Protein AF-0000000081108217 (afdb_homodimer)

Solvent-accessible surface area (backbone atoms only — not comparable to full-atom values): 26924 Å² total; per-residue (Å²): 130,87,55,42,34,34,41,31,33,44,18,48,47,54,47,32,28,28,26,52,49,40,45,38,67,39,94,59,58,35,35,36,36,33,15,12,73,39,65,68,52,18,51,53,33,50,55,52,41,44,69,76,48,76,77,56,90,31,50,77,45,69,40,50,36,34,60,79,35,70,66,38,42,51,52,39,47,51,50,40,44,74,74,68,55,41,28,28,28,43,35,45,50,46,65,64,54,52,48,85,70,45,46,95,80,44,83,46,38,49,59,38,30,47,54,30,28,39,36,40,33,33,12,45,49,49,49,48,62,70,39,42,69,30,27,65,64,28,97,68,18,36,40,38,34,58,46,39,62,66,28,24,62,74,38,50,86,72,28,79,77,65,72,82,74,64,62,75,70,82,83,51,87,78,68,77,70,38,58,41,40,30,22,31,26,25,17,36,53,44,47,40,44,53,50,26,64,62,33,41,87,68,55,37,45,25,33,28,36,20,65,56,66,45,40,29,73,65,87,39,59,37,68,60,34,42,75,70,66,28,38,66,32,56,60,31,3,46,46,52,39,41,47,76,73,46,78,46,66,90,49,56,66,34,42,33,35,68,92,81,37,69,52,54,68,129,86,53,44,33,33,41,30,32,43,19,47,46,54,48,32,28,27,25,52,47,41,45,38,67,40,93,60,58,37,35,35,35,34,15,13,73,38,64,67,51,17,51,54,34,48,55,53,43,44,69,77,46,76,77,56,92,32,49,76,45,67,40,52,36,34,58,80,35,70,68,38,42,51,52,41,47,51,50,38,43,74,74,67,56,40,28,26,30,44,35,46,49,46,66,64,55,51,47,84,68,44,47,98,80,46,81,46,38,49,60,38,30,46,54,30,28,39,38,40,34,35,13,44,50,50,50,48,61,70,40,42,70,30,26,65,64,28,96,68,18,35,40,38,36,58,46,40,61,67,29,25,60,73,37,41,84,74,53,44,69,74,68,78,72,64,60,73,68,81,81,52,85,77,68,76,70,38,59,40,41,28,22,30,27,25,18,36,52,44,48,41,46,52,49,27,64,61,33,39,88,68,55,37,44,25,32,28,38,19,66,56,64,44,39,29,73,66,88,40,59,36,69,61,34,42,75,70,68,28,39,66,32,56,58,31,2,47,46,52,40,40,46,75,73,47,78,45,65,90,48,56,68,35,43,33,34,66,93,81,38,68,52,55,69

Foldseek 3Di:
DDAAEEEAAPLLFFLNLLLVLLVQADPGEHEYEREDQDQVSVVVSVVVSCVVVVDGNYHYDYQHADLLDLVRLLVRLVVCCVPPNAHQEYAADDFAQPLVVQDLVSPCVVVRLVVRLSRQPVSSLSNCVNRVVRQLVHPAHEYEREAALLQAPVCNCVGQVNPPDQDPDPPTPPPSSSVSRNVNRVNSLVSQLVVCVVCVVSNYFTEYEHAYQAQTPRVHHSVVSVVSVHHHSSSSSNVV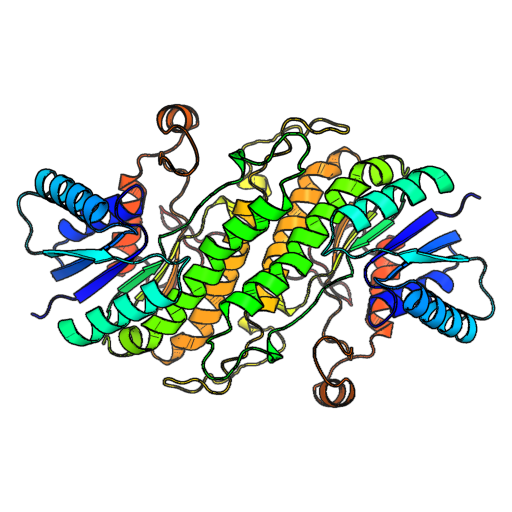VCVVVPVCVVQGSFYAYPPGDTGHD/DDAAEEEAAPLLFFLNLLLVLLVQADPGEHEYEREDQDQVSVVVSVVVSCVVVVDGNYHYDYQHADLLDLVRLLVRLVVCCVPPNAHQEYAADDFAQPLVVQDLVSPCVVVRLVVRLSRQPVSSLSNCVNRVVRQLPHPAHEYEREAALLQAPVCNCVSDPCPVDQDPDPPGPPPSSSVSRNVNRVNSLVSQLVVCVVCVVSNYFTEYEHAYQAQTPRVHHSVVSVVVVHHHSSSSSNVVVCVVVPVCSVQGSFYAYPPTDTGHD

Sequence (530 aa):
MSKEIILITGANTGIGWETAKALLQSTKSYHILLGSRSMSKAADAIAKLVEHVPTTQNTVEGIQIDIADDKSIQRAAHMIENKWGRVDVLVNNAGVAFDILVGTDATNARSVFNETYNINVSGTNMMTFVLASLLLKSPSPRLLFLTSGLSTMGGFTQSHIPVQNVELGRPKKDFATAQAYRCSKAAINMLMLIWNFTLKQDGVKTWAIAPGLLATTMVGDPEILKQRGAQPPSLGGQFIRSVIEGERDADVGKVIARDGVIQLWMSKEIILITGANTGIGWETAKALLQSTKSYHILLGSRSMSKAADAIAKLVEHVPTTQNTVEGIQIDIADDKSIQRAAHMIENKWGRVDVLVNNAGVAFDILVGTDATNARSVFNETYNINVSGTNMMTFVLASLLLKSPSPRLLFLTSGLSTMGGFTQSHIPVQNVELGRPKKDFATAQAYRCSKAAINMLMLIWNFTLKQDGVKTWAIAPGLLATTMVGDPEILKQRGAQPPSLGGQFIRSVIEGERDADVGKVIARDGVIQLW

Structure (mmCIF, N/CA/C/O backbone):
data_AF-0000000081108217-model_v1
#
loop_
_entity.id
_entity.type
_entity.pdbx_description
1 polymer 'Short chain dehydrogenase'
#
loop_
_atom_site.group_PDB
_atom_site.id
_atom_site.type_symbol
_atom_site.label_atom_id
_atom_site.label_alt_id
_atom_site.label_comp_id
_atom_site.label_asym_id
_atom_site.label_entity_id
_atom_site.label_seq_id
_atom_site.pdbx_PDB_ins_code
_atom_site.Cartn_x
_atom_site.Cartn_y
_atom_site.Cartn_z
_atom_site.occupancy
_atom_site.B_iso_or_equiv
_atom_site.auth_seq_id
_atom_site.auth_comp_id
_atom_site.auth_asym_id
_atom_site.auth_atom_id
_atom_site.pdbx_PDB_model_num
ATOM 1 N N . MET A 1 1 ? -7.523 38.719 13.789 1 55.38 1 MET A N 1
ATOM 2 C CA . MET A 1 1 ? -8.164 37.594 13.125 1 55.38 1 MET A CA 1
ATOM 3 C C . MET A 1 1 ? -7.672 36.281 13.695 1 55.38 1 MET A C 1
ATOM 5 O O . MET A 1 1 ? -6.535 36.156 14.148 1 55.38 1 MET A O 1
ATOM 9 N N . SER A 1 2 ? -8.594 35.25 14 1 85.69 2 SER A N 1
ATOM 10 C CA . SER A 1 2 ? -8.219 34.031 14.711 1 85.69 2 SER A CA 1
ATOM 11 C C . SER A 1 2 ? -7.23 33.188 13.898 1 85.69 2 SER A C 1
ATOM 13 O O . SER A 1 2 ? -7.305 33.156 12.672 1 85.69 2 SER A O 1
ATOM 15 N N . LYS A 1 3 ? -6.129 32.812 14.438 1 96.19 3 LYS A N 1
ATOM 16 C CA . LYS A 1 3 ? -5.082 32.031 13.781 1 96.19 3 LYS A CA 1
ATOM 17 C C . LYS A 1 3 ? -5.613 30.672 13.312 1 96.19 3 LYS A C 1
ATOM 19 O O . LYS A 1 3 ? -6.426 30.047 14 1 96.19 3 LYS A O 1
ATOM 24 N N . GLU A 1 4 ? -5.254 30.312 12.125 1 98.19 4 GLU A N 1
ATOM 25 C CA . GLU A 1 4 ? -5.527 28.953 11.672 1 98.19 4 GLU A CA 1
ATOM 26 C C . GLU A 1 4 ? -4.664 27.938 12.414 1 98.19 4 GLU A C 1
ATOM 28 O O . GLU A 1 4 ? -3.469 28.156 12.617 1 98.19 4 GLU A O 1
ATOM 33 N N . ILE A 1 5 ? -5.293 26.844 12.867 1 98.81 5 ILE A N 1
ATOM 34 C CA . ILE A 1 5 ? -4.609 25.812 13.617 1 98.81 5 ILE A CA 1
ATOM 35 C C . ILE A 1 5 ? -4.062 24.75 12.664 1 98.81 5 ILE A C 1
ATOM 37 O O . ILE A 1 5 ? -4.828 24.078 11.969 1 98.81 5 ILE A O 1
ATOM 41 N N . ILE A 1 6 ? -2.711 24.578 12.641 1 98.94 6 ILE A N 1
ATOM 42 C CA . ILE A 1 6 ? -2.049 23.609 11.773 1 98.94 6 ILE A CA 1
ATOM 43 C C . ILE A 1 6 ? -1.373 22.547 12.625 1 98.94 6 ILE A C 1
ATOM 45 O O . ILE A 1 6 ? -0.525 22.844 13.469 1 98.94 6 ILE A O 1
ATOM 49 N N . LEU A 1 7 ? -1.793 21.328 12.484 1 98.94 7 LEU A N 1
ATOM 50 C CA . LEU A 1 7 ? -1.149 20.203 13.156 1 98.94 7 LEU A CA 1
ATOM 51 C C . LEU A 1 7 ? -0.22 19.453 12.195 1 98.94 7 LEU A C 1
ATOM 53 O O . LEU A 1 7 ? -0.64 19.031 11.117 1 98.94 7 LEU A O 1
ATOM 57 N N . ILE A 1 8 ? 1.032 19.344 12.539 1 98.94 8 ILE A N 1
ATOM 58 C CA . ILE A 1 8 ? 2.018 18.594 11.773 1 98.94 8 ILE A CA 1
ATOM 59 C C . ILE A 1 8 ? 2.541 17.422 12.602 1 98.94 8 ILE A C 1
ATOM 61 O O . ILE A 1 8 ? 3.135 17.625 13.664 1 98.94 8 ILE A O 1
ATOM 65 N N . THR A 1 9 ? 2.324 16.203 12.18 1 98.88 9 THR A N 1
ATOM 66 C CA . THR A 1 9 ? 2.875 15.055 12.898 1 98.88 9 THR A CA 1
ATOM 67 C C . THR A 1 9 ? 4.344 14.844 12.539 1 98.88 9 THR A C 1
ATOM 69 O O . THR A 1 9 ? 4.758 15.125 11.406 1 98.88 9 THR A O 1
ATOM 72 N N . GLY A 1 10 ? 5.105 14.328 13.484 1 97.88 10 GLY A N 1
ATOM 73 C CA . GLY A 1 10 ? 6.52 14.094 13.242 1 97.88 10 GLY A CA 1
ATOM 74 C C . GLY A 1 10 ? 7.277 15.352 12.859 1 97.88 10 GLY A C 1
ATOM 75 O O . GLY A 1 10 ? 8.039 15.352 11.883 1 97.88 10 GLY A O 1
ATOM 76 N N . ALA A 1 11 ? 7.102 16.453 13.609 1 98.19 11 ALA A N 1
ATOM 77 C CA . ALA A 1 11 ? 7.559 17.766 13.148 1 98.19 11 ALA A CA 1
ATOM 78 C C . ALA A 1 11 ? 8.828 18.188 13.875 1 98.19 11 ALA A C 1
ATOM 80 O O . ALA A 1 11 ? 9.297 19.328 13.711 1 98.19 11 ALA A O 1
ATOM 81 N N . ASN A 1 12 ? 9.414 17.281 14.68 1 97.06 12 ASN A N 1
ATOM 82 C CA . ASN A 1 12 ? 10.578 17.688 15.461 1 97.06 12 ASN A CA 1
ATOM 83 C C . ASN A 1 12 ? 11.852 17.656 14.617 1 97.06 12 ASN A C 1
ATOM 85 O O . ASN A 1 12 ? 12.875 18.219 15.016 1 97.06 12 ASN A O 1
ATOM 89 N N . THR A 1 13 ? 11.852 16.969 13.438 1 94.69 13 THR A N 1
ATOM 90 C CA . THR A 1 13 ? 13 16.938 12.539 1 94.69 13 THR A CA 1
ATOM 91 C C . THR A 1 13 ? 12.547 16.875 11.086 1 94.69 13 THR A C 1
ATOM 93 O O . THR A 1 13 ? 11.344 16.859 10.805 1 94.69 13 THR A O 1
ATOM 96 N N . GLY A 1 14 ? 13.477 17 10.219 1 94.62 14 GLY A N 1
ATOM 97 C CA . GLY A 1 14 ? 13.258 16.688 8.82 1 94.62 14 GLY A CA 1
ATOM 98 C C . GLY A 1 14 ? 12.281 17.641 8.141 1 94.62 14 GLY A C 1
ATOM 99 O O . GLY A 1 14 ? 12.32 18.844 8.367 1 94.62 14 GLY A O 1
ATOM 100 N N . ILE A 1 15 ? 11.484 17.078 7.297 1 96.62 15 ILE A N 1
ATOM 101 C CA . ILE A 1 15 ? 10.555 17.828 6.461 1 96.62 15 ILE A CA 1
ATOM 102 C C . ILE A 1 15 ? 9.508 18.5 7.34 1 96.62 15 ILE A C 1
ATOM 104 O O . ILE A 1 15 ? 9.117 19.641 7.086 1 96.62 15 ILE A O 1
ATOM 108 N N . GLY A 1 16 ? 9.039 17.781 8.422 1 98.19 16 GLY A N 1
ATOM 109 C CA . GLY A 1 16 ? 8.078 18.375 9.336 1 98.19 16 GLY A CA 1
ATOM 110 C C . GLY A 1 16 ? 8.586 19.641 10.016 1 98.19 16 GLY A C 1
ATOM 111 O O . GLY A 1 16 ? 7.871 20.641 10.102 1 98.19 16 GLY A O 1
ATOM 112 N N . TRP A 1 17 ? 9.82 19.547 10.453 1 98.31 17 TRP A N 1
ATOM 113 C CA . TRP A 1 17 ? 10.43 20.703 11.102 1 98.31 17 TRP A CA 1
ATOM 114 C C . TRP A 1 17 ? 10.586 21.859 10.117 1 98.31 17 TRP A C 1
ATOM 116 O O . TRP A 1 17 ? 10.266 23 10.445 1 98.31 17 TRP A O 1
ATOM 126 N N . GLU A 1 18 ? 11 21.562 8.898 1 98.38 18 GLU A N 1
ATOM 127 C CA . GLU A 1 18 ? 11.18 22.578 7.871 1 98.38 18 GLU A CA 1
ATOM 128 C C . GLU A 1 18 ? 9.836 23.172 7.461 1 98.38 18 GLU A C 1
ATOM 130 O O . GLU A 1 18 ? 9.758 24.359 7.105 1 98.38 18 GLU A O 1
ATOM 135 N N . THR A 1 19 ? 8.789 22.359 7.539 1 98.81 19 THR A N 1
ATOM 136 C CA . THR A 1 19 ? 7.445 22.875 7.27 1 98.81 19 THR A CA 1
ATOM 137 C C . THR A 1 19 ? 7.02 23.875 8.344 1 98.81 19 THR A C 1
ATOM 139 O O . THR A 1 19 ? 6.535 24.953 8.031 1 98.81 19 THR A O 1
ATOM 142 N N . ALA A 1 20 ? 7.246 23.5 9.594 1 98.88 20 ALA A N 1
ATOM 143 C CA . ALA A 1 20 ? 6.941 24.422 10.695 1 98.88 20 ALA A CA 1
ATOM 144 C C . ALA A 1 20 ? 7.707 25.734 10.539 1 98.88 20 ALA A C 1
ATOM 146 O O . ALA A 1 20 ? 7.137 26.812 10.703 1 98.88 20 ALA A O 1
ATOM 147 N N . LYS A 1 21 ? 8.961 25.641 10.156 1 98.75 21 LYS A N 1
ATOM 148 C CA . LYS A 1 21 ? 9.805 26.812 9.945 1 98.75 21 LYS A CA 1
ATOM 149 C C . LYS A 1 21 ? 9.234 27.703 8.852 1 98.75 21 LYS A C 1
ATOM 151 O O . LYS A 1 21 ? 9.117 28.922 9.031 1 98.75 21 LYS A O 1
ATOM 156 N N . ALA A 1 22 ? 8.867 27.109 7.746 1 98.69 22 ALA A N 1
ATOM 157 C CA . ALA A 1 22 ? 8.312 27.844 6.617 1 98.69 22 ALA A CA 1
ATOM 158 C C . ALA A 1 22 ? 7 28.531 7.004 1 98.69 22 ALA A C 1
ATOM 160 O O . ALA A 1 22 ? 6.754 29.672 6.621 1 98.69 22 ALA A O 1
ATOM 161 N N . LEU A 1 23 ? 6.176 27.859 7.797 1 98.75 23 LEU A N 1
ATOM 162 C CA . LEU A 1 23 ? 4.887 28.391 8.211 1 98.75 23 LEU A CA 1
ATOM 163 C C . LEU A 1 23 ? 5.066 29.531 9.203 1 98.75 23 LEU A C 1
ATOM 165 O O . LEU A 1 23 ? 4.301 30.5 9.195 1 98.75 23 LEU A O 1
ATOM 169 N N . LEU A 1 24 ? 6.066 29.422 10.078 1 98.38 24 LEU A N 1
ATOM 170 C CA . LEU A 1 24 ? 6.359 30.5 11.023 1 98.38 24 LEU A CA 1
ATOM 171 C C . LEU A 1 24 ? 6.73 31.781 10.297 1 98.38 24 LEU A C 1
ATOM 173 O O . LEU A 1 24 ? 6.473 32.875 10.797 1 98.38 24 LEU A O 1
ATOM 177 N N . GLN A 1 25 ? 7.23 31.594 9.102 1 98.06 25 GLN A N 1
ATOM 178 C CA . GLN A 1 25 ? 7.691 32.75 8.32 1 98.06 25 GLN A CA 1
ATOM 179 C C . GLN A 1 25 ? 6.566 33.312 7.465 1 98.06 25 GLN A C 1
ATOM 181 O O . GLN A 1 25 ? 6.73 34.375 6.84 1 98.06 25 GLN A O 1
ATOM 186 N N . SER A 1 26 ? 5.453 32.688 7.465 1 97.88 26 SER A N 1
ATOM 187 C CA . SER A 1 26 ? 4.34 33.094 6.602 1 97.88 26 SER A CA 1
ATOM 188 C C . SER A 1 26 ? 3.752 34.438 7.043 1 97.88 26 SER A C 1
ATOM 190 O O . SER A 1 26 ? 3.77 34.75 8.227 1 97.88 26 SER A O 1
ATOM 192 N N . THR A 1 27 ? 3.154 35.188 6.078 1 96.75 27 THR A N 1
ATOM 193 C CA . THR A 1 27 ? 2.42 36.406 6.391 1 96.75 27 THR A CA 1
ATOM 194 C C . THR A 1 27 ? 0.984 36.094 6.793 1 96.75 27 THR A C 1
ATOM 196 O O . THR A 1 27 ? 0.27 36.938 7.305 1 96.75 27 THR A O 1
ATOM 199 N N . LYS A 1 28 ? 0.59 34.812 6.582 1 97.25 28 LYS A N 1
ATOM 200 C CA . LYS A 1 28 ? -0.701 34.375 7.094 1 97.25 28 LYS A CA 1
ATOM 201 C C . LYS A 1 28 ? -0.615 34.031 8.578 1 97.25 28 LYS A C 1
ATOM 203 O O . LYS A 1 28 ? 0.47 33.75 9.094 1 97.25 28 LYS A O 1
ATOM 208 N N . SER A 1 29 ? -1.73 34.125 9.242 1 97.88 29 SER A N 1
ATOM 209 C CA . SER A 1 29 ? -1.764 33.938 10.688 1 97.88 29 SER A CA 1
ATOM 210 C C . SER A 1 29 ? -2.012 32.469 11.062 1 97.88 29 SER A C 1
ATOM 212 O O . SER A 1 29 ? -3.104 31.953 10.836 1 97.88 29 SER A O 1
ATOM 214 N N . TYR A 1 30 ? -0.959 31.875 11.656 1 98.5 30 TYR A N 1
ATOM 215 C CA . TYR A 1 30 ? -1.031 30.453 11.977 1 98.5 30 TYR A CA 1
ATOM 216 C C . TYR A 1 30 ? -0.682 30.203 13.438 1 98.5 30 TYR A C 1
ATOM 218 O O . TYR A 1 30 ? 0.094 30.953 14.031 1 98.5 30 TYR A O 1
ATOM 226 N N . HIS A 1 31 ? -1.333 29.266 14.055 1 98.69 31 HIS A N 1
ATOM 227 C CA . HIS A 1 31 ? -0.87 28.562 15.25 1 98.69 31 HIS A CA 1
ATOM 228 C C . HIS A 1 31 ? -0.467 27.125 14.922 1 98.69 31 HIS A C 1
ATOM 230 O O . HIS A 1 31 ? -1.31 26.312 14.539 1 98.69 31 HIS A O 1
ATOM 236 N N . ILE A 1 32 ? 0.842 26.875 15.094 1 98.81 32 ILE A N 1
ATOM 237 C CA . ILE A 1 32 ? 1.395 25.594 14.641 1 98.81 32 ILE A CA 1
ATOM 238 C C . ILE A 1 32 ? 1.506 24.641 15.828 1 98.81 32 ILE A C 1
ATOM 240 O O . ILE A 1 32 ? 2.129 24.969 16.844 1 98.81 32 ILE A O 1
ATOM 244 N N . LEU A 1 33 ? 0.812 23.531 15.727 1 98.88 33 LEU A N 1
ATOM 245 C CA . LEU A 1 33 ? 0.997 22.422 16.656 1 98.88 33 LEU A CA 1
ATOM 246 C C . LEU A 1 33 ? 2.055 21.453 16.141 1 98.88 33 LEU A C 1
ATOM 248 O O . LEU A 1 33 ? 1.816 20.719 15.172 1 98.88 33 LEU A O 1
ATOM 252 N N . LEU A 1 34 ? 3.23 21.531 16.797 1 98.88 34 LEU A N 1
ATOM 253 C CA . LEU A 1 34 ? 4.371 20.703 16.422 1 98.88 34 LEU A CA 1
ATOM 254 C C . LEU A 1 34 ? 4.301 19.344 17.109 1 98.88 34 LEU A C 1
ATOM 256 O O . LEU A 1 34 ? 4.594 19.219 18.297 1 98.88 34 LEU A O 1
ATOM 260 N N . GLY A 1 35 ? 3.875 18.297 16.344 1 98.75 35 GLY A N 1
ATOM 261 C CA . GLY A 1 35 ? 3.713 16.953 16.875 1 98.75 35 GLY A CA 1
ATOM 262 C C . GLY A 1 35 ? 5.023 16.203 17 1 98.75 35 GLY A C 1
ATOM 263 O O . GLY A 1 35 ? 5.82 16.172 16.062 1 98.75 35 GLY A O 1
ATOM 264 N N . SER A 1 36 ? 5.219 15.641 18.109 1 98.5 36 SER A N 1
ATOM 265 C CA . SER A 1 36 ? 6.391 14.812 18.391 1 98.5 36 SER A CA 1
ATOM 266 C C . SER A 1 36 ? 6.055 13.695 19.375 1 98.5 36 SER A C 1
ATOM 268 O O . SER A 1 36 ? 5.121 13.828 20.172 1 98.5 36 SER A O 1
ATOM 270 N N . ARG A 1 37 ? 6.77 12.602 19.328 1 96.38 37 ARG A N 1
ATOM 271 C CA . ARG A 1 37 ? 6.555 11.484 20.234 1 96.38 37 ARG A CA 1
ATOM 272 C C . ARG A 1 37 ? 6.93 11.867 21.672 1 96.38 37 ARG A C 1
ATOM 274 O O . ARG A 1 37 ? 6.367 11.336 22.625 1 96.38 37 ARG A O 1
ATOM 281 N N . SER A 1 38 ? 7.852 12.773 21.719 1 96.25 38 SER A N 1
ATOM 282 C CA . SER A 1 38 ? 8.336 13.227 23.016 1 96.25 38 SER A CA 1
ATOM 283 C C . SER A 1 38 ? 8.211 14.742 23.141 1 96.25 38 SER A C 1
ATOM 285 O O . SER A 1 38 ? 8.547 15.484 22.219 1 96.25 38 SER A O 1
ATOM 287 N N . MET A 1 39 ? 7.777 15.18 24.391 1 97.5 39 MET A N 1
ATOM 288 C CA . MET A 1 39 ? 7.656 16.609 24.641 1 97.5 39 MET A CA 1
ATOM 289 C C . MET A 1 39 ? 9.031 17.266 24.703 1 97.5 39 MET A C 1
ATOM 291 O O . MET A 1 39 ? 9.195 18.422 24.3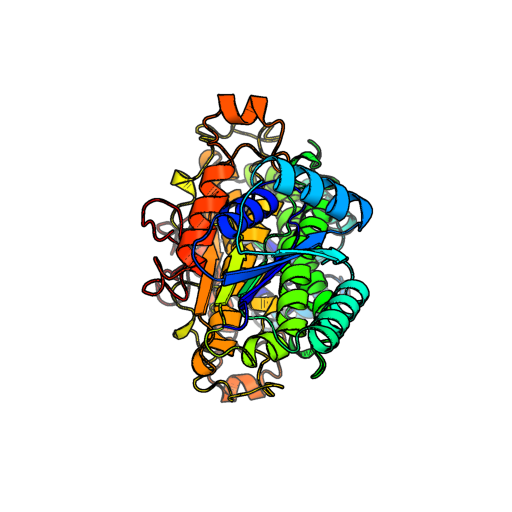12 1 97.5 39 MET A O 1
ATOM 295 N N . SER A 1 40 ? 10.023 16.531 25.141 1 98.19 40 SER A N 1
ATOM 296 C CA . SER A 1 40 ? 11.375 17.078 25.203 1 98.19 40 SER A CA 1
ATOM 297 C C . SER A 1 40 ? 11.922 17.344 23.812 1 98.19 40 SER A C 1
ATOM 299 O O . SER A 1 40 ? 12.539 18.391 23.578 1 98.19 40 SER A O 1
ATOM 301 N N . LYS A 1 41 ? 11.664 16.438 22.859 1 97.75 41 LYS A N 1
ATOM 302 C CA . LYS A 1 41 ? 12.109 16.625 21.469 1 97.75 41 LYS A CA 1
ATOM 303 C C . LYS A 1 41 ? 11.359 17.781 20.828 1 97.75 41 LYS A C 1
ATOM 305 O O . LYS A 1 41 ? 11.938 18.531 20.031 1 97.75 41 LYS A O 1
ATOM 310 N N . ALA A 1 42 ? 10.086 17.891 21.188 1 98.44 42 ALA A N 1
ATOM 311 C CA . ALA A 1 42 ? 9.312 19.016 20.672 1 98.44 42 ALA A CA 1
ATOM 312 C C . ALA A 1 42 ? 9.891 20.344 21.172 1 98.44 42 ALA A C 1
ATOM 314 O O . ALA A 1 42 ? 10.047 21.297 20.406 1 98.44 42 ALA A O 1
ATOM 315 N N . ALA A 1 43 ? 10.211 20.406 22.438 1 98.38 43 ALA A N 1
ATOM 316 C CA . ALA A 1 43 ? 10.758 21.625 23.031 1 98.38 43 ALA A CA 1
ATOM 317 C C . ALA A 1 43 ? 12.086 22 22.375 1 98.38 43 ALA A C 1
ATOM 319 O O . ALA A 1 43 ? 12.32 23.172 22.078 1 98.38 43 ALA A O 1
ATOM 320 N N . ASP A 1 44 ? 12.914 21 22.172 1 98.38 44 ASP A N 1
ATOM 321 C CA . ASP A 1 44 ? 14.195 21.234 21.5 1 98.38 44 ASP A CA 1
ATOM 322 C C . ASP A 1 44 ? 13.992 21.766 20.094 1 98.38 44 ASP A C 1
ATOM 324 O O . ASP A 1 44 ? 14.68 22.703 19.672 1 98.38 44 ASP A O 1
ATOM 328 N N . ALA A 1 45 ? 13.078 21.188 19.375 1 98.5 45 ALA A N 1
ATOM 329 C CA . ALA A 1 45 ? 12.789 21.594 18 1 98.5 45 ALA A CA 1
ATOM 330 C C . ALA A 1 45 ? 12.266 23.016 17.953 1 98.5 45 ALA A C 1
ATOM 332 O O . ALA A 1 45 ? 12.664 23.812 17.078 1 98.5 45 ALA A O 1
ATOM 333 N N . ILE A 1 46 ? 11.422 23.359 18.875 1 98.56 46 ILE A N 1
ATOM 334 C CA . ILE A 1 46 ? 10.82 24.703 18.922 1 98.56 46 ILE A CA 1
ATOM 335 C C . ILE A 1 46 ? 11.891 25.734 19.25 1 98.56 46 ILE A C 1
ATOM 337 O O . ILE A 1 46 ? 11.914 26.828 18.688 1 98.56 46 ILE A O 1
ATOM 341 N N . ALA A 1 47 ? 12.789 25.422 20.156 1 98.12 47 ALA A N 1
ATOM 342 C CA . ALA A 1 47 ? 13.883 26.328 20.5 1 98.12 47 ALA A CA 1
ATOM 343 C C . ALA A 1 47 ? 14.719 26.656 19.266 1 98.12 47 ALA A C 1
ATOM 345 O O . ALA A 1 47 ? 15.062 27.828 19.047 1 98.12 47 ALA A O 1
ATOM 346 N N . LYS A 1 48 ? 14.969 25.656 18.484 1 98 48 LYS A N 1
ATOM 347 C CA . LYS A 1 48 ? 15.727 25.859 17.25 1 98 48 LYS A CA 1
ATOM 348 C C . LYS A 1 48 ? 14.938 26.688 16.25 1 98 48 LYS A C 1
ATOM 350 O O . LYS A 1 48 ? 15.516 27.516 15.531 1 98 48 LYS A O 1
ATOM 355 N N . LEU A 1 49 ? 13.641 26.453 16.203 1 98.06 49 LEU A N 1
ATOM 356 C CA . LEU A 1 49 ? 12.789 27.219 15.297 1 98.06 49 LEU A CA 1
ATOM 357 C C . LEU A 1 49 ? 12.836 28.703 15.633 1 98.06 49 LEU A C 1
ATOM 359 O O . LEU A 1 49 ? 12.969 29.547 14.734 1 98.06 49 LEU A O 1
ATOM 363 N N . VAL A 1 50 ? 12.742 29.016 16.891 1 95.25 50 VAL A N 1
ATOM 364 C CA . VAL A 1 50 ? 12.719 30.406 17.359 1 95.25 50 VAL A CA 1
ATOM 365 C C . VAL A 1 50 ? 14.047 31.078 17.047 1 95.25 50 VAL A C 1
ATOM 367 O O . VAL A 1 50 ? 14.086 32.281 16.734 1 95.25 50 VAL A O 1
ATOM 370 N N . GLU A 1 51 ? 15.07 30.312 17.109 1 97.06 51 GLU A N 1
ATOM 371 C CA . GLU A 1 51 ? 16.391 30.844 16.75 1 97.06 51 GLU A CA 1
ATOM 372 C C . GLU A 1 51 ? 16.453 31.203 15.273 1 97.06 51 GLU A C 1
ATOM 374 O O . GLU A 1 51 ? 17.062 32.219 14.898 1 97.06 51 GLU A O 1
ATOM 379 N N . HIS A 1 52 ? 15.805 30.453 14.453 1 96.62 52 HIS A N 1
ATOM 380 C CA . HIS A 1 52 ? 15.875 30.609 13.008 1 96.62 52 HIS A CA 1
ATOM 381 C C . HIS A 1 52 ? 14.875 31.656 12.523 1 96.62 52 HIS A C 1
ATOM 383 O O . HIS A 1 52 ? 15.039 32.25 11.453 1 96.62 52 HIS A O 1
ATOM 389 N N . VAL A 1 53 ? 13.789 31.75 13.312 1 96.88 53 VAL A N 1
ATOM 390 C CA . VAL A 1 53 ? 12.742 32.688 12.969 1 96.88 53 VAL A CA 1
ATOM 391 C C . VAL A 1 53 ? 12.453 33.594 14.164 1 96.88 53 VAL A C 1
ATOM 393 O O . VAL A 1 53 ? 11.375 33.531 14.758 1 96.88 53 VAL A O 1
ATOM 396 N N . PRO A 1 54 ? 13.328 34.594 14.398 1 92.75 54 PRO A N 1
ATOM 397 C CA . PRO A 1 54 ? 13.227 35.375 15.617 1 92.75 54 PRO A CA 1
ATOM 398 C C . PRO A 1 54 ? 12.039 36.344 15.602 1 92.75 54 PRO A C 1
ATOM 400 O O . PRO A 1 54 ? 11.539 36.75 16.656 1 92.75 54 PRO A O 1
ATOM 403 N N . THR A 1 55 ? 11.609 36.844 14.422 1 95.12 55 THR A N 1
ATOM 404 C CA . THR A 1 55 ? 10.445 37.719 14.297 1 95.12 55 THR A CA 1
ATOM 405 C C . THR A 1 55 ? 9.359 37.031 13.477 1 95.12 55 THR A C 1
ATOM 407 O O . THR A 1 55 ? 9.594 36.625 12.336 1 95.12 55 THR A O 1
ATOM 410 N N . THR A 1 56 ? 8.203 36.812 14.109 1 95.94 56 THR A N 1
ATOM 411 C CA . THR A 1 56 ? 7.07 36.188 13.445 1 95.94 56 THR A CA 1
ATOM 412 C C . THR A 1 56 ? 5.762 36.594 14.125 1 95.94 56 THR A C 1
ATOM 414 O O . THR A 1 56 ? 5.734 36.844 15.328 1 95.94 56 THR A O 1
ATOM 417 N N . GLN A 1 57 ? 4.73 36.75 13.328 1 96.94 57 GLN A N 1
ATOM 418 C CA . GLN A 1 57 ? 3.398 36.969 13.883 1 96.94 57 GLN A CA 1
ATOM 419 C C . GLN A 1 57 ? 2.73 35.625 14.25 1 96.94 57 GLN A C 1
ATOM 421 O O . GLN A 1 57 ? 1.704 35.625 14.938 1 96.94 57 GLN A O 1
ATOM 426 N N . ASN A 1 58 ? 3.309 34.531 13.844 1 98.06 58 ASN A N 1
ATOM 427 C CA . ASN A 1 58 ? 2.752 33.188 14.07 1 98.06 58 ASN A CA 1
ATOM 428 C C . ASN A 1 58 ? 3.266 32.594 15.367 1 98.06 58 ASN A C 1
ATOM 430 O O . ASN A 1 58 ? 4.191 33.125 15.984 1 98.06 58 ASN A O 1
ATOM 434 N N . THR A 1 59 ? 2.57 31.562 15.883 1 97.94 59 THR A N 1
ATOM 435 C CA . THR A 1 59 ? 2.928 30.906 17.141 1 97.94 59 THR A CA 1
ATOM 436 C C . THR A 1 59 ? 3.076 29.406 16.922 1 97.94 59 THR A C 1
ATOM 438 O O . THR A 1 59 ? 2.506 28.844 15.992 1 97.94 59 THR A O 1
ATOM 441 N N . VAL A 1 60 ? 3.922 28.766 17.766 1 98.44 60 VAL A N 1
ATOM 442 C CA . VAL A 1 60 ? 4.168 27.344 17.688 1 98.44 60 VAL A CA 1
ATOM 443 C C . VAL A 1 60 ? 4.164 26.75 19.094 1 98.44 60 VAL A C 1
ATOM 445 O O . VAL A 1 60 ? 4.668 27.359 20.047 1 98.44 60 VAL A O 1
ATOM 448 N N . GLU A 1 61 ? 3.492 25.625 19.25 1 97.94 61 GLU A N 1
ATOM 449 C CA . GLU A 1 61 ? 3.451 24.859 20.484 1 97.94 61 GLU A CA 1
ATOM 450 C C . GLU A 1 61 ? 3.635 23.375 20.219 1 97.94 61 GLU A C 1
ATOM 452 O O . GLU A 1 61 ? 3.17 22.859 19.203 1 97.94 61 GLU A O 1
ATOM 457 N N . GLY A 1 62 ? 4.324 22.703 21.203 1 98.56 62 GLY A N 1
ATOM 458 C CA . GLY A 1 62 ? 4.496 21.266 21.078 1 98.56 62 GLY A CA 1
ATOM 459 C C . GLY A 1 62 ? 3.271 20.484 21.5 1 98.56 62 GLY A C 1
ATOM 460 O O . GLY A 1 62 ? 2.578 20.859 22.453 1 98.56 62 GLY A O 1
ATOM 461 N N . ILE A 1 63 ? 3.025 19.406 20.828 1 98.62 63 ILE A N 1
ATOM 462 C CA . ILE A 1 63 ? 1.995 18.453 21.234 1 98.62 63 ILE A CA 1
ATOM 463 C C . ILE A 1 63 ? 2.527 17.031 21.109 1 98.62 63 ILE A C 1
ATOM 465 O O . ILE A 1 63 ? 3.207 16.688 20.141 1 98.62 63 ILE A O 1
ATOM 469 N N . GLN A 1 64 ? 2.305 16.234 22.156 1 98.5 64 GLN A N 1
ATOM 470 C CA . GLN A 1 64 ? 2.768 14.859 22.141 1 98.5 64 GLN A CA 1
ATOM 471 C C . GLN A 1 64 ? 1.828 13.969 21.328 1 98.5 64 GLN A C 1
ATOM 473 O O . GLN A 1 64 ? 0.639 13.867 21.641 1 98.5 64 GLN A O 1
ATOM 478 N N . ILE A 1 65 ? 2.383 13.375 20.281 1 98.31 65 ILE A N 1
ATOM 479 C CA . ILE A 1 65 ? 1.619 12.461 19.438 1 98.31 65 ILE A CA 1
ATOM 480 C C . ILE A 1 65 ? 2.529 11.344 18.922 1 98.31 65 ILE A C 1
ATOM 482 O O . ILE A 1 65 ? 3.555 11.609 18.297 1 98.31 65 ILE A O 1
ATOM 486 N N . ASP A 1 66 ? 2.195 10.133 19.281 1 98.31 66 ASP A N 1
ATOM 487 C CA . ASP A 1 66 ? 2.766 8.93 18.688 1 98.31 66 ASP A CA 1
ATOM 488 C C . ASP A 1 66 ? 1.742 8.211 17.812 1 98.31 66 ASP A C 1
ATOM 490 O O . ASP A 1 66 ? 0.814 7.582 18.312 1 98.31 66 ASP A O 1
ATOM 494 N N . ILE A 1 67 ? 2.008 8.273 16.469 1 98.06 67 ILE A N 1
ATOM 495 C CA . ILE A 1 67 ? 0.972 7.777 15.57 1 98.06 67 ILE A CA 1
ATOM 496 C C . ILE A 1 67 ? 0.955 6.25 15.594 1 98.06 67 ILE A C 1
ATOM 498 O O . ILE A 1 67 ? 0.071 5.625 15 1 98.06 67 ILE A O 1
ATOM 502 N N . ALA A 1 68 ? 1.889 5.602 16.266 1 97.5 68 ALA A N 1
ATOM 503 C CA . ALA A 1 68 ? 1.886 4.152 16.453 1 97.5 68 ALA A CA 1
ATOM 504 C C . ALA A 1 68 ? 1.035 3.752 17.656 1 97.5 68 ALA A C 1
ATOM 506 O O . ALA A 1 68 ? 0.809 2.562 17.891 1 97.5 68 ALA A O 1
ATOM 507 N N . ASP A 1 69 ? 0.521 4.742 18.438 1 97.56 69 ASP A N 1
ATOM 508 C CA . ASP A 1 69 ? -0.24 4.508 19.656 1 97.56 69 ASP A CA 1
ATOM 509 C C . ASP A 1 69 ? -1.587 5.227 19.609 1 97.56 69 ASP A C 1
ATOM 511 O O . ASP A 1 69 ? -1.663 6.434 19.844 1 97.56 69 ASP A O 1
ATOM 515 N N . ASP A 1 70 ? -2.65 4.488 19.531 1 96.56 70 ASP A N 1
ATOM 516 C CA . ASP A 1 70 ? -3.982 5.055 19.344 1 96.56 70 ASP A CA 1
ATOM 517 C C . ASP A 1 70 ? -4.406 5.871 20.562 1 96.56 70 ASP A C 1
ATOM 519 O O . ASP A 1 70 ? -5.129 6.863 20.422 1 96.56 70 ASP A O 1
ATOM 523 N N . LYS A 1 71 ? -3.979 5.477 21.688 1 97 71 LYS A N 1
ATOM 524 C CA . LYS A 1 71 ? -4.293 6.258 22.891 1 97 71 LYS A CA 1
ATOM 525 C C . LYS A 1 71 ? -3.619 7.625 22.844 1 97 71 LYS A C 1
ATOM 527 O O . LYS A 1 71 ? -4.199 8.625 23.281 1 97 71 LYS A O 1
ATOM 532 N N . SER A 1 72 ? -2.377 7.637 22.359 1 98.12 72 SER A N 1
ATOM 533 C CA . SER A 1 72 ? -1.67 8.898 22.188 1 98.12 72 SER A CA 1
ATOM 534 C C . SER A 1 72 ? -2.414 9.82 21.219 1 98.12 72 SER A C 1
ATOM 536 O O . SER A 1 72 ? -2.572 11.008 21.484 1 98.12 72 SER A O 1
ATOM 538 N N . ILE A 1 73 ? -2.949 9.297 20.141 1 98 73 ILE A N 1
ATOM 539 C CA . ILE A 1 73 ? -3.686 10.047 19.141 1 98 73 ILE A CA 1
ATOM 540 C C . ILE A 1 73 ? -4.957 10.633 19.75 1 98 73 ILE A C 1
ATOM 542 O O . ILE A 1 73 ? -5.25 11.812 19.594 1 98 73 ILE A O 1
ATOM 546 N N . GLN A 1 74 ? -5.633 9.805 20.5 1 97.25 74 GLN A N 1
ATOM 547 C CA . GLN A 1 74 ? -6.879 10.234 21.125 1 97.25 74 GLN A CA 1
ATOM 548 C C . GLN A 1 74 ? -6.629 11.344 22.141 1 97.25 74 GLN A C 1
ATOM 550 O O . GLN A 1 74 ? -7.379 12.32 22.203 1 97.25 74 GLN A O 1
ATOM 555 N N . ARG A 1 75 ? -5.625 11.195 22.922 1 98.12 75 ARG A N 1
ATOM 556 C CA . ARG A 1 75 ? -5.285 12.219 23.906 1 98.12 75 ARG A CA 1
ATOM 557 C C . ARG A 1 75 ? -4.969 13.547 23.234 1 98.12 75 ARG A C 1
ATOM 559 O O . ARG A 1 75 ? -5.418 14.602 23.688 1 98.12 75 ARG A O 1
ATOM 566 N N . ALA A 1 76 ? -4.203 13.477 22.188 1 98.38 76 ALA A N 1
ATOM 567 C CA . ALA A 1 76 ? -3.871 14.695 21.438 1 98.38 76 ALA A CA 1
ATOM 568 C C . ALA A 1 76 ? -5.125 15.344 20.875 1 98.38 76 ALA A C 1
ATOM 570 O O . ALA A 1 76 ? -5.293 16.562 20.953 1 98.38 76 ALA A O 1
ATOM 571 N N . ALA A 1 77 ? -6.012 14.547 20.312 1 98.06 77 ALA A N 1
ATOM 572 C CA . ALA A 1 77 ? -7.25 15.062 19.734 1 98.06 77 ALA A CA 1
ATOM 573 C C . ALA A 1 77 ? -8.109 15.742 20.797 1 98.06 77 ALA A C 1
ATOM 575 O O . ALA A 1 77 ? -8.672 16.812 20.562 1 98.06 77 ALA A O 1
ATOM 576 N N . HIS A 1 78 ? -8.148 15.125 21.906 1 98.19 78 HIS A N 1
ATOM 577 C CA . HIS A 1 78 ? -8.914 15.688 23.016 1 98.19 78 HIS A CA 1
ATOM 578 C C . HIS A 1 78 ? -8.328 17.031 23.453 1 98.19 78 HIS A C 1
ATOM 580 O O . HIS A 1 78 ? -9.07 17.984 23.703 1 98.19 78 HIS A O 1
ATOM 586 N N . MET A 1 79 ? -7.102 17.078 23.562 1 98.19 79 MET A N 1
ATOM 587 C CA . MET A 1 79 ? -6.434 18.312 23.938 1 98.19 79 MET A CA 1
ATOM 588 C C . MET A 1 79 ? -6.715 19.422 22.938 1 98.19 79 MET A C 1
ATOM 590 O O . MET A 1 79 ? -7.02 20.562 23.312 1 98.19 79 MET A O 1
ATOM 594 N N . ILE A 1 80 ? -6.645 19.125 21.656 1 98.5 80 ILE A N 1
ATOM 595 C CA . ILE A 1 80 ? -6.871 20.094 20.594 1 98.5 80 ILE A CA 1
ATOM 596 C C . ILE A 1 80 ? -8.32 20.578 20.641 1 98.5 80 ILE A C 1
ATOM 598 O O . ILE A 1 80 ? -8.578 21.781 20.531 1 98.5 80 ILE A O 1
ATOM 602 N N . GLU A 1 81 ? -9.188 19.625 20.797 1 98.12 81 GLU A N 1
ATOM 603 C CA . GLU A 1 81 ? -10.602 19.984 20.891 1 98.12 81 GLU A CA 1
ATOM 604 C C . GLU A 1 81 ? -10.859 20.953 22.031 1 98.12 81 GLU A C 1
ATOM 606 O O . GLU A 1 81 ? -11.57 21.938 21.875 1 98.12 81 GLU A O 1
ATOM 611 N N . ASN A 1 82 ? -10.289 20.719 23.156 1 98.06 82 ASN A N 1
ATOM 612 C CA . ASN A 1 82 ? -10.523 21.516 24.359 1 98.06 82 ASN A CA 1
ATOM 613 C C . ASN A 1 82 ? -9.875 22.891 24.25 1 98.06 82 ASN A C 1
ATOM 615 O O . ASN A 1 82 ? -10.461 23.891 24.672 1 98.06 82 ASN A O 1
ATOM 619 N N . LYS A 1 83 ? -8.727 22.938 23.688 1 97.75 83 LYS A N 1
ATOM 620 C CA . LYS A 1 83 ? -7.969 24.172 23.703 1 97.75 83 LYS A CA 1
ATOM 621 C C . LYS A 1 83 ? -8.312 25.062 22.5 1 97.75 83 LYS A C 1
ATOM 623 O O . LYS A 1 83 ? -8.398 26.281 22.625 1 97.75 83 LYS A O 1
ATOM 628 N N . TRP A 1 84 ? -8.508 24.438 21.359 1 96.94 84 TRP A N 1
ATOM 629 C CA . TRP A 1 84 ? -8.641 25.25 20.156 1 96.94 84 TRP A CA 1
ATOM 630 C C . TRP A 1 84 ? -9.961 24.953 19.453 1 96.94 84 TRP A C 1
ATOM 632 O O . TRP A 1 84 ? -10.438 25.766 18.656 1 96.94 84 TRP A O 1
ATOM 642 N N . GLY A 1 85 ? -10.539 23.734 19.641 1 97.31 85 GLY A N 1
ATOM 643 C CA . GLY A 1 85 ? -11.883 23.422 19.172 1 97.31 85 GLY A CA 1
ATOM 644 C C . GLY A 1 85 ? -11.914 22.922 17.734 1 97.31 85 GLY A C 1
ATOM 645 O O . GLY A 1 85 ? -12.906 22.344 17.297 1 97.31 85 GLY A O 1
ATOM 646 N N . ARG A 1 86 ? -10.805 23.109 17 1 97.44 86 ARG A N 1
ATOM 647 C CA . ARG A 1 86 ? -10.766 22.688 15.602 1 97.44 86 ARG A CA 1
ATOM 648 C C . ARG A 1 86 ? -9.336 22.5 15.125 1 97.44 86 ARG A C 1
ATOM 650 O O . ARG A 1 86 ? -8.383 22.812 15.844 1 97.44 86 ARG A O 1
ATOM 657 N N . VAL A 1 87 ? -9.172 21.938 13.969 1 98.5 87 VAL A N 1
ATOM 658 C CA . VAL A 1 87 ? -7.957 21.891 13.172 1 98.5 87 VAL A CA 1
ATOM 659 C C . VAL A 1 87 ? -8.25 22.375 11.75 1 98.5 87 VAL A C 1
ATOM 661 O O . VAL A 1 87 ? -9.203 21.922 11.117 1 98.5 87 VAL A O 1
ATOM 664 N N . ASP A 1 88 ? -7.457 23.328 11.328 1 98.81 88 ASP A N 1
ATOM 665 C CA . ASP A 1 88 ? -7.68 23.844 9.984 1 98.81 88 ASP A CA 1
ATOM 666 C C . ASP A 1 88 ? -6.887 23.062 8.945 1 98.81 88 ASP A C 1
ATOM 668 O O . ASP A 1 88 ? -7.34 22.875 7.812 1 98.81 88 ASP A O 1
ATOM 672 N N . VAL A 1 89 ? -5.695 22.656 9.32 1 98.94 89 VAL A N 1
ATOM 673 C CA . VAL A 1 89 ? -4.816 21.906 8.43 1 98.94 89 VAL A CA 1
ATOM 674 C C . VAL A 1 89 ? -4.195 20.734 9.188 1 98.94 89 VAL A C 1
ATOM 676 O O . VAL A 1 89 ? -3.623 20.922 10.266 1 98.94 89 VAL A O 1
ATOM 679 N N . LEU A 1 90 ? -4.398 19.531 8.711 1 98.94 90 LEU A N 1
ATOM 680 C CA . LEU A 1 90 ? -3.699 18.359 9.203 1 98.94 90 LEU A CA 1
ATOM 681 C C . LEU A 1 90 ? -2.639 17.891 8.203 1 98.94 90 LEU A C 1
ATOM 683 O O . LEU A 1 90 ? -2.961 17.516 7.078 1 98.94 90 LEU A O 1
ATOM 687 N N . VAL A 1 91 ? -1.365 18 8.578 1 98.94 91 VAL A N 1
ATOM 688 C CA . VAL A 1 91 ? -0.242 17.5 7.797 1 98.94 91 VAL A CA 1
ATOM 689 C C . VAL A 1 91 ? 0.228 16.156 8.367 1 98.94 91 VAL A C 1
ATOM 691 O O . VAL A 1 91 ? 0.977 16.125 9.344 1 98.94 91 VAL A O 1
ATOM 694 N N . ASN A 1 92 ? -0.222 15.086 7.73 1 98.88 92 ASN A N 1
ATOM 695 C CA . ASN A 1 92 ? 0.277 13.758 8.055 1 98.88 92 ASN A CA 1
ATOM 696 C C . ASN A 1 92 ? 1.693 13.539 7.531 1 98.88 92 ASN A C 1
ATOM 698 O O . ASN A 1 92 ? 1.883 12.938 6.477 1 98.88 92 ASN A O 1
ATOM 702 N N . ASN A 1 93 ? 2.609 13.984 8.344 1 98.56 93 ASN A N 1
ATOM 703 C CA . ASN A 1 93 ? 4.008 14.008 7.934 1 98.56 93 ASN A CA 1
ATOM 704 C C . ASN A 1 93 ? 4.789 12.844 8.539 1 98.56 93 ASN A C 1
ATOM 706 O O . ASN A 1 93 ? 5.742 12.352 7.934 1 98.56 93 ASN A O 1
ATOM 710 N N . ALA A 1 94 ? 4.383 12.383 9.727 1 98 94 ALA A N 1
ATOM 711 C CA . ALA A 1 94 ? 5.125 11.336 10.414 1 98 94 ALA A CA 1
ATOM 712 C C . ALA A 1 94 ? 5.219 10.07 9.562 1 98 94 ALA A C 1
ATOM 714 O O . ALA A 1 94 ? 4.25 9.688 8.906 1 98 94 ALA A O 1
ATOM 715 N N . GLY A 1 95 ? 6.316 9.477 9.523 1 96 95 GLY A N 1
ATOM 716 C CA . GLY A 1 95 ? 6.574 8.242 8.797 1 96 95 GLY A CA 1
ATOM 717 C C . GLY A 1 95 ? 7.965 7.691 9.023 1 96 95 GLY A C 1
ATOM 718 O O . GLY A 1 95 ? 8.797 8.344 9.664 1 96 95 GLY A O 1
ATOM 719 N N . VAL A 1 96 ? 8.172 6.465 8.555 1 94.94 96 VAL A N 1
ATOM 720 C CA . VAL A 1 96 ? 9.461 5.805 8.742 1 94.94 96 VAL A CA 1
ATOM 721 C C . VAL A 1 96 ? 9.82 5.02 7.48 1 94.94 96 VAL A C 1
ATOM 723 O O . VAL A 1 96 ? 8.961 4.742 6.645 1 94.94 96 VAL A O 1
ATOM 726 N N . ALA A 1 97 ? 11.047 4.805 7.293 1 92.19 97 ALA A N 1
ATOM 727 C CA . ALA A 1 97 ? 11.625 3.85 6.348 1 92.19 97 ALA A CA 1
ATOM 728 C C . ALA A 1 97 ? 12.602 2.908 7.051 1 92.19 97 ALA A C 1
ATOM 730 O O . ALA A 1 97 ? 13.711 3.309 7.41 1 92.19 97 ALA A O 1
ATOM 731 N N . PHE A 1 98 ? 12.258 1.624 7.219 1 88.75 98 PHE A N 1
ATOM 732 C CA . PHE A 1 98 ? 13.07 0.684 7.984 1 88.75 98 PHE A CA 1
ATOM 733 C C . PHE A 1 98 ? 13.789 -0.285 7.055 1 88.75 98 PHE A C 1
ATOM 735 O O . PHE A 1 98 ? 14.352 -1.283 7.508 1 88.75 98 PHE A O 1
ATOM 742 N N . ASP A 1 99 ? 13.82 -0.039 5.777 1 87.31 99 ASP A N 1
ATOM 743 C CA . ASP A 1 99 ? 14.312 -0.987 4.785 1 87.31 99 ASP A CA 1
ATOM 744 C C . ASP A 1 99 ? 15.781 -1.316 5.02 1 87.31 99 ASP A C 1
ATOM 746 O O . ASP A 1 99 ? 16.234 -2.41 4.684 1 87.31 99 ASP A O 1
ATOM 750 N N . ILE A 1 100 ? 16.516 -0.378 5.609 1 78.25 100 ILE A N 1
ATOM 751 C CA . ILE A 1 100 ? 17.953 -0.582 5.844 1 78.25 100 ILE A CA 1
ATOM 752 C C . ILE A 1 100 ? 18.141 -1.732 6.828 1 78.25 100 ILE A C 1
ATOM 754 O O . ILE A 1 100 ? 19.234 -2.305 6.91 1 78.25 100 ILE A O 1
ATOM 758 N N . LEU A 1 101 ? 17.141 -2.062 7.516 1 75.88 101 LEU A N 1
ATOM 759 C CA . LEU A 1 101 ? 17.234 -3.105 8.531 1 75.88 101 LEU A CA 1
ATOM 760 C C . LEU A 1 101 ? 17.094 -4.488 7.906 1 75.88 101 LEU A C 1
ATOM 762 O O . LEU A 1 101 ? 17.406 -5.496 8.547 1 75.88 101 LEU A O 1
ATOM 766 N N . VAL A 1 102 ? 16.641 -4.477 6.625 1 76.31 102 VAL A N 1
ATOM 767 C CA . VAL A 1 102 ? 16.469 -5.785 6.004 1 76.31 102 VAL A CA 1
ATOM 768 C C . VAL A 1 102 ? 17.828 -6.414 5.742 1 76.31 102 VAL A C 1
ATOM 770 O O . VAL A 1 102 ? 18.672 -5.828 5.055 1 76.31 102 VAL A O 1
ATOM 773 N N . GLY A 1 103 ? 18.062 -7.48 6.465 1 67.31 103 GLY A N 1
ATOM 774 C CA . GLY A 1 103 ? 19.312 -8.188 6.277 1 67.31 103 GLY A CA 1
ATOM 775 C C . GLY A 1 103 ? 19.422 -8.867 4.922 1 67.31 103 GLY A C 1
ATOM 776 O O . GLY A 1 103 ? 18.438 -8.93 4.18 1 67.31 103 GLY A O 1
ATOM 777 N N . THR A 1 104 ? 20.625 -9.297 4.672 1 63.69 104 THR A N 1
ATOM 778 C CA . THR A 1 104 ? 20.906 -9.953 3.404 1 63.69 104 THR A CA 1
ATOM 779 C C . THR A 1 104 ? 20.078 -11.227 3.252 1 63.69 104 THR A C 1
ATOM 781 O O . THR A 1 104 ? 19.719 -11.602 2.139 1 63.69 104 THR A O 1
ATOM 784 N N . ASP A 1 105 ? 19.672 -11.789 4.418 1 64.62 105 ASP A N 1
ATOM 785 C CA . ASP A 1 105 ? 18.953 -13.055 4.348 1 64.62 105 ASP A CA 1
ATOM 786 C C . ASP A 1 105 ? 17.438 -12.828 4.379 1 64.62 105 ASP A C 1
ATOM 788 O O . ASP A 1 105 ? 16.656 -13.773 4.277 1 64.62 105 ASP A O 1
ATOM 792 N N . ALA A 1 106 ? 17.047 -11.586 4.449 1 69.88 106 ALA A N 1
ATOM 793 C CA . ALA A 1 106 ? 15.664 -11.125 4.359 1 69.88 106 ALA A CA 1
ATOM 794 C C . ALA A 1 106 ? 14.781 -11.836 5.383 1 69.88 106 ALA A C 1
ATOM 796 O O . ALA A 1 106 ? 13.562 -11.906 5.219 1 69.88 106 ALA A O 1
ATOM 797 N N . THR A 1 107 ? 15.453 -12.43 6.488 1 78.75 107 THR A N 1
ATOM 798 C CA . THR A 1 107 ? 14.688 -13.141 7.504 1 78.75 107 THR A CA 1
ATOM 799 C C . THR A 1 107 ? 13.781 -12.18 8.273 1 78.75 107 THR A C 1
ATOM 801 O O . THR A 1 107 ? 12.773 -12.594 8.852 1 78.75 107 THR A O 1
ATOM 804 N N . ASN A 1 108 ? 14.109 -10.938 8.18 1 87.44 108 ASN A N 1
ATOM 805 C CA . ASN A 1 108 ? 13.312 -9.977 8.938 1 87.44 108 ASN A CA 1
ATOM 806 C C . ASN A 1 108 ? 12.461 -9.109 8.016 1 87.44 108 ASN A C 1
ATOM 808 O O . ASN A 1 108 ? 11.922 -8.086 8.445 1 87.44 108 ASN A O 1
ATOM 812 N N . ALA A 1 109 ? 12.344 -9.5 6.801 1 91.38 109 ALA A N 1
ATOM 813 C CA . ALA A 1 109 ? 11.609 -8.695 5.828 1 91.38 109 ALA A CA 1
ATOM 814 C C . ALA A 1 109 ? 10.156 -8.508 6.246 1 91.38 109 ALA A C 1
ATOM 816 O O . ALA A 1 109 ? 9.617 -7.398 6.168 1 91.38 109 ALA A O 1
ATOM 817 N N . ARG A 1 110 ? 9.555 -9.547 6.789 1 96 110 ARG A N 1
ATOM 818 C CA . ARG A 1 110 ? 8.156 -9.453 7.207 1 96 110 ARG A CA 1
ATOM 819 C C . ARG A 1 110 ? 7.984 -8.406 8.297 1 96 110 ARG A C 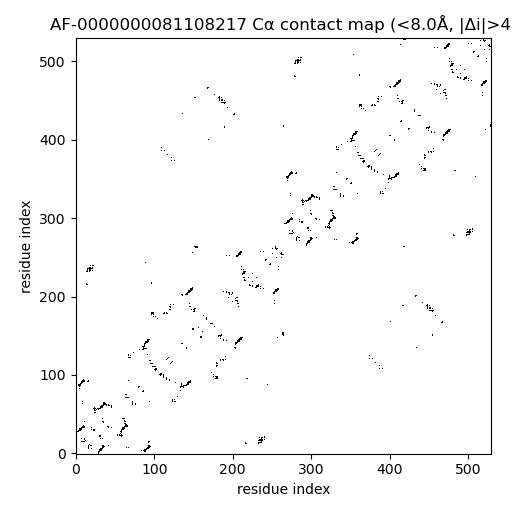1
ATOM 821 O O . ARG A 1 110 ? 7.082 -7.566 8.227 1 96 110 ARG A O 1
ATOM 828 N N . SER A 1 111 ? 8.812 -8.469 9.273 1 95.75 111 SER A N 1
ATOM 829 C CA . SER A 1 111 ? 8.727 -7.523 10.383 1 95.75 111 SER A CA 1
ATOM 830 C C . SER A 1 111 ? 8.938 -6.09 9.898 1 95.75 111 SER A C 1
ATOM 832 O O . SER A 1 111 ? 8.242 -5.172 10.344 1 95.75 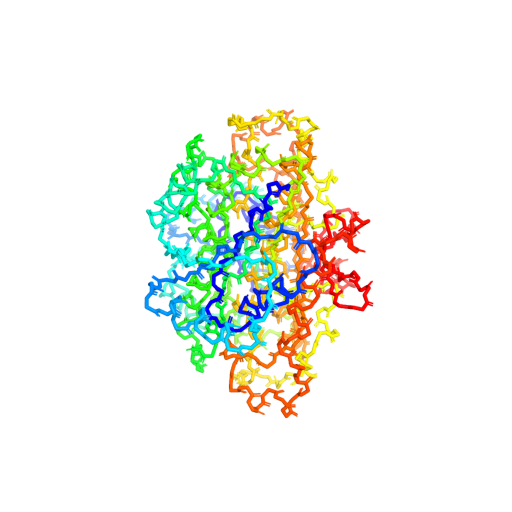111 SER A O 1
ATOM 834 N N . VAL A 1 112 ? 9.859 -5.875 8.977 1 94.94 112 VAL A N 1
ATOM 835 C CA . VAL A 1 112 ? 10.156 -4.547 8.453 1 94.94 112 VAL A CA 1
ATOM 836 C C . VAL A 1 112 ? 8.961 -4.023 7.66 1 94.94 112 VAL A C 1
ATOM 838 O O . VAL A 1 112 ? 8.547 -2.875 7.832 1 94.94 112 VAL A O 1
ATOM 841 N N . PHE A 1 113 ? 8.367 -4.922 6.797 1 97.5 113 PHE A N 1
ATOM 842 C CA . PHE A 1 113 ? 7.18 -4.543 6.047 1 97.5 113 PHE A CA 1
ATOM 843 C C . PHE A 1 113 ? 6.047 -4.145 6.988 1 97.5 113 PHE A C 1
ATOM 845 O O . PHE A 1 113 ? 5.449 -3.08 6.832 1 97.5 113 PHE A O 1
ATOM 852 N N . ASN A 1 114 ? 5.828 -4.969 8.008 1 98.38 114 ASN A N 1
ATOM 853 C CA . ASN A 1 114 ? 4.691 -4.762 8.898 1 98.38 114 ASN A CA 1
ATOM 854 C C . ASN A 1 114 ? 4.883 -3.525 9.766 1 98.38 114 ASN A C 1
ATOM 856 O O . ASN A 1 114 ? 3.943 -2.754 9.977 1 98.38 114 ASN A O 1
ATOM 860 N N . GLU A 1 115 ? 6.043 -3.336 10.305 1 97.56 115 GLU A N 1
ATOM 861 C CA . GLU A 1 115 ? 6.293 -2.182 11.164 1 97.56 115 GLU A CA 1
ATOM 862 C C . GLU A 1 115 ? 6.215 -0.879 10.375 1 97.56 115 GLU A C 1
ATOM 864 O O . GLU A 1 115 ? 5.645 0.107 10.844 1 97.56 115 GLU A O 1
ATOM 869 N N . THR A 1 116 ? 6.805 -0.871 9.18 1 97.75 116 THR A N 1
ATOM 870 C CA . THR A 1 116 ? 6.73 0.302 8.312 1 97.75 116 THR A CA 1
ATOM 871 C C . THR A 1 116 ? 5.277 0.654 8 1 97.75 116 THR A C 1
ATOM 873 O O . THR A 1 116 ? 4.883 1.817 8.102 1 97.75 116 THR A O 1
ATOM 876 N N . TYR A 1 117 ? 4.484 -0.356 7.715 1 98.75 117 TYR A N 1
ATOM 877 C CA . TYR A 1 117 ? 3.084 -0.154 7.363 1 98.75 117 TYR A CA 1
ATOM 878 C C . TYR A 1 117 ? 2.285 0.326 8.57 1 98.75 117 TYR A C 1
ATOM 880 O O . TYR A 1 117 ? 1.418 1.194 8.445 1 98.75 117 TYR A O 1
ATOM 888 N N . ASN A 1 118 ? 2.51 -0.247 9.711 1 98.75 118 ASN A N 1
ATOM 889 C CA . ASN A 1 118 ? 1.816 0.13 10.938 1 98.75 118 ASN A CA 1
ATOM 890 C C . ASN A 1 118 ? 1.955 1.623 11.227 1 98.75 118 ASN A C 1
ATOM 892 O O . ASN A 1 118 ? 0.979 2.283 11.586 1 98.75 118 ASN A O 1
ATOM 896 N N . ILE A 1 119 ? 3.092 2.123 11.016 1 98.38 119 ILE A N 1
ATOM 897 C CA . ILE A 1 119 ? 3.354 3.529 11.305 1 98.38 119 ILE A CA 1
ATOM 898 C C . ILE A 1 119 ? 2.863 4.395 10.148 1 98.38 119 ILE A C 1
ATOM 900 O O . ILE A 1 119 ? 2.016 5.27 10.328 1 98.38 119 ILE A O 1
ATOM 904 N N . ASN A 1 120 ? 3.312 4.102 8.93 1 98.62 120 ASN A N 1
ATOM 905 C CA . ASN A 1 120 ? 3.09 4.984 7.789 1 98.62 120 ASN A CA 1
ATOM 906 C C . ASN A 1 120 ? 1.619 5.012 7.379 1 98.62 120 ASN A C 1
ATOM 908 O O . ASN A 1 120 ? 1.089 6.062 7.02 1 98.62 120 ASN A O 1
ATOM 912 N N . VAL A 1 121 ? 1.006 3.824 7.449 1 98.81 121 VAL A N 1
ATOM 913 C CA . VAL A 1 121 ? -0.326 3.746 6.859 1 98.81 121 VAL A CA 1
ATOM 914 C C . VAL A 1 121 ? -1.377 3.648 7.961 1 98.81 121 VAL A C 1
ATOM 916 O O . VAL A 1 121 ? -2.23 4.527 8.094 1 98.81 121 VAL A O 1
ATOM 919 N N . SER A 1 122 ? -1.277 2.637 8.82 1 98.44 122 SER A N 1
ATOM 920 C CA . SER A 1 122 ? -2.281 2.447 9.867 1 98.44 122 SER A CA 1
ATOM 921 C C . SER A 1 122 ? -2.309 3.629 10.828 1 98.44 122 SER A C 1
ATOM 923 O O . SER A 1 122 ? -3.381 4.094 11.219 1 98.44 122 SER A O 1
ATOM 925 N N . GLY A 1 123 ? -1.124 4.078 11.227 1 98.5 123 GLY A N 1
ATOM 926 C CA . GLY A 1 123 ? -1.047 5.238 12.102 1 98.5 123 GLY A CA 1
ATOM 927 C C . GLY A 1 123 ? -1.641 6.492 11.484 1 98.5 123 GLY A C 1
ATOM 928 O O . GLY A 1 123 ? -2.391 7.219 12.141 1 98.5 123 GLY A O 1
ATOM 929 N N . THR A 1 124 ? -1.32 6.723 10.211 1 98.62 124 THR A N 1
ATOM 930 C CA . THR A 1 124 ? -1.839 7.875 9.484 1 98.62 124 THR A CA 1
ATOM 931 C C . THR A 1 124 ? -3.355 7.785 9.344 1 98.62 124 THR A C 1
ATOM 933 O O . THR A 1 124 ? -4.059 8.789 9.484 1 98.62 124 THR A O 1
ATOM 936 N N . ASN A 1 125 ? -3.859 6.59 9.047 1 96.62 125 ASN A N 1
ATOM 937 C CA . ASN A 1 125 ? -5.305 6.398 8.969 1 96.62 125 ASN A CA 1
ATOM 938 C C . ASN A 1 125 ? -5.988 6.738 10.289 1 96.62 125 ASN A C 1
ATOM 940 O O . ASN A 1 125 ? -7.008 7.43 10.305 1 96.62 125 ASN A O 1
ATOM 944 N N . MET A 1 126 ? -5.43 6.25 11.367 1 96.38 126 MET A N 1
ATOM 945 C CA . MET A 1 126 ? -6.016 6.504 12.68 1 96.38 126 MET A CA 1
ATOM 946 C C . MET A 1 126 ? -5.969 7.988 13.016 1 96.38 126 MET A C 1
ATOM 948 O O . MET A 1 126 ? -6.934 8.539 13.555 1 96.38 126 MET A O 1
ATOM 952 N N . MET A 1 127 ? -4.859 8.609 12.703 1 97.25 127 MET A N 1
ATOM 953 C CA . MET A 1 127 ? -4.742 10.055 12.898 1 97.25 127 MET A CA 1
ATOM 954 C C . MET A 1 127 ? -5.871 10.789 12.188 1 97.25 127 MET A C 1
ATOM 956 O O . MET A 1 127 ? -6.543 11.633 12.781 1 97.25 127 MET A O 1
ATOM 960 N N . THR A 1 128 ? -6.078 10.469 10.938 1 96.06 128 THR A N 1
ATOM 961 C CA . THR A 1 128 ? -7.078 11.141 10.117 1 96.06 128 THR A CA 1
ATOM 962 C C . THR A 1 128 ? -8.484 10.844 10.641 1 96.06 128 THR A C 1
ATOM 964 O O . THR A 1 128 ? -9.312 11.758 10.758 1 96.06 128 THR A O 1
ATOM 967 N N . PHE A 1 129 ? -8.688 9.594 10.961 1 92.62 129 PHE A N 1
ATOM 968 C CA . PHE A 1 129 ? -9.992 9.18 11.469 1 92.62 129 PHE A CA 1
ATOM 969 C C . PHE A 1 129 ? -10.367 9.969 12.719 1 92.62 129 PHE A C 1
ATOM 971 O O . PHE A 1 129 ? -11.461 10.531 12.805 1 92.62 129 PHE A O 1
ATOM 978 N N . VAL A 1 130 ? -9.484 10.039 13.633 1 93.88 130 VAL A N 1
ATOM 979 C CA . VAL A 1 130 ? -9.742 10.641 14.938 1 93.88 130 VAL A CA 1
ATOM 980 C C . VAL A 1 130 ? -9.875 12.148 14.797 1 93.88 130 VAL A C 1
ATOM 982 O O . VAL A 1 130 ? -10.711 12.773 15.453 1 93.88 130 VAL A O 1
ATOM 985 N N . LEU A 1 131 ? -9.148 12.781 13.891 1 95.88 131 LEU A N 1
ATOM 986 C CA . LEU A 1 131 ? -9.102 14.234 13.797 1 95.88 131 LEU A CA 1
ATOM 987 C C . LEU A 1 131 ? -10.109 14.75 12.781 1 95.88 131 LEU A C 1
ATOM 989 O O . LEU A 1 131 ? -10.312 15.961 12.656 1 95.88 131 LEU A O 1
ATOM 993 N N . ALA A 1 132 ? -10.766 13.867 12.07 1 93.62 132 ALA A N 1
ATOM 994 C CA . ALA A 1 132 ? -11.68 14.266 11.008 1 93.62 132 ALA A CA 1
ATOM 995 C C . ALA A 1 132 ? -12.766 15.203 11.531 1 93.62 132 ALA A C 1
ATOM 997 O O . ALA A 1 132 ? -13.109 16.188 10.883 1 93.62 132 ALA A O 1
ATOM 998 N N . SER A 1 133 ? -13.305 14.898 12.695 1 93.06 133 SER A N 1
ATOM 999 C CA . SER A 1 133 ? -14.367 15.727 13.242 1 93.06 133 SER A CA 1
ATOM 1000 C C . SER A 1 133 ? -13.875 17.141 13.547 1 93.06 133 SER A C 1
ATOM 1002 O O . SER A 1 133 ? -14.617 18.109 13.391 1 93.06 133 SER A O 1
ATOM 1004 N N . LEU A 1 134 ? -12.656 17.266 13.992 1 96.81 134 LEU A N 1
ATOM 1005 C CA . LEU A 1 134 ? -12.062 18.562 14.266 1 96.81 134 LEU A CA 1
ATOM 1006 C C . LEU A 1 134 ? -11.75 19.297 12.961 1 96.81 134 LEU A C 1
ATOM 1008 O O . LEU A 1 134 ? -11.883 20.531 12.898 1 96.81 134 LEU A O 1
ATOM 1012 N N . LEU A 1 135 ? -11.352 18.562 11.961 1 96.75 135 LEU A N 1
ATOM 1013 C CA . LEU A 1 135 ? -11.078 19.125 10.648 1 96.75 135 LEU A CA 1
ATOM 1014 C C . LEU A 1 135 ? -12.344 19.719 10.031 1 96.75 135 LEU A C 1
ATOM 1016 O O . LEU A 1 135 ? -12.305 20.797 9.43 1 96.75 135 LEU A O 1
ATOM 1020 N N . LEU A 1 136 ? -13.453 19.062 10.227 1 95.25 136 LEU A N 1
ATOM 1021 C CA . LEU A 1 136 ? -14.719 19.469 9.617 1 95.25 136 LEU A CA 1
ATOM 1022 C C . LEU A 1 136 ? -15.25 20.734 10.258 1 95.25 136 LEU A C 1
ATOM 1024 O O . LEU A 1 136 ? -16.156 21.391 9.719 1 95.25 136 LEU A O 1
ATOM 1028 N N . LYS A 1 137 ? -14.719 21.125 11.391 1 96.38 137 LYS A N 1
ATOM 1029 C CA . LYS A 1 137 ? -15.117 22.359 12.062 1 96.38 137 LYS A CA 1
ATOM 1030 C C . LYS A 1 137 ? -14.422 23.562 11.453 1 96.38 137 LYS A C 1
ATOM 1032 O O . LYS A 1 137 ? -14.797 24.703 11.719 1 96.38 137 LYS A O 1
ATOM 1037 N N . SER A 1 138 ? -13.422 23.344 10.641 1 97.12 138 SER A N 1
ATOM 1038 C CA . SER A 1 138 ? -12.695 24.422 9.969 1 97.12 138 SER A CA 1
ATOM 1039 C C . SER A 1 138 ? -13.5 24.984 8.805 1 97.12 138 SER A C 1
ATOM 1041 O O . SER A 1 138 ? -14.148 24.234 8.07 1 97.12 138 SER A O 1
ATOM 1043 N N . PRO A 1 139 ? -13.492 26.281 8.57 1 96.06 139 PRO A N 1
ATOM 1044 C CA . PRO A 1 139 ? -14.156 26.844 7.398 1 96.06 139 PRO A CA 1
ATOM 1045 C C . PRO A 1 139 ? -13.453 26.516 6.09 1 96.06 139 PRO A C 1
ATOM 1047 O O . PRO A 1 139 ? -14.055 26.609 5.016 1 96.06 139 PRO A O 1
ATOM 1050 N N . SER A 1 140 ? -12.156 26.203 6.156 1 96.81 140 SER A N 1
ATOM 1051 C CA . SER A 1 140 ? -11.375 25.844 4.977 1 96.81 140 SER A CA 1
ATOM 1052 C C . SER A 1 140 ? -10.391 24.719 5.285 1 96.81 140 SER A C 1
ATOM 1054 O O . SER A 1 140 ? -9.18 24.922 5.246 1 96.81 140 SER A O 1
ATOM 1056 N N . PRO A 1 141 ? -10.906 23.484 5.562 1 98.31 141 PRO A N 1
ATOM 1057 C CA . PRO A 1 141 ? -10.062 22.375 6.023 1 98.31 141 PRO A CA 1
ATOM 1058 C C . PRO A 1 141 ? -9.164 21.812 4.922 1 98.31 141 PRO A C 1
ATOM 1060 O O . PRO A 1 141 ? -9.586 21.703 3.77 1 98.31 141 PRO A O 1
ATOM 1063 N N . ARG A 1 142 ? -7.879 21.578 5.281 1 98.88 142 ARG A N 1
ATOM 1064 C CA . ARG A 1 142 ? -6.891 20.984 4.383 1 98.88 142 ARG A CA 1
ATOM 1065 C C . ARG A 1 142 ? -6.242 19.766 5.008 1 98.88 142 ARG A C 1
ATOM 1067 O O . ARG A 1 142 ? -5.926 19.75 6.199 1 98.88 142 ARG A O 1
ATOM 1074 N N . LEU A 1 143 ? -6.16 18.703 4.262 1 98.88 143 LEU A N 1
ATOM 1075 C CA . LEU A 1 143 ? -5.629 17.406 4.684 1 98.88 143 LEU A CA 1
ATOM 1076 C C . LEU A 1 143 ? -4.504 16.953 3.762 1 98.88 143 LEU A C 1
ATOM 1078 O O . LEU A 1 143 ? -4.727 16.719 2.572 1 98.88 143 LEU A O 1
ATOM 1082 N N . LEU A 1 144 ? -3.256 16.938 4.281 1 98.94 144 LEU A N 1
ATOM 1083 C CA . LEU A 1 144 ? -2.086 16.578 3.486 1 98.94 144 LEU A CA 1
ATOM 1084 C C . LEU A 1 144 ? -1.489 15.25 3.963 1 98.94 144 LEU A C 1
ATOM 1086 O O . LEU A 1 144 ? -1.288 15.055 5.164 1 98.94 144 LEU A O 1
ATOM 1090 N N . PHE A 1 145 ? -1.299 14.344 3.053 1 98.94 145 PHE A N 1
ATOM 1091 C CA . PHE A 1 145 ? -0.59 13.094 3.305 1 98.94 145 PHE A CA 1
ATOM 1092 C C . PHE A 1 145 ? 0.812 13.141 2.709 1 98.94 145 PHE A C 1
ATOM 1094 O O . PHE A 1 145 ? 0.974 13.312 1.5 1 98.94 145 PHE A O 1
ATOM 1101 N N . LEU A 1 146 ? 1.845 12.992 3.516 1 98.56 146 LEU A N 1
ATOM 1102 C CA . LEU A 1 146 ? 3.195 12.93 2.969 1 98.56 146 LEU A CA 1
ATOM 1103 C C . LEU A 1 146 ? 3.486 11.539 2.406 1 98.56 146 LEU A C 1
ATOM 1105 O O . LEU A 1 146 ? 3.477 10.555 3.146 1 98.56 146 LEU A O 1
ATOM 1109 N N . THR A 1 147 ? 3.678 11.516 1.147 1 97.94 147 THR A N 1
ATOM 1110 C CA . THR A 1 147 ? 4.074 10.297 0.454 1 97.94 147 THR A CA 1
ATOM 1111 C C . THR A 1 147 ? 5.512 10.398 -0.04 1 97.94 147 THR A C 1
ATOM 1113 O O . THR A 1 147 ? 6.406 10.789 0.712 1 97.94 147 THR A O 1
ATOM 1116 N N . SER A 1 148 ? 5.816 9.961 -1.258 1 94 148 SER A N 1
ATOM 1117 C CA . SER A 1 148 ? 7.18 9.945 -1.779 1 94 148 SER A CA 1
ATOM 1118 C C . SER A 1 148 ? 7.188 9.789 -3.297 1 94 148 SER A C 1
ATOM 1120 O O . SER A 1 148 ? 6.258 9.227 -3.875 1 94 148 SER A O 1
ATOM 1122 N N . GLY A 1 149 ? 8.266 10.359 -3.84 1 91.62 149 GLY A N 1
ATOM 1123 C CA . GLY A 1 149 ? 8.5 10.055 -5.242 1 91.62 149 GLY A CA 1
ATOM 1124 C C . GLY A 1 149 ? 8.68 8.57 -5.512 1 91.62 149 GLY A C 1
ATOM 1125 O O . GLY A 1 149 ? 8.516 8.117 -6.645 1 91.62 149 GLY A O 1
ATOM 1126 N N . LEU A 1 150 ? 8.953 7.793 -4.512 1 90.56 150 LEU A N 1
ATOM 1127 C CA . LEU A 1 150 ? 9.156 6.355 -4.637 1 90.56 150 LEU A CA 1
ATOM 1128 C C . LEU A 1 150 ? 7.828 5.609 -4.645 1 90.56 150 LEU A C 1
ATOM 1130 O O . LEU A 1 150 ? 7.789 4.398 -4.863 1 90.56 150 LEU A O 1
ATOM 1134 N N . SER A 1 151 ? 6.734 6.348 -4.473 1 94.69 151 SER A N 1
ATOM 1135 C CA . SER A 1 151 ? 5.422 5.711 -4.391 1 94.69 151 SER A CA 1
ATOM 1136 C C . SER A 1 151 ? 4.785 5.582 -5.77 1 94.69 151 SER A C 1
ATOM 1138 O O . SER A 1 151 ? 3.719 4.98 -5.914 1 94.69 151 SER A O 1
ATOM 1140 N N . THR A 1 152 ? 5.395 6.16 -6.844 1 93.94 152 THR A N 1
ATOM 1141 C CA . THR A 1 152 ? 4.801 6.188 -8.172 1 93.94 152 THR A CA 1
ATOM 1142 C C . THR A 1 152 ? 4.91 4.82 -8.844 1 93.94 152 THR A C 1
ATOM 1144 O O . THR A 1 152 ? 5.977 4.203 -8.836 1 93.94 152 THR A O 1
ATOM 1147 N N . MET A 1 153 ? 3.82 4.363 -9.359 1 93.94 153 MET A N 1
ATOM 1148 C CA . MET A 1 153 ? 3.811 3.119 -10.125 1 93.94 153 MET A CA 1
ATOM 1149 C C . MET A 1 153 ? 3.994 3.396 -11.617 1 93.94 153 MET A C 1
ATOM 1151 O O . MET A 1 153 ? 4.762 2.709 -12.289 1 93.94 153 MET A O 1
ATOM 1155 N N . GLY A 1 154 ? 3.312 4.473 -12.039 1 92.06 154 GLY A N 1
ATOM 1156 C CA . GLY A 1 154 ? 3.467 4.875 -13.422 1 92.06 154 GLY A CA 1
ATOM 1157 C C . GLY A 1 154 ? 4.859 5.391 -13.742 1 92.06 154 GLY A C 1
ATOM 1158 O O . GLY A 1 154 ? 5.277 5.379 -14.898 1 92.06 154 GLY A O 1
ATOM 1159 N N . GLY A 1 155 ? 5.574 5.824 -12.75 1 88.56 155 GLY A N 1
ATOM 1160 C CA . GLY A 1 155 ? 6.93 6.336 -12.891 1 88.56 155 GLY A CA 1
ATOM 1161 C C . GLY A 1 155 ? 7.977 5.438 -12.266 1 88.56 155 GLY A C 1
ATOM 1162 O O . GLY A 1 155 ? 9.07 5.891 -11.93 1 88.56 155 GLY A O 1
ATOM 1163 N N . PHE A 1 156 ? 7.656 4.191 -12.07 1 87.5 156 PHE A N 1
ATOM 1164 C CA . PHE A 1 156 ? 8.484 3.273 -11.297 1 87.5 156 PHE A CA 1
ATOM 1165 C C . PHE A 1 156 ? 9.898 3.211 -11.867 1 87.5 156 PHE A C 1
ATOM 1167 O O . PHE A 1 156 ? 10.875 3.266 -11.125 1 87.5 156 PHE A O 1
ATOM 1174 N N . THR A 1 157 ? 10.023 3.125 -13.195 1 75.25 157 THR A N 1
ATOM 1175 C CA . THR A 1 157 ? 11.352 2.936 -13.789 1 75.25 157 THR A CA 1
ATOM 1176 C C . THR A 1 157 ? 12.086 4.266 -13.891 1 75.25 157 THR A C 1
ATOM 1178 O O . THR A 1 157 ? 13.297 4.293 -14.148 1 75.25 157 THR A O 1
ATOM 1181 N N . GLN A 1 158 ? 11.297 5.344 -13.914 1 64.56 158 GLN A N 1
ATOM 1182 C CA . GLN A 1 158 ? 11.93 6.656 -13.961 1 64.56 158 GLN A CA 1
ATOM 1183 C C . GLN A 1 158 ? 12.367 7.109 -12.57 1 64.56 158 GLN A C 1
ATOM 1185 O O . GLN A 1 158 ? 13.117 8.078 -12.438 1 64.56 158 GLN A O 1
ATOM 1190 N N . SER A 1 159 ? 11.828 6.492 -11.703 1 56.47 159 SER A N 1
ATOM 1191 C CA . SER A 1 159 ? 12.016 6.988 -10.344 1 56.47 159 SER A CA 1
ATOM 1192 C C . SER A 1 159 ? 13.461 6.852 -9.891 1 56.47 159 SER A C 1
ATOM 1194 O O . SER A 1 159 ? 14.234 6.086 -10.484 1 56.47 159 SER A O 1
ATOM 1196 N N . HIS A 1 160 ? 14.047 7.816 -9.188 1 46.78 160 HIS A N 1
ATOM 1197 C CA . HIS A 1 160 ? 15.383 8.227 -8.781 1 46.78 160 HIS A CA 1
ATOM 1198 C C . HIS A 1 160 ? 16.234 7.023 -8.391 1 46.78 160 HIS A C 1
ATOM 1200 O O . HIS A 1 160 ? 17.453 7.145 -8.25 1 46.78 160 HIS A O 1
ATOM 1206 N N . ILE A 1 161 ? 15.68 6.07 -7.586 1 47.88 161 ILE A N 1
ATOM 1207 C CA . ILE A 1 161 ? 16.766 5.148 -7.285 1 47.88 161 ILE A CA 1
ATOM 1208 C C . ILE A 1 161 ? 17.047 4.27 -8.5 1 47.88 161 ILE A C 1
ATOM 1210 O O . ILE A 1 161 ? 16.25 3.408 -8.859 1 47.88 161 ILE A O 1
ATOM 1214 N N . PRO A 1 162 ? 17.734 4.883 -9.508 1 43.91 162 PRO A N 1
ATOM 1215 C CA . PRO A 1 162 ? 18.031 4.156 -10.742 1 43.91 162 PRO A CA 1
ATOM 1216 C C . PRO A 1 162 ? 18.5 2.723 -10.484 1 43.91 162 PRO A C 1
ATOM 1218 O O . PRO A 1 162 ? 19.562 2.504 -9.906 1 43.91 162 PRO A O 1
ATOM 1221 N N . VAL A 1 163 ? 17.812 1.933 -9.875 1 45.97 163 VAL A N 1
ATOM 1222 C CA . VAL A 1 163 ? 18.453 0.624 -9.961 1 45.97 163 VAL A CA 1
ATOM 1223 C C . VAL A 1 163 ? 18.578 0.198 -11.422 1 45.97 163 VAL A C 1
ATOM 1225 O O . VAL A 1 163 ? 17.562 -0.057 -12.086 1 45.97 163 VAL A O 1
ATOM 1228 N N . GLN A 1 164 ? 19.422 0.733 -12.258 1 45.66 164 GLN A N 1
ATOM 1229 C CA . GLN A 1 164 ? 19.594 0.394 -13.664 1 45.66 164 GLN A CA 1
ATOM 1230 C C . GLN A 1 164 ? 19.719 -1.115 -13.859 1 45.66 164 GLN A C 1
ATOM 1232 O O . GLN A 1 164 ? 19.156 -1.671 -14.805 1 45.66 164 GLN A O 1
ATOM 1237 N N . ASN A 1 165 ? 20.812 -1.735 -13.234 1 48.25 165 ASN A N 1
ATOM 1238 C CA . ASN A 1 165 ? 21.094 -3.127 -13.555 1 48.25 165 ASN A CA 1
ATOM 1239 C C . ASN A 1 165 ? 20.984 -4.023 -12.32 1 48.25 165 ASN A C 1
ATOM 1241 O O . ASN A 1 165 ? 21.531 -3.717 -11.266 1 48.25 165 ASN A O 1
ATOM 1245 N N . VAL A 1 166 ? 19.766 -4.719 -12.188 1 54.44 166 VAL A N 1
ATOM 1246 C CA . VAL A 1 166 ? 19.703 -5.723 -11.133 1 54.44 166 VAL A CA 1
ATOM 1247 C C . VAL A 1 166 ? 20.578 -6.918 -11.5 1 54.44 166 VAL A C 1
ATOM 1249 O O . VAL A 1 166 ? 20.578 -7.367 -12.656 1 54.44 166 VAL A O 1
ATOM 1252 N N . GLU A 1 167 ? 21.531 -7.098 -10.625 1 56.38 167 GLU A N 1
ATOM 1253 C CA . GLU A 1 167 ? 22.391 -8.258 -10.852 1 56.38 167 GLU A CA 1
ATOM 1254 C C . GLU A 1 167 ? 21.562 -9.5 -11.156 1 56.38 167 GLU A C 1
ATOM 1256 O O . GLU A 1 167 ? 20.469 -9.672 -10.625 1 56.38 167 GLU A O 1
ATOM 1261 N N . LEU A 1 168 ? 22.078 -10.156 -12.125 1 54.03 168 LEU A N 1
ATOM 1262 C CA . LEU A 1 168 ? 21.453 -11.422 -12.5 1 54.03 168 LEU A CA 1
ATOM 1263 C C . LEU A 1 168 ? 21.594 -12.445 -11.383 1 54.03 168 LEU A C 1
ATOM 1265 O O . LEU A 1 168 ? 22.484 -12.344 -10.539 1 54.03 168 LEU A O 1
ATOM 1269 N N . GLY A 1 169 ? 20.797 -13.305 -11.219 1 56.09 169 GLY A N 1
ATOM 1270 C CA . GLY A 1 169 ? 20.859 -14.445 -10.328 1 56.09 169 GLY A CA 1
ATOM 1271 C C . GLY A 1 169 ? 20.453 -14.117 -8.906 1 56.09 169 GLY A C 1
ATOM 1272 O O . GLY A 1 169 ? 19.797 -13.102 -8.664 1 56.09 169 GLY A O 1
ATOM 1273 N N . ARG A 1 170 ? 20.391 -15.07 -8.023 1 62.97 170 ARG A N 1
ATOM 1274 C CA . ARG A 1 170 ? 20.172 -14.93 -6.59 1 62.97 170 ARG A CA 1
ATOM 1275 C C . ARG A 1 170 ? 21.359 -15.461 -5.801 1 62.97 170 ARG A C 1
ATOM 1277 O O . ARG A 1 170 ? 22.031 -16.391 -6.238 1 62.97 170 ARG A O 1
ATOM 1284 N N . PRO A 1 171 ? 21.734 -14.852 -4.711 1 57.97 171 PRO A N 1
ATOM 1285 C CA . PRO A 1 171 ? 21.062 -13.719 -4.066 1 57.97 171 PRO A CA 1
ATOM 1286 C C . PRO A 1 171 ? 21.391 -12.383 -4.715 1 57.97 171 PRO A C 1
ATOM 1288 O O . PRO A 1 171 ? 22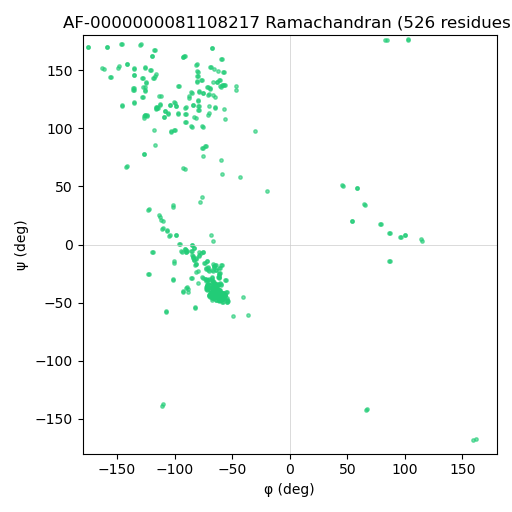.5 -12.211 -5.246 1 57.97 171 PRO A O 1
ATOM 1291 N N . LYS A 1 172 ? 20.406 -11.539 -4.816 1 59.62 172 LYS A N 1
ATOM 1292 C CA . LYS A 1 172 ? 20.656 -10.203 -5.348 1 59.62 172 LYS A CA 1
ATOM 1293 C C . LYS A 1 172 ? 21.172 -9.266 -4.262 1 59.62 172 LYS A C 1
ATOM 1295 O O . LYS A 1 172 ? 20.641 -9.242 -3.152 1 59.62 172 LYS A O 1
ATOM 1300 N N . LYS A 1 173 ? 22.438 -8.867 -4.309 1 53.66 173 LYS A N 1
ATOM 1301 C CA . LYS A 1 173 ? 23.062 -8.023 -3.305 1 53.66 173 LYS A CA 1
ATOM 1302 C C . LYS A 1 173 ? 22.266 -6.734 -3.098 1 53.66 173 LYS A C 1
ATOM 1304 O O . LYS A 1 173 ? 22.188 -6.223 -1.979 1 53.66 173 LYS A O 1
ATOM 1309 N N . ASP A 1 174 ? 21.953 -6.156 -4.152 1 49.91 174 ASP A N 1
ATOM 1310 C CA . ASP A 1 174 ? 21.406 -4.805 -4.047 1 49.91 174 ASP A CA 1
ATOM 1311 C C . ASP A 1 174 ? 19.891 -4.812 -4.184 1 49.91 174 ASP A C 1
ATOM 1313 O O . ASP A 1 174 ? 19.312 -3.902 -4.781 1 49.91 174 ASP A O 1
ATOM 1317 N N . PHE A 1 175 ? 19.312 -5.895 -3.668 1 51.28 175 PHE A N 1
ATOM 1318 C CA . PHE A 1 175 ? 17.875 -5.996 -3.791 1 51.28 175 PHE A CA 1
ATOM 1319 C C . PHE A 1 175 ? 17.172 -4.941 -2.939 1 51.28 175 PHE A C 1
ATOM 1321 O O . PHE A 1 175 ? 15.945 -4.93 -2.83 1 51.28 175 PHE A O 1
ATOM 1328 N N . ALA A 1 176 ? 17.984 -3.959 -2.34 1 53.31 176 ALA A N 1
ATOM 1329 C CA . ALA A 1 176 ? 17.297 -3.174 -1.311 1 53.31 176 ALA A CA 1
ATOM 1330 C C . ALA A 1 176 ? 16.656 -1.921 -1.905 1 53.31 176 ALA A C 1
ATOM 1332 O O . ALA A 1 176 ? 17.203 -0.819 -1.769 1 53.31 176 ALA A O 1
ATOM 1333 N N . THR A 1 177 ? 15.625 -2.188 -2.814 1 63.34 177 THR A N 1
ATOM 1334 C CA . THR A 1 177 ? 14.859 -1.143 -3.479 1 63.34 177 THR A CA 1
ATOM 1335 C C . THR A 1 177 ? 13.812 -0.559 -2.533 1 63.34 177 THR A C 1
ATOM 1337 O O . THR A 1 177 ? 12.695 -0.253 -2.949 1 63.34 177 THR A O 1
ATOM 1340 N N . ALA A 1 178 ? 14.133 -0.429 -1.267 1 85.06 178 ALA A N 1
ATOM 1341 C CA . ALA A 1 178 ? 13.211 0.156 -0.298 1 85.06 178 ALA A CA 1
ATOM 1342 C C . ALA A 1 178 ? 11.805 -0.407 -0.471 1 85.06 178 ALA A C 1
ATOM 1344 O O . ALA A 1 178 ? 10.836 0.347 -0.571 1 85.06 178 ALA A O 1
ATOM 1345 N N . GLN A 1 179 ? 11.688 -1.731 -0.51 1 90.75 179 GLN A N 1
ATOM 1346 C CA . GLN A 1 179 ? 10.445 -2.414 -0.859 1 90.75 179 GLN A CA 1
ATOM 1347 C C . GLN A 1 179 ? 9.336 -2.07 0.126 1 90.75 179 GLN A C 1
ATOM 1349 O O . GLN A 1 179 ? 8.227 -1.715 -0.281 1 90.75 179 GLN A O 1
ATOM 1354 N N . ALA A 1 180 ? 9.711 -2.174 1.42 1 94.62 180 ALA A N 1
ATOM 1355 C CA . ALA A 1 180 ? 8.711 -1.911 2.451 1 94.62 180 ALA A CA 1
ATOM 1356 C C . ALA A 1 180 ? 8.227 -0.466 2.387 1 94.62 180 ALA A C 1
ATOM 1358 O O . ALA A 1 180 ? 7.023 -0.205 2.48 1 94.62 180 ALA A O 1
ATOM 1359 N N . TYR A 1 181 ? 9.148 0.43 2.164 1 94.75 181 TYR A N 1
ATOM 1360 C CA . TYR A 1 181 ? 8.82 1.851 2.102 1 94.75 181 TYR A CA 1
ATOM 1361 C C . TYR A 1 181 ? 7.965 2.162 0.879 1 94.75 181 TYR A C 1
ATOM 1363 O O . TYR A 1 181 ? 6.926 2.816 0.992 1 94.75 181 TYR A O 1
ATOM 1371 N N . ARG A 1 182 ? 8.344 1.682 -0.296 1 94.75 182 ARG A N 1
ATOM 1372 C CA . ARG A 1 182 ? 7.598 1.906 -1.53 1 94.75 182 ARG A CA 1
ATOM 1373 C C . ARG A 1 182 ? 6.168 1.384 -1.411 1 94.75 182 ARG A C 1
ATOM 1375 O O . ARG A 1 182 ? 5.219 2.07 -1.79 1 94.75 182 ARG A O 1
ATOM 1382 N N . CYS A 1 183 ? 6.043 0.16 -0.899 1 97.62 183 CYS A N 1
ATOM 1383 C CA . CYS A 1 183 ? 4.715 -0.424 -0.741 1 97.62 183 CYS A CA 1
ATOM 1384 C C . CYS A 1 183 ? 3.869 0.4 0.221 1 97.62 183 CYS A C 1
ATOM 1386 O O . CYS A 1 183 ? 2.693 0.655 -0.044 1 97.62 183 CYS A O 1
ATOM 1388 N N . SER A 1 184 ? 4.453 0.842 1.324 1 98.31 184 SER A N 1
ATOM 1389 C CA . SER A 1 184 ? 3.713 1.641 2.295 1 98.31 184 SER A CA 1
ATOM 1390 C C . SER A 1 184 ? 3.271 2.973 1.696 1 98.31 184 SER A C 1
ATOM 1392 O O . SER A 1 184 ? 2.15 3.428 1.937 1 98.31 184 SER A O 1
ATOM 1394 N N . LYS A 1 185 ? 4.16 3.588 0.92 1 97.75 185 LYS A N 1
ATOM 1395 C CA . LYS A 1 185 ? 3.834 4.902 0.372 1 97.75 185 LYS A CA 1
ATOM 1396 C C . LYS A 1 185 ? 2.85 4.781 -0.787 1 97.75 185 LYS A C 1
ATOM 1398 O O . LYS A 1 185 ? 2.029 5.676 -1.005 1 97.75 185 LYS A O 1
ATOM 1403 N N . ALA A 1 186 ? 2.871 3.672 -1.483 1 98 186 ALA A N 1
ATOM 1404 C CA . ALA A 1 186 ? 1.791 3.404 -2.43 1 98 186 ALA A CA 1
ATOM 1405 C C . ALA A 1 186 ? 0.45 3.287 -1.712 1 98 186 ALA A C 1
ATOM 1407 O O . ALA A 1 186 ? -0.562 3.812 -2.184 1 98 186 ALA A O 1
ATOM 1408 N N . ALA A 1 187 ? 0.469 2.588 -0.616 1 98.75 187 ALA A N 1
ATOM 1409 C CA . ALA A 1 187 ? -0.741 2.459 0.191 1 98.75 187 ALA A CA 1
ATOM 1410 C C . ALA A 1 187 ? -1.204 3.818 0.708 1 98.75 187 ALA A C 1
ATOM 1412 O O . ALA A 1 187 ? -2.406 4.07 0.822 1 98.75 187 ALA A O 1
ATOM 1413 N N . ILE A 1 188 ? -0.277 4.73 1.021 1 98.81 188 ILE A N 1
ATOM 1414 C CA . ILE A 1 188 ? -0.605 6.082 1.464 1 98.81 188 ILE A CA 1
ATOM 1415 C C . ILE A 1 188 ? -1.349 6.82 0.353 1 98.81 188 ILE A C 1
ATOM 1417 O O . ILE A 1 188 ? -2.316 7.539 0.617 1 98.81 188 ILE A O 1
ATOM 1421 N N . ASN A 1 189 ? -0.878 6.676 -0.909 1 98.38 189 ASN A N 1
ATOM 1422 C CA . ASN A 1 189 ? -1.592 7.297 -2.021 1 98.38 189 ASN A CA 1
ATOM 1423 C C . ASN A 1 189 ? -3.047 6.84 -2.076 1 98.38 189 ASN A C 1
ATOM 1425 O O . ASN A 1 189 ? -3.951 7.656 -2.258 1 98.38 189 ASN A O 1
ATOM 1429 N N . MET A 1 190 ? -3.256 5.531 -1.886 1 97.25 190 MET A N 1
ATOM 1430 C CA . MET A 1 190 ? -4.617 5.008 -1.877 1 97.25 190 MET A CA 1
ATOM 1431 C C . MET A 1 190 ? -5.402 5.539 -0.681 1 97.25 190 MET A C 1
ATOM 1433 O O . MET A 1 190 ? -6.566 5.914 -0.812 1 97.25 190 MET A O 1
ATOM 1437 N N . LEU A 1 191 ? -4.777 5.551 0.448 1 97.19 191 LEU A N 1
ATOM 1438 C CA . LEU A 1 191 ? -5.414 6.07 1.652 1 97.19 191 LEU A CA 1
ATOM 1439 C C . LEU A 1 191 ? -5.852 7.52 1.457 1 97.19 191 LEU A C 1
ATOM 1441 O O . LEU A 1 191 ? -6.957 7.898 1.849 1 97.19 191 LEU A O 1
ATOM 1445 N N . MET A 1 192 ? -4.973 8.289 0.862 1 97.62 192 MET A N 1
ATOM 1446 C CA . MET A 1 192 ? -5.293 9.688 0.564 1 97.62 192 MET A CA 1
ATOM 1447 C C . MET A 1 192 ? -6.531 9.781 -0.321 1 97.62 192 MET A C 1
ATOM 1449 O O . MET A 1 192 ? -7.422 10.594 -0.065 1 97.62 192 MET A O 1
ATOM 1453 N N . LEU A 1 193 ? -6.613 8.938 -1.334 1 95.38 193 LEU A N 1
ATOM 1454 C CA . LEU A 1 193 ? -7.766 8.953 -2.227 1 95.38 193 LEU A CA 1
ATOM 1455 C C . LEU A 1 193 ? -9.039 8.586 -1.474 1 95.38 193 LEU A C 1
ATOM 1457 O O . LEU A 1 193 ? -10.094 9.188 -1.699 1 95.38 193 LEU A O 1
ATOM 1461 N N . ILE A 1 194 ? -8.93 7.598 -0.605 1 92.81 194 ILE A N 1
ATOM 1462 C CA . ILE A 1 194 ? -10.07 7.16 0.193 1 92.81 194 ILE A CA 1
ATOM 1463 C C . ILE A 1 194 ? -10.578 8.32 1.048 1 92.81 194 ILE A C 1
ATOM 1465 O O . ILE A 1 194 ? -11.773 8.602 1.072 1 92.81 194 ILE A O 1
ATOM 1469 N N . TRP A 1 195 ? -9.703 8.992 1.688 1 93.69 195 TRP A N 1
ATOM 1470 C CA . TRP A 1 195 ? -10.102 10.094 2.559 1 93.69 195 TRP A CA 1
ATOM 1471 C C . TRP A 1 195 ? -10.578 11.289 1.74 1 93.69 195 TRP A C 1
ATOM 1473 O O . TRP A 1 195 ? -11.477 12.023 2.158 1 93.69 195 TRP A O 1
ATOM 1483 N N . ASN A 1 196 ? -9.914 11.555 0.598 1 94.69 196 ASN A N 1
ATOM 1484 C CA . ASN A 1 196 ? -10.438 12.57 -0.306 1 94.69 196 ASN A CA 1
ATOM 1485 C C . ASN A 1 196 ? -11.891 12.297 -0.675 1 94.69 196 ASN A C 1
ATOM 1487 O O . ASN A 1 196 ? -12.734 13.195 -0.592 1 94.69 196 ASN A O 1
ATOM 1491 N N . PHE A 1 197 ? -12.125 11.094 -1.05 1 89.06 197 PHE A N 1
ATOM 1492 C CA . PHE A 1 197 ? -13.484 10.703 -1.408 1 89.06 197 PHE A CA 1
ATOM 1493 C C . PHE A 1 197 ? -14.422 10.852 -0.218 1 89.06 197 PHE A C 1
ATOM 1495 O O . PHE A 1 197 ? -15.562 11.305 -0.368 1 89.06 197 PHE A O 1
ATOM 1502 N N . THR A 1 198 ? -13.992 10.531 0.928 1 87.94 198 THR A N 1
ATOM 1503 C CA . THR A 1 198 ? -14.797 10.492 2.143 1 87.94 198 THR A CA 1
ATOM 1504 C C . THR A 1 198 ? -15.141 11.898 2.609 1 87.94 198 THR A C 1
ATOM 1506 O O . THR A 1 198 ? -16.234 12.141 3.121 1 87.94 198 THR A O 1
ATOM 1509 N N . LEU A 1 199 ? -14.258 12.891 2.34 1 91.31 199 LEU A N 1
ATOM 1510 C CA . LEU A 1 199 ? -14.422 14.172 3.02 1 91.31 199 LEU A CA 1
ATOM 1511 C C . LEU A 1 199 ? -14.633 15.297 2.016 1 91.31 199 LEU A C 1
ATOM 1513 O O . LEU A 1 199 ? -14.93 16.422 2.4 1 91.31 199 LEU A O 1
ATOM 1517 N N . LYS A 1 200 ? -14.523 15.031 0.725 1 90.69 200 LYS A N 1
ATOM 1518 C CA . LYS A 1 200 ? -14.523 16.109 -0.268 1 90.69 200 LYS A CA 1
ATOM 1519 C C . LYS A 1 200 ? -15.852 16.859 -0.255 1 90.69 200 LYS A C 1
ATOM 1521 O O . LYS A 1 200 ? -15.875 18.078 -0.459 1 90.69 200 LYS A O 1
ATOM 1526 N N . GLN A 1 201 ? -16.922 16.125 0.009 1 88.88 201 GLN A N 1
ATOM 1527 C CA . GLN A 1 201 ? -18.234 16.781 0.004 1 88.88 201 GLN A CA 1
ATOM 1528 C C . GLN A 1 201 ? -18.406 17.672 1.233 1 88.88 201 GLN A C 1
ATOM 1530 O O . GLN A 1 201 ? -19.266 18.562 1.251 1 88.88 201 GLN A O 1
ATOM 1535 N N . ASP A 1 202 ? -17.625 17.391 2.213 1 90.75 202 ASP A N 1
ATOM 1536 C CA . ASP A 1 202 ? -17.641 18.219 3.416 1 90.75 202 ASP A CA 1
ATOM 1537 C C . ASP A 1 202 ? -16.734 19.438 3.254 1 90.75 202 ASP A C 1
ATOM 1539 O O . ASP A 1 202 ? -16.547 20.203 4.195 1 90.75 202 ASP A O 1
ATOM 1543 N N . GLY A 1 203 ? -16.094 19.562 2.104 1 93.56 203 GLY A N 1
ATOM 1544 C CA . GLY A 1 203 ? -15.305 20.75 1.812 1 93.56 203 GLY A CA 1
ATOM 1545 C C . GLY A 1 203 ? -13.836 20.578 2.123 1 93.56 203 GLY A C 1
ATOM 1546 O O . GLY A 1 203 ? -13.055 21.531 2.021 1 93.56 203 GLY A O 1
ATOM 1547 N N . VAL A 1 204 ? -13.422 19.375 2.488 1 96.75 204 VAL A N 1
ATOM 1548 C CA . VAL A 1 204 ? -12.023 19.156 2.822 1 96.75 204 VAL A CA 1
ATOM 1549 C C . VAL A 1 204 ? -11.203 19 1.541 1 96.75 204 VAL A C 1
ATOM 1551 O O . VAL A 1 204 ? -11.547 18.188 0.671 1 96.75 204 VAL A O 1
ATOM 1554 N N . LYS A 1 205 ? -10.133 19.828 1.34 1 98.56 205 LYS A N 1
ATOM 1555 C CA . LYS A 1 205 ? -9.164 19.641 0.262 1 98.56 205 LYS A CA 1
ATOM 1556 C C . LYS A 1 205 ? -8.039 18.703 0.69 1 98.56 205 LYS A C 1
ATOM 1558 O O . LYS A 1 205 ? -7.445 18.875 1.753 1 98.56 205 LYS A O 1
ATOM 1563 N N . THR A 1 206 ? -7.805 17.656 -0.092 1 98.44 206 THR A N 1
ATOM 1564 C CA . THR A 1 206 ? -6.875 16.594 0.281 1 98.44 206 THR A CA 1
ATOM 1565 C C . THR A 1 206 ? -5.832 16.391 -0.812 1 98.44 206 THR A C 1
ATOM 1567 O O . THR A 1 206 ? -6.16 16.375 -1.999 1 98.44 206 THR A O 1
ATOM 1570 N N . TRP A 1 207 ? -4.508 16.25 -0.4 1 98.81 207 TRP A N 1
ATOM 1571 C CA . TRP A 1 207 ? -3.416 15.93 -1.316 1 98.81 207 TRP A CA 1
ATOM 1572 C C . TRP A 1 207 ? -2.512 14.852 -0.734 1 98.81 207 TRP A C 1
ATOM 1574 O O . TRP A 1 207 ? -2.408 14.703 0.487 1 98.81 207 TRP A O 1
ATOM 1584 N N . ALA A 1 208 ? -1.922 14.109 -1.609 1 98.81 208 ALA A N 1
ATOM 1585 C CA . ALA A 1 208 ? -0.661 13.469 -1.255 1 98.81 208 ALA A CA 1
ATOM 1586 C C . ALA A 1 208 ? 0.531 14.289 -1.736 1 98.81 208 ALA A C 1
ATOM 1588 O O . ALA A 1 208 ? 0.524 14.805 -2.855 1 98.81 208 ALA A O 1
ATOM 1589 N N . ILE A 1 209 ? 1.556 14.438 -0.887 1 98.69 209 ILE A N 1
ATOM 1590 C CA . ILE A 1 209 ? 2.709 15.289 -1.156 1 98.69 209 ILE A CA 1
ATOM 1591 C C . ILE A 1 209 ? 3.957 14.43 -1.333 1 98.69 209 ILE A C 1
ATOM 1593 O O . ILE A 1 209 ? 4.32 13.656 -0.44 1 98.69 209 ILE A O 1
ATOM 1597 N N . ALA A 1 210 ? 4.582 14.5 -2.445 1 97.25 210 ALA A N 1
ATOM 1598 C CA . ALA A 1 210 ? 5.914 13.945 -2.674 1 97.25 210 ALA A CA 1
ATOM 1599 C C . ALA A 1 210 ? 6.973 15.047 -2.672 1 97.25 210 ALA A C 1
ATOM 1601 O O . ALA A 1 210 ? 7.234 15.664 -3.705 1 97.25 210 ALA A O 1
ATOM 1602 N N . PRO A 1 211 ? 7.602 15.211 -1.574 1 94.06 211 PRO A N 1
ATOM 1603 C CA . PRO A 1 211 ? 8.469 16.391 -1.444 1 94.06 211 PRO A CA 1
ATOM 1604 C C . PRO A 1 211 ? 9.766 16.25 -2.248 1 94.06 211 PRO A C 1
ATOM 1606 O O . PRO A 1 211 ? 10.469 17.25 -2.457 1 94.06 211 PRO A O 1
ATOM 1609 N N . GLY A 1 212 ? 10.102 15.031 -2.672 1 88.19 212 GLY A N 1
ATOM 1610 C CA . GLY A 1 212 ? 11.344 14.797 -3.391 1 88.19 212 GLY A CA 1
ATOM 1611 C C . GLY A 1 212 ? 12.422 14.172 -2.529 1 88.19 212 GLY A C 1
ATOM 1612 O O . GLY A 1 212 ? 12.188 13.859 -1.359 1 88.19 212 GLY A O 1
ATOM 1613 N N . LEU A 1 213 ? 13.523 13.867 -3.172 1 83.62 213 LEU A N 1
ATOM 1614 C CA . LEU A 1 213 ? 14.68 13.344 -2.453 1 83.62 213 LEU A CA 1
ATOM 1615 C C . LEU A 1 213 ? 15.391 14.453 -1.681 1 83.62 213 LEU A C 1
ATOM 1617 O O . LEU A 1 213 ? 16.156 15.234 -2.26 1 83.62 213 LEU A O 1
ATOM 1621 N N . LEU A 1 214 ? 15.125 14.461 -0.431 1 87.5 214 LEU A N 1
ATOM 1622 C CA . LEU A 1 214 ? 15.664 15.5 0.438 1 87.5 214 LEU A CA 1
ATOM 1623 C C . LEU A 1 214 ? 16.609 14.914 1.478 1 87.5 214 LEU A C 1
ATOM 1625 O O . LEU A 1 214 ? 16.422 13.773 1.911 1 87.5 214 LEU A O 1
ATOM 1629 N N . ALA A 1 215 ? 17.594 15.648 1.822 1 83.75 215 ALA A N 1
ATOM 1630 C CA . ALA A 1 215 ? 18.625 15.188 2.754 1 83.75 215 ALA A CA 1
ATOM 1631 C C . ALA A 1 215 ? 18.109 15.203 4.191 1 83.75 215 ALA A C 1
ATOM 1633 O O . ALA A 1 215 ? 18.328 16.172 4.922 1 83.75 215 ALA A O 1
ATOM 1634 N N . THR A 1 216 ? 17.422 14.148 4.523 1 82.88 216 THR A N 1
ATOM 1635 C CA . THR A 1 216 ? 16.922 13.977 5.883 1 82.88 216 THR A CA 1
ATOM 1636 C C . THR A 1 216 ? 17.531 12.734 6.531 1 82.88 216 THR A C 1
ATOM 1638 O O . THR A 1 216 ? 18.203 11.945 5.863 1 82.88 216 THR A O 1
ATOM 1641 N N . THR A 1 217 ? 17.375 12.609 7.766 1 73.19 217 THR A N 1
ATOM 1642 C CA . THR A 1 217 ? 17.938 11.477 8.492 1 73.19 217 THR A CA 1
ATOM 1643 C C . THR A 1 217 ? 17.078 10.234 8.297 1 73.19 217 THR A C 1
ATOM 1645 O O . THR A 1 217 ? 17.469 9.125 8.672 1 73.19 217 THR A O 1
ATOM 1648 N N . MET A 1 218 ? 15.977 10.32 7.676 1 70.38 218 MET A N 1
ATOM 1649 C CA . MET A 1 218 ? 15.039 9.211 7.527 1 70.38 218 MET A CA 1
ATOM 1650 C C . MET A 1 218 ? 15.617 8.125 6.625 1 70.38 218 MET A C 1
ATOM 1652 O O . MET A 1 218 ? 15.461 6.934 6.895 1 70.38 218 MET A O 1
ATOM 1656 N N . VAL A 1 219 ? 16.266 8.516 5.539 1 64.44 219 VAL A N 1
ATOM 1657 C CA . VAL A 1 219 ? 16.625 7.551 4.512 1 64.44 219 VAL A CA 1
ATOM 1658 C C . VAL A 1 219 ? 18.109 7.172 4.66 1 64.44 219 VAL A C 1
ATOM 1660 O O . VAL A 1 219 ? 18.547 6.145 4.141 1 64.44 219 VAL A O 1
ATOM 1663 N N . GLY A 1 220 ? 18.781 7.973 5.391 1 67.62 220 GLY A N 1
ATOM 1664 C CA . GLY A 1 220 ? 20.203 7.699 5.539 1 67.62 220 GLY A CA 1
ATOM 1665 C C . GLY A 1 220 ? 21 8.891 6.035 1 67.62 220 GLY A C 1
ATOM 1666 O O . GLY A 1 220 ? 20.422 9.844 6.566 1 67.62 220 GLY A O 1
ATOM 1667 N N . ASP A 1 221 ? 22.234 8.688 5.91 1 74.88 221 ASP A N 1
ATOM 1668 C CA . ASP A 1 221 ? 23.125 9.781 6.27 1 74.88 221 ASP A CA 1
ATOM 1669 C C . ASP A 1 221 ? 22.938 10.969 5.328 1 74.88 221 ASP A C 1
ATOM 1671 O O . ASP A 1 221 ? 23.172 10.859 4.125 1 74.88 221 ASP A O 1
ATOM 1675 N N . PRO A 1 222 ? 22.531 12.125 5.867 1 77.94 222 PRO A N 1
ATOM 1676 C CA . PRO A 1 222 ? 22.234 13.281 5.016 1 77.94 222 PRO A CA 1
ATOM 1677 C C . PRO A 1 222 ? 23.406 13.68 4.133 1 77.94 222 PRO A C 1
ATOM 1679 O O . PRO A 1 222 ? 23.219 14.109 2.99 1 77.94 222 PRO A O 1
ATOM 1682 N N . GLU A 1 223 ? 24.562 13.445 4.605 1 78.19 223 GLU A N 1
ATOM 1683 C CA . GLU A 1 223 ? 25.75 13.82 3.826 1 78.19 223 GLU A CA 1
ATOM 1684 C C . GLU A 1 223 ? 25.922 12.891 2.627 1 78.19 223 GLU A C 1
ATOM 1686 O O . GLU A 1 223 ? 26.297 13.344 1.538 1 78.19 223 GLU A O 1
ATOM 1691 N N . ILE A 1 224 ? 25.609 11.703 2.848 1 75.31 224 ILE A N 1
ATOM 1692 C CA . ILE A 1 224 ? 25.703 10.727 1.771 1 75.31 224 ILE A CA 1
ATOM 1693 C C . ILE A 1 224 ? 24.594 10.984 0.748 1 75.31 224 ILE A C 1
ATOM 1695 O O . ILE A 1 224 ? 24.828 10.906 -0.46 1 75.31 224 ILE A O 1
ATOM 1699 N N . LEU A 1 225 ? 23.484 11.398 1.244 1 77.38 225 LEU A N 1
ATOM 1700 C CA . LEU A 1 225 ? 22.344 11.664 0.367 1 77.38 225 LEU A CA 1
ATOM 1701 C C . LEU A 1 225 ? 22.609 12.891 -0.508 1 77.38 225 LEU A C 1
ATOM 1703 O O . LEU A 1 225 ? 22.25 12.898 -1.688 1 77.38 225 LEU A O 1
ATOM 1707 N N . LYS A 1 226 ? 23.328 13.852 0.099 1 80.06 226 LYS A N 1
ATOM 1708 C CA . LYS A 1 226 ? 23.656 15.047 -0.67 1 80.06 226 LYS A CA 1
ATOM 1709 C C . LYS A 1 226 ? 24.578 14.703 -1.842 1 80.06 226 LYS A C 1
ATOM 1711 O O . LYS A 1 226 ? 24.422 15.25 -2.936 1 80.06 226 LYS A O 1
ATOM 1716 N N . GLN A 1 227 ? 25.375 13.742 -1.541 1 76.56 227 GLN A N 1
ATOM 1717 C CA . GLN A 1 227 ? 26.297 13.297 -2.582 1 76.56 227 GLN A CA 1
ATOM 1718 C C . GLN A 1 227 ? 25.547 12.562 -3.697 1 76.56 227 GLN A C 1
ATOM 1720 O O . GLN A 1 227 ? 26 12.555 -4.848 1 76.56 227 GLN A O 1
ATOM 1725 N N . ARG A 1 228 ? 24.391 12.148 -3.281 1 74.12 228 ARG A N 1
ATOM 1726 C CA . ARG A 1 228 ? 23.594 11.406 -4.258 1 74.12 228 ARG A CA 1
ATOM 1727 C C . ARG A 1 228 ? 22.547 12.305 -4.906 1 74.12 228 ARG A C 1
ATOM 1729 O O . ARG A 1 228 ? 21.594 11.812 -5.523 1 74.12 228 ARG A O 1
ATOM 1736 N N . GLY A 1 229 ? 22.594 13.656 -4.648 1 79.94 229 GLY A N 1
ATOM 1737 C CA . GLY A 1 229 ? 21.75 14.602 -5.352 1 79.94 229 GLY A CA 1
ATOM 1738 C C . GLY A 1 229 ? 20.531 15.016 -4.547 1 79.94 229 GLY A C 1
ATOM 1739 O O . GLY A 1 229 ? 19.625 15.672 -5.074 1 79.94 229 GLY A O 1
ATOM 1740 N N . ALA A 1 230 ? 20.562 14.578 -3.305 1 85.94 230 ALA A N 1
ATOM 1741 C CA . ALA A 1 230 ? 19.469 15 -2.453 1 85.94 230 ALA A CA 1
ATOM 1742 C C . ALA A 1 230 ? 19.453 16.516 -2.27 1 85.94 230 ALA A C 1
ATOM 1744 O O . ALA A 1 230 ? 20.516 17.141 -2.154 1 85.94 230 ALA A O 1
ATOM 1745 N N . GLN A 1 231 ? 18.281 17.125 -2.273 1 90.38 231 GLN A N 1
ATOM 1746 C CA . GLN A 1 231 ? 18.125 18.562 -2.08 1 90.38 231 GLN A CA 1
ATOM 1747 C C . GLN A 1 231 ? 17.891 18.906 -0.61 1 90.38 231 GLN A C 1
ATOM 1749 O O . GLN A 1 231 ? 17.625 18 0.201 1 90.38 231 GLN A O 1
ATOM 1754 N N . PRO A 1 232 ? 18.125 20.219 -0.255 1 92.38 232 PRO A N 1
ATOM 1755 C CA . PRO A 1 232 ? 17.891 20.594 1.141 1 92.38 232 PRO A CA 1
ATOM 1756 C C . PRO A 1 232 ? 16.438 20.391 1.572 1 92.38 232 PRO A C 1
ATOM 1758 O O . PRO A 1 232 ? 15.508 20.672 0.803 1 92.38 232 PRO A O 1
ATOM 1761 N N . PRO A 1 233 ? 16.188 19.922 2.807 1 93.5 233 PRO A N 1
ATOM 1762 C CA . PRO A 1 233 ? 14.836 19.688 3.312 1 93.5 233 PRO A CA 1
ATOM 1763 C C . PRO A 1 233 ? 13.984 20.953 3.344 1 93.5 233 PRO A C 1
ATOM 1765 O O . PRO A 1 233 ? 12.75 20.859 3.328 1 93.5 233 PRO A O 1
ATOM 1768 N N . SER A 1 234 ? 14.641 22.141 3.326 1 96.31 234 SER A N 1
ATOM 1769 C CA . SER A 1 234 ? 13.906 23.406 3.346 1 96.31 234 SER A CA 1
ATOM 1770 C C . SER A 1 234 ? 13.016 23.547 2.115 1 96.31 234 SER A C 1
ATOM 1772 O O . SER A 1 234 ? 11.953 24.156 2.184 1 96.31 234 SER A O 1
ATOM 1774 N N . LEU A 1 235 ? 13.422 22.906 1.019 1 96.12 235 LEU A N 1
ATOM 1775 C CA . LEU A 1 235 ? 12.609 22.969 -0.192 1 96.12 235 LEU A CA 1
ATOM 1776 C C . LEU A 1 235 ? 11.289 22.234 0.011 1 96.12 235 LEU A C 1
ATOM 1778 O O . LEU A 1 235 ? 10.25 22.656 -0.513 1 96.12 235 LEU A O 1
ATOM 1782 N N . GLY A 1 236 ? 11.344 21.203 0.792 1 96.94 236 GLY A N 1
ATOM 1783 C CA . GLY A 1 236 ? 10.125 20.484 1.13 1 96.94 236 GLY A CA 1
ATOM 1784 C C . GLY A 1 236 ? 9.18 21.297 1.994 1 96.94 236 GLY A C 1
ATOM 1785 O O . GLY A 1 236 ? 7.973 21.344 1.736 1 96.94 236 GLY A O 1
ATOM 1786 N N . GLY A 1 237 ? 9.758 21.938 3.014 1 98.25 237 GLY A N 1
ATOM 1787 C CA . GLY A 1 237 ? 8.953 22.797 3.875 1 98.25 237 GLY A CA 1
ATOM 1788 C C . GLY A 1 237 ? 8.258 23.906 3.123 1 98.25 237 GLY A C 1
ATOM 1789 O O . GLY A 1 237 ? 7.078 24.172 3.35 1 98.25 237 GLY A O 1
ATOM 1790 N N . GLN A 1 238 ? 9.008 24.516 2.186 1 98.12 238 GLN A N 1
ATOM 1791 C CA . GLN A 1 238 ? 8.453 25.594 1.376 1 98.12 238 GLN A CA 1
ATOM 1792 C C . GLN A 1 238 ? 7.34 25.094 0.466 1 98.12 238 GLN A C 1
ATOM 1794 O O . GLN A 1 238 ? 6.328 25.766 0.274 1 98.12 238 GLN A O 1
ATOM 1799 N N . PHE A 1 239 ? 7.547 23.922 -0.035 1 98.56 239 PHE A N 1
ATOM 1800 C CA . PHE A 1 239 ? 6.543 23.312 -0.906 1 98.56 239 PHE A CA 1
ATOM 1801 C C . PHE A 1 239 ? 5.25 23.062 -0.144 1 98.56 239 PHE A C 1
ATOM 1803 O O . PHE A 1 239 ? 4.172 23.453 -0.588 1 98.56 239 PHE A O 1
ATOM 1810 N N . ILE A 1 240 ? 5.344 22.469 1.042 1 98.81 240 ILE A N 1
ATOM 1811 C CA . ILE A 1 240 ? 4.172 22.141 1.843 1 98.81 240 ILE A CA 1
ATOM 1812 C C . ILE A 1 240 ? 3.447 23.422 2.246 1 98.81 240 ILE A C 1
ATOM 1814 O O . ILE A 1 240 ? 2.219 23.5 2.17 1 98.81 240 ILE A O 1
ATOM 1818 N N . ARG A 1 241 ? 4.195 24.5 2.645 1 98.88 241 ARG A N 1
ATOM 1819 C CA . ARG A 1 241 ? 3.57 25.781 2.943 1 98.88 241 ARG A CA 1
ATOM 1820 C C . ARG A 1 241 ? 2.787 26.297 1.742 1 98.88 241 ARG A C 1
ATOM 1822 O O . ARG A 1 241 ? 1.655 26.766 1.888 1 98.88 241 ARG A O 1
ATOM 1829 N N . SER A 1 242 ? 3.414 26.203 0.532 1 98.75 242 SER A N 1
ATOM 1830 C CA . SER A 1 242 ? 2.752 26.734 -0.659 1 98.75 242 SER A CA 1
ATOM 1831 C C . SER A 1 242 ? 1.434 26 -0.917 1 98.75 242 SER A C 1
ATOM 1833 O O . SER A 1 242 ? 0.463 26.625 -1.369 1 98.75 242 SER A O 1
ATOM 1835 N N . VAL A 1 243 ? 1.338 24.703 -0.621 1 98.81 243 VAL A N 1
ATOM 1836 C CA . VAL A 1 243 ? 0.109 23.922 -0.773 1 98.81 243 VAL A CA 1
ATOM 1837 C C . VAL A 1 243 ? -0.919 24.375 0.261 1 98.81 243 VAL A C 1
ATOM 1839 O O . VAL A 1 243 ? -2.084 24.609 -0.073 1 98.81 243 VAL A O 1
ATOM 1842 N N . ILE A 1 244 ? -0.469 24.547 1.517 1 98.81 244 ILE A N 1
ATOM 1843 C CA . ILE A 1 244 ? -1.34 24.984 2.604 1 98.81 244 ILE A CA 1
ATOM 1844 C C . ILE A 1 244 ? -1.92 26.359 2.279 1 98.81 244 ILE A C 1
ATOM 1846 O O . ILE A 1 244 ? -3.088 26.641 2.57 1 98.81 244 ILE A O 1
ATOM 1850 N N . GLU A 1 245 ? -1.158 27.156 1.59 1 98.69 245 GLU A N 1
ATOM 1851 C CA . GLU A 1 245 ? -1.569 28.531 1.315 1 98.69 245 GLU A CA 1
ATOM 1852 C C . GLU A 1 245 ? -2.33 28.625 -0.005 1 98.69 245 GLU A C 1
ATOM 1854 O O . GLU A 1 245 ? -2.697 29.719 -0.438 1 98.69 245 GLU A O 1
ATOM 1859 N N . GLY A 1 246 ? -2.457 27.547 -0.753 1 98.44 246 GLY A N 1
ATOM 1860 C CA . GLY A 1 246 ? -3.477 27.5 -1.79 1 98.44 246 GLY A CA 1
ATOM 1861 C C . GLY A 1 246 ? -2.898 27.438 -3.191 1 98.44 246 GLY A C 1
ATOM 1862 O O . GLY A 1 246 ? -3.643 27.375 -4.172 1 98.44 246 GLY A O 1
ATOM 1863 N N . GLU A 1 247 ? -1.57 27.328 -3.312 1 98.38 247 GLU A N 1
ATOM 1864 C CA . GLU A 1 247 ? -0.946 27.359 -4.633 1 98.38 247 GLU A CA 1
ATOM 1865 C C . GLU A 1 247 ? -1.347 26.156 -5.473 1 98.38 247 GLU A C 1
ATOM 1867 O O . GLU A 1 247 ? -1.249 26.188 -6.699 1 98.38 247 GLU A O 1
ATOM 1872 N N . ARG A 1 248 ? -1.821 25.125 -4.793 1 98.56 248 ARG A N 1
ATOM 1873 C CA . ARG A 1 248 ? -2.127 23.906 -5.523 1 98.56 248 ARG A CA 1
ATOM 1874 C C . ARG A 1 248 ? -3.588 23.5 -5.344 1 98.56 248 ARG A C 1
ATOM 1876 O O . ARG A 1 248 ? -3.93 22.328 -5.414 1 98.56 248 ARG A O 1
ATOM 1883 N N . ASP A 1 249 ? -4.488 24.391 -5.16 1 98.38 249 ASP A N 1
ATOM 1884 C CA . ASP A 1 249 ? -5.906 24.125 -4.934 1 98.38 249 ASP A CA 1
ATOM 1885 C C . ASP A 1 249 ? -6.543 23.469 -6.16 1 98.38 249 ASP A C 1
ATOM 1887 O O . ASP A 1 249 ? -7.539 22.75 -6.039 1 98.38 249 ASP A O 1
ATOM 1891 N N . ALA A 1 250 ? -5.93 23.641 -7.309 1 98.06 250 ALA A N 1
ATOM 1892 C CA . ALA A 1 250 ? -6.457 23.047 -8.539 1 98.06 250 ALA A CA 1
ATOM 1893 C C . ALA A 1 250 ? -6.109 21.562 -8.625 1 98.06 250 ALA A C 1
ATOM 1895 O O . ALA A 1 250 ? -6.664 20.844 -9.453 1 98.06 250 ALA A O 1
ATOM 1896 N N . ASP A 1 251 ? -5.242 21.094 -7.707 1 98.5 251 ASP A N 1
ATOM 1897 C CA . ASP A 1 251 ? -4.727 19.719 -7.801 1 98.5 251 ASP A CA 1
ATOM 1898 C C . ASP A 1 251 ? -5.227 18.859 -6.641 1 98.5 251 ASP A C 1
ATOM 1900 O O . ASP A 1 251 ? -4.566 17.906 -6.242 1 98.5 251 ASP A O 1
ATOM 1904 N N . VAL A 1 252 ? -6.34 19.219 -6.074 1 98 252 VAL A N 1
ATOM 1905 C CA . VAL A 1 252 ? -6.934 18.453 -4.98 1 98 252 VAL A CA 1
ATOM 1906 C C . VAL A 1 252 ? -7.184 17.016 -5.43 1 98 252 VAL A C 1
ATOM 1908 O O . VAL A 1 252 ? -7.645 16.781 -6.551 1 98 252 VAL A O 1
ATOM 1911 N N . GLY A 1 253 ? -6.891 16.062 -4.625 1 96.69 253 GLY A N 1
ATOM 1912 C CA . GLY A 1 253 ? -7.16 14.656 -4.891 1 96.69 253 GLY A CA 1
ATOM 1913 C C . GLY A 1 253 ? -6.051 13.977 -5.672 1 96.69 253 GLY A C 1
ATOM 1914 O O . GLY A 1 253 ? -6.203 12.828 -6.102 1 96.69 253 GLY A O 1
ATOM 1915 N N . LYS A 1 254 ? -4.871 14.703 -5.836 1 97.88 254 LYS A N 1
ATOM 1916 C CA . LYS A 1 254 ? -3.768 14.164 -6.625 1 97.88 254 LYS A CA 1
ATOM 1917 C C . LYS A 1 254 ? -2.51 14.008 -5.773 1 97.88 254 LYS A C 1
ATOM 1919 O O . LYS A 1 254 ? -2.447 14.508 -4.652 1 97.88 254 LYS A O 1
ATOM 1924 N N . VAL A 1 255 ? -1.617 13.211 -6.273 1 98.25 255 VAL A N 1
ATOM 1925 C CA . VAL A 1 255 ? -0.253 13.227 -5.75 1 98.25 255 VAL A CA 1
ATOM 1926 C C . VAL A 1 255 ? 0.548 14.336 -6.426 1 98.25 255 VAL A C 1
ATOM 1928 O O . VAL A 1 255 ? 0.741 14.312 -7.645 1 98.25 255 VAL A O 1
ATOM 1931 N N . ILE A 1 256 ? 1.037 15.273 -5.613 1 98.62 256 ILE A N 1
ATOM 1932 C CA . ILE A 1 256 ? 1.715 16.422 -6.203 1 98.62 256 ILE A CA 1
ATOM 1933 C C . ILE A 1 256 ? 3.15 16.5 -5.691 1 98.62 256 ILE A C 1
ATOM 1935 O O . ILE A 1 256 ? 3.447 16.031 -4.59 1 98.62 256 ILE A O 1
ATOM 1939 N N . ALA A 1 257 ? 4.043 17.031 -6.52 1 97.25 257 ALA A N 1
ATOM 1940 C CA . ALA A 1 257 ? 5.449 17.266 -6.207 1 97.25 257 ALA A CA 1
ATOM 1941 C C . ALA A 1 257 ? 5.855 18.703 -6.535 1 97.25 257 ALA A C 1
ATOM 1943 O O . ALA A 1 257 ? 5.043 19.484 -7.023 1 97.25 257 ALA A O 1
ATOM 1944 N N . ARG A 1 258 ? 7.078 19.062 -6.141 1 95.44 258 ARG A N 1
ATOM 1945 C CA . ARG A 1 258 ? 7.574 20.422 -6.352 1 95.44 258 ARG A CA 1
ATOM 1946 C C . ARG A 1 258 ? 7.578 20.766 -7.832 1 95.44 258 ARG A C 1
ATOM 1948 O O . ARG A 1 258 ? 7.434 19.891 -8.688 1 95.44 258 ARG A O 1
ATOM 1955 N N . ASP A 1 259 ? 7.594 22.047 -8.109 1 91.75 259 ASP A N 1
ATOM 1956 C CA . ASP A 1 259 ? 7.75 22.625 -9.438 1 91.75 259 ASP A CA 1
ATOM 1957 C C . ASP A 1 259 ? 6.559 22.281 -10.328 1 91.75 259 ASP A C 1
ATOM 1959 O O . ASP A 1 259 ? 6.73 21.969 -11.508 1 91.75 259 ASP A O 1
ATOM 1963 N N . GLY A 1 260 ? 5.395 22.188 -9.742 1 93.88 260 GLY A N 1
ATOM 1964 C CA . GLY A 1 260 ? 4.148 22.047 -10.484 1 93.88 260 GLY A CA 1
ATOM 1965 C C . GLY A 1 260 ? 3.9 20.625 -10.969 1 93.88 260 GLY A C 1
ATOM 1966 O O . GLY A 1 260 ? 2.99 20.391 -11.766 1 93.88 260 GLY A O 1
ATOM 1967 N N . VAL A 1 261 ? 4.543 19.719 -10.445 1 95.69 261 VAL A N 1
ATOM 1968 C CA . VAL A 1 261 ? 4.473 18.344 -10.93 1 95.69 261 VAL A CA 1
ATOM 1969 C C . VAL A 1 261 ? 3.275 17.625 -10.305 1 95.69 261 VAL A C 1
ATOM 1971 O O . VAL A 1 261 ? 3.025 17.766 -9.102 1 95.69 261 VAL A O 1
ATOM 1974 N N . ILE A 1 262 ? 2.48 16.984 -11.164 1 97.5 262 ILE A N 1
ATOM 1975 C CA . ILE A 1 262 ? 1.541 15.961 -10.719 1 97.5 262 ILE A CA 1
ATOM 1976 C C . ILE A 1 262 ? 2.154 14.578 -10.914 1 97.5 262 ILE A C 1
ATOM 1978 O O . ILE A 1 262 ? 2.436 14.172 -12.047 1 97.5 262 ILE A O 1
ATOM 1982 N N . GLN A 1 263 ? 2.416 13.938 -9.867 1 95.56 263 GLN A N 1
ATOM 1983 C CA . GLN A 1 263 ? 3.049 12.625 -9.945 1 95.56 263 GLN A CA 1
ATOM 1984 C C . GLN A 1 263 ? 2.08 11.578 -10.492 1 95.56 263 GLN A C 1
ATOM 1986 O O . GLN A 1 263 ? 0.936 11.492 -10.039 1 95.56 263 GLN A O 1
ATOM 1991 N N . LEU A 1 264 ? 2.557 10.852 -11.508 1 94.38 264 LEU A N 1
ATOM 1992 C CA . LEU A 1 264 ? 1.758 9.711 -11.938 1 94.38 264 LEU A CA 1
ATOM 1993 C C . LEU A 1 264 ? 1.51 8.75 -10.773 1 94.38 264 LEU A C 1
ATOM 1995 O O . LEU A 1 264 ? 2.348 8.625 -9.875 1 94.38 264 LEU A O 1
ATOM 1999 N N . TRP A 1 265 ? 0.407 8.156 -10.875 1 93.56 265 TRP A N 1
ATOM 2000 C CA . TRP A 1 265 ? 0.179 7.184 -9.812 1 93.56 265 TRP A CA 1
ATOM 2001 C C . TRP A 1 265 ? 1.317 6.168 -9.742 1 93.56 265 TRP A C 1
ATOM 2003 O O . TRP A 1 265 ? 1.842 5.75 -10.781 1 93.56 265 TRP A O 1
ATOM 2013 N N . MET B 1 1 ? 6.52 -35.375 -22.156 1 55.34 1 MET B N 1
ATOM 2014 C CA . MET B 1 1 ? 7.133 -34.094 -21.844 1 55.34 1 MET B CA 1
ATOM 2015 C C . MET B 1 1 ? 6.887 -33.688 -20.375 1 55.34 1 MET B C 1
ATOM 2017 O O . MET B 1 1 ? 5.871 -34.062 -19.797 1 55.34 1 MET B O 1
ATOM 2021 N N . SER B 1 2 ? 7.941 -33.156 -19.609 1 85.75 2 SER B N 1
ATOM 2022 C CA . SER B 1 2 ? 7.828 -32.969 -18.172 1 85.75 2 SER B CA 1
ATOM 2023 C C . SER B 1 2 ? 6.785 -31.891 -17.844 1 85.75 2 SER B C 1
ATOM 2025 O O . SER B 1 2 ? 6.617 -30.938 -18.609 1 85.75 2 SER B O 1
ATOM 2027 N N . LYS B 1 3 ? 5.855 -32.156 -17 1 96.25 3 LYS B N 1
ATOM 2028 C CA . LYS B 1 3 ? 4.781 -31.234 -16.625 1 96.25 3 LYS B CA 1
ATOM 2029 C C . LYS B 1 3 ? 5.34 -29.953 -16 1 96.25 3 LYS B C 1
ATOM 2031 O O . LYS B 1 3 ? 6.324 -30 -15.266 1 96.25 3 LYS B O 1
ATOM 2036 N N . GLU B 1 4 ? 4.789 -28.859 -16.406 1 98.19 4 GLU B N 1
ATOM 2037 C CA . GLU B 1 4 ? 5.098 -27.609 -15.711 1 98.19 4 GLU B CA 1
ATOM 2038 C C . GLU B 1 4 ? 4.5 -27.578 -14.312 1 98.19 4 GLU B C 1
ATOM 2040 O O . GLU B 1 4 ? 3.357 -27.984 -14.109 1 98.19 4 GLU B O 1
ATOM 2045 N N . ILE B 1 5 ? 5.305 -27.141 -13.344 1 98.81 5 ILE B N 1
ATOM 2046 C CA . ILE B 1 5 ? 4.887 -27.094 -11.945 1 98.81 5 ILE B CA 1
ATOM 2047 C C . ILE B 1 5 ? 4.266 -25.734 -11.641 1 98.81 5 ILE B C 1
ATOM 2049 O O . ILE B 1 5 ? 4.934 -24.703 -11.734 1 98.81 5 ILE B O 1
ATOM 2053 N N . ILE B 1 6 ? 2.955 -25.734 -11.266 1 98.94 6 ILE B N 1
ATOM 2054 C CA . ILE B 1 6 ? 2.229 -24.516 -10.945 1 98.94 6 ILE B CA 1
ATOM 2055 C C . ILE B 1 6 ? 1.844 -24.516 -9.469 1 98.94 6 ILE B C 1
ATOM 2057 O O . ILE B 1 6 ? 1.158 -25.422 -8.992 1 98.94 6 ILE B O 1
ATOM 2061 N N . LEU B 1 7 ? 2.34 -23.578 -8.727 1 98.94 7 LEU B N 1
ATOM 2062 C CA . LEU B 1 7 ? 1.953 -23.391 -7.328 1 98.94 7 LEU B CA 1
ATOM 2063 C C . LEU B 1 7 ? 0.925 -22.281 -7.188 1 98.94 7 LEU B C 1
ATOM 2065 O O . LEU B 1 7 ? 1.158 -21.156 -7.633 1 98.94 7 LEU B O 1
ATOM 2069 N N . ILE B 1 8 ? -0.214 -22.578 -6.641 1 98.94 8 ILE B N 1
ATOM 2070 C CA . ILE B 1 8 ? -1.256 -21.594 -6.355 1 98.94 8 ILE B CA 1
ATOM 2071 C C . ILE B 1 8 ? -1.487 -21.516 -4.848 1 98.94 8 ILE B C 1
ATOM 2073 O O . ILE B 1 8 ? -1.874 -22.5 -4.215 1 98.94 8 ILE B O 1
ATOM 2077 N N . THR B 1 9 ? -1.242 -20.375 -4.238 1 98.88 9 THR B N 1
ATOM 2078 C CA . THR B 1 9 ? -1.522 -20.219 -2.816 1 98.88 9 THR B CA 1
ATOM 2079 C C . THR B 1 9 ? -3.006 -19.953 -2.584 1 98.88 9 THR B C 1
ATOM 2081 O O . THR B 1 9 ? -3.666 -19.328 -3.414 1 98.88 9 THR B O 1
ATOM 2084 N N . GLY B 1 10 ? -3.516 -20.406 -1.452 1 97.81 10 GLY B N 1
ATOM 2085 C CA . GLY B 1 10 ? -4.918 -20.203 -1.134 1 97.81 10 GLY B CA 1
ATOM 2086 C C . GLY B 1 10 ? -5.859 -20.797 -2.164 1 97.81 10 GLY B C 1
ATOM 2087 O O . GLY B 1 10 ? -6.793 -20.141 -2.617 1 97.81 10 GLY B O 1
ATOM 2088 N N . ALA B 1 11 ? -5.641 -22.062 -2.561 1 98.19 11 ALA B N 1
ATOM 2089 C CA . ALA B 1 11 ? -6.309 -22.609 -3.742 1 98.19 11 ALA B CA 1
ATOM 2090 C C . ALA B 1 11 ? -7.438 -23.547 -3.346 1 98.19 11 ALA B C 1
ATOM 2092 O O . ALA B 1 11 ? -8.031 -24.203 -4.203 1 98.19 11 ALA B O 1
ATOM 2093 N N . ASN B 1 12 ? -7.766 -23.609 -2.037 1 97 12 ASN B N 1
ATOM 2094 C CA . ASN B 1 12 ? -8.781 -24.562 -1.62 1 97 12 ASN B CA 1
ATOM 2095 C C . ASN B 1 12 ? -10.188 -24.031 -1.868 1 97 12 ASN B C 1
ATOM 2097 O O . ASN B 1 12 ? -11.156 -24.797 -1.823 1 97 12 ASN B O 1
ATOM 2101 N N . THR B 1 13 ? -10.367 -22.703 -2.09 1 94.69 13 THR B N 1
ATOM 2102 C CA . THR B 1 13 ? -11.664 -22.109 -2.398 1 94.69 13 THR B CA 1
ATOM 2103 C C . THR B 1 13 ? -11.508 -20.938 -3.355 1 94.69 13 THR B C 1
ATOM 2105 O O . THR B 1 13 ? -10.391 -20.609 -3.777 1 94.69 13 THR B O 1
ATOM 2108 N N . GLY B 1 14 ? -12.586 -20.453 -3.799 1 94.56 14 GLY B N 1
ATOM 2109 C CA . GLY B 1 14 ? -12.625 -19.172 -4.488 1 94.56 14 GLY B CA 1
ATOM 2110 C C . GLY B 1 14 ? -11.898 -19.188 -5.82 1 94.56 14 GLY B C 1
ATOM 2111 O O . GLY B 1 14 ? -12.016 -20.156 -6.582 1 94.56 14 GLY B O 1
ATOM 2112 N N . ILE B 1 15 ? -11.242 -18.109 -6.098 1 96.62 15 ILE B N 1
ATOM 2113 C CA . ILE B 1 15 ? -10.578 -17.891 -7.379 1 96.62 15 ILE B CA 1
ATOM 2114 C C . ILE B 1 15 ? -9.445 -18.906 -7.551 1 96.62 15 ILE B C 1
ATOM 2116 O O . ILE B 1 15 ? -9.227 -19.422 -8.648 1 96.62 15 ILE B O 1
ATOM 2120 N N . GLY B 1 16 ? -8.711 -19.203 -6.414 1 98.19 16 GLY B N 1
ATOM 2121 C CA . GLY B 1 16 ? -7.641 -20.188 -6.484 1 98.19 16 GLY B CA 1
ATOM 2122 C C . GLY B 1 16 ? -8.125 -21.562 -6.902 1 98.19 16 GLY B C 1
ATOM 2123 O O . GLY B 1 16 ? -7.504 -22.219 -7.746 1 98.19 16 GLY B O 1
ATOM 2124 N N . TRP B 1 17 ? -9.219 -21.953 -6.32 1 98.31 17 TRP B N 1
ATOM 2125 C CA . TRP B 1 17 ? -9.797 -23.25 -6.656 1 98.31 17 TRP B CA 1
ATOM 2126 C C . TRP B 1 17 ? -10.25 -23.281 -8.109 1 98.31 17 TRP B C 1
ATOM 2128 O O . TRP B 1 17 ? -9.984 -24.25 -8.836 1 98.31 17 TRP B O 1
ATOM 2138 N N . GLU B 1 18 ? -10.875 -22.219 -8.562 1 98.38 18 GLU B N 1
ATOM 2139 C CA . GLU B 1 18 ? -11.352 -22.125 -9.938 1 98.38 18 GLU B CA 1
ATOM 2140 C C . GLU B 1 18 ? -10.18 -22.078 -10.922 1 98.38 18 GLU B C 1
ATOM 2142 O O . GLU B 1 18 ? -10.297 -22.578 -12.047 1 98.38 18 GLU B O 1
ATOM 2147 N N . THR B 1 19 ? -9.062 -21.5 -10.469 1 98.81 19 THR B N 1
ATOM 2148 C CA . THR B 1 19 ? -7.863 -21.516 -11.297 1 98.81 19 THR B CA 1
ATOM 2149 C C . THR B 1 19 ? -7.328 -22.938 -11.453 1 98.81 19 THR B C 1
ATOM 2151 O O . THR B 1 19 ? -7.016 -23.359 -12.562 1 98.81 19 THR B O 1
ATOM 2154 N N . ALA B 1 20 ? -7.262 -23.656 -10.344 1 98.88 20 ALA B N 1
ATOM 2155 C CA . ALA B 1 20 ? -6.832 -25.047 -10.406 1 98.88 20 ALA B CA 1
ATOM 2156 C C . ALA B 1 20 ? -7.73 -25.859 -11.336 1 98.88 20 ALA B C 1
ATOM 2158 O O . ALA B 1 20 ? -7.246 -26.641 -12.156 1 98.88 20 ALA B O 1
ATOM 2159 N N . LYS B 1 21 ? -9.023 -25.641 -11.25 1 98.75 21 LYS B N 1
ATOM 2160 C CA . LYS B 1 21 ? -9.992 -26.328 -12.094 1 98.75 21 LYS B CA 1
ATOM 2161 C C . LYS B 1 21 ? -9.75 -26.031 -13.57 1 98.75 21 LYS B C 1
ATOM 2163 O O . LYS B 1 21 ? -9.703 -26.938 -14.391 1 98.75 21 LYS B O 1
ATOM 2168 N N . ALA B 1 22 ? -9.547 -24.766 -13.883 1 98.75 22 ALA B N 1
ATOM 2169 C CA . ALA B 1 22 ? -9.305 -24.359 -15.266 1 98.75 22 ALA B CA 1
ATOM 2170 C C . ALA B 1 22 ? -8.016 -24.969 -15.805 1 98.75 22 ALA B C 1
ATOM 2172 O O . ALA B 1 22 ? -7.961 -25.406 -16.953 1 98.75 22 ALA B O 1
ATOM 2173 N N . LEU B 1 23 ? -6.988 -25.047 -14.953 1 98.75 23 LEU B N 1
ATOM 2174 C CA . LEU B 1 23 ? -5.699 -25.594 -15.367 1 98.75 23 LEU B CA 1
ATOM 2175 C C . LEU B 1 23 ? -5.785 -27.109 -15.555 1 98.75 23 LEU B C 1
ATOM 2177 O O . LEU B 1 23 ? -5.137 -27.656 -16.438 1 98.75 23 LEU B O 1
ATOM 2181 N N . LEU B 1 24 ? -6.574 -27.781 -14.734 1 98.38 24 LEU B N 1
ATOM 2182 C CA . LEU B 1 24 ? -6.77 -29.219 -14.875 1 98.38 24 LEU B CA 1
ATOM 2183 C C . LEU B 1 24 ? -7.402 -29.547 -16.234 1 98.38 24 LEU B C 1
ATOM 2185 O O . LEU B 1 24 ? -7.156 -30.609 -16.781 1 98.38 24 LEU B O 1
ATOM 2189 N N . GLN B 1 25 ? -8.109 -28.562 -16.734 1 98.06 25 GLN B N 1
ATOM 2190 C CA . GLN B 1 25 ? -8.828 -28.766 -17.984 1 98.06 25 GLN B CA 1
ATOM 2191 C C . GLN B 1 25 ? -7.961 -28.406 -19.188 1 98.06 25 GLN B C 1
ATOM 2193 O O . GLN B 1 25 ? -8.352 -28.641 -20.328 1 98.06 25 GLN B O 1
ATOM 2198 N N . SER B 1 26 ? -6.82 -27.891 -18.953 1 97.88 26 SER B N 1
ATOM 2199 C CA . SER B 1 26 ? -5.949 -27.391 -20.016 1 97.88 26 SER B CA 1
ATOM 2200 C C . SER B 1 26 ? -5.41 -28.547 -20.859 1 97.88 26 SER B C 1
ATOM 2202 O O . SER B 1 26 ? -5.223 -29.656 -20.359 1 97.88 26 SER B O 1
ATOM 2204 N N . THR B 1 27 ? -5.09 -28.266 -22.156 1 96.81 27 THR B N 1
ATOM 2205 C CA . THR B 1 27 ? -4.426 -29.219 -23.031 1 96.81 27 THR B CA 1
ATOM 2206 C C . THR B 1 27 ? -2.914 -29.188 -22.828 1 96.81 27 THR B C 1
ATOM 2208 O O . THR B 1 27 ? -2.195 -30.062 -23.297 1 96.81 27 THR B O 1
ATOM 2211 N N . LYS B 1 28 ? -2.459 -28.172 -22.094 1 97.25 28 LYS B N 1
ATOM 2212 C CA . LYS B 1 28 ? -1.054 -28.141 -21.703 1 97.25 28 LYS B CA 1
ATOM 2213 C C . LYS B 1 28 ? -0.806 -29.031 -20.484 1 97.25 28 LYS B C 1
ATOM 2215 O O . LYS B 1 28 ? -1.733 -29.344 -19.734 1 97.25 28 LYS B O 1
ATOM 2220 N N . SER B 1 29 ? 0.408 -29.484 -20.359 1 97.88 29 SER B N 1
ATOM 2221 C CA . SER B 1 29 ? 0.748 -30.453 -19.328 1 97.88 29 SER B CA 1
ATOM 2222 C C . SER B 1 29 ? 1.2 -29.766 -18.047 1 97.88 29 SER B C 1
ATOM 2224 O O . SER B 1 29 ? 2.27 -29.141 -18.016 1 97.88 29 SER B O 1
ATOM 2226 N N . TYR B 1 30 ? 0.352 -29.922 -17.016 1 98.5 30 TYR B N 1
ATOM 2227 C CA . TYR B 1 30 ? 0.621 -29.219 -15.758 1 98.5 30 TYR B CA 1
ATOM 2228 C C . TYR B 1 30 ? 0.597 -30.188 -14.578 1 98.5 30 TYR B C 1
ATOM 2230 O O . TYR B 1 30 ? -0.117 -31.188 -14.609 1 98.5 30 TYR B O 1
ATOM 2238 N N . HIS B 1 31 ? 1.45 -29.984 -13.617 1 98.69 31 HIS B N 1
ATOM 2239 C CA . HIS B 1 31 ? 1.304 -30.469 -12.242 1 98.69 31 HIS B CA 1
ATOM 2240 C C . HIS B 1 31 ? 0.984 -29.312 -11.289 1 98.69 31 HIS B C 1
ATOM 2242 O O . HIS B 1 31 ? 1.806 -28.422 -11.094 1 98.69 31 HIS B O 1
ATOM 2248 N N . ILE B 1 32 ? -0.233 -29.391 -10.719 1 98.81 32 ILE B N 1
ATOM 2249 C CA . ILE B 1 32 ? -0.738 -28.266 -9.93 1 98.81 32 ILE B CA 1
ATOM 2250 C C . ILE B 1 32 ? -0.519 -28.547 -8.445 1 98.81 32 ILE B C 1
ATOM 2252 O O . ILE B 1 32 ? -0.955 -29.578 -7.926 1 98.81 32 ILE B O 1
ATOM 2256 N N . LEU B 1 33 ? 0.245 -27.688 -7.809 1 98.88 33 LEU B N 1
ATOM 2257 C CA . LEU B 1 33 ? 0.355 -27.672 -6.355 1 98.88 33 LEU B CA 1
ATOM 2258 C C . LEU B 1 33 ? -0.687 -26.75 -5.738 1 98.88 33 LEU B C 1
ATOM 2260 O O . LEU B 1 33 ? -0.58 -25.531 -5.848 1 98.88 33 LEU B O 1
ATOM 2264 N N . LEU B 1 34 ? -1.704 -27.391 -5.145 1 98.81 34 LEU B N 1
ATOM 2265 C CA . LEU B 1 34 ? -2.814 -26.688 -4.523 1 98.81 34 LEU B CA 1
ATOM 2266 C C . LEU B 1 34 ? -2.479 -26.297 -3.088 1 98.81 34 LEU B C 1
ATOM 2268 O O . LEU B 1 34 ? -2.508 -27.141 -2.191 1 98.81 34 LEU B O 1
ATOM 2272 N N . GLY B 1 35 ? -2.117 -25.016 -2.871 1 98.75 35 GLY B N 1
ATOM 2273 C CA . GLY B 1 35 ? -1.729 -24.531 -1.558 1 98.75 35 GLY B CA 1
ATOM 2274 C C . GLY B 1 35 ? -2.912 -24.25 -0.649 1 98.75 35 GLY B C 1
ATOM 2275 O O . GLY B 1 35 ? -3.883 -23.609 -1.062 1 98.75 35 GLY B O 1
ATOM 2276 N N 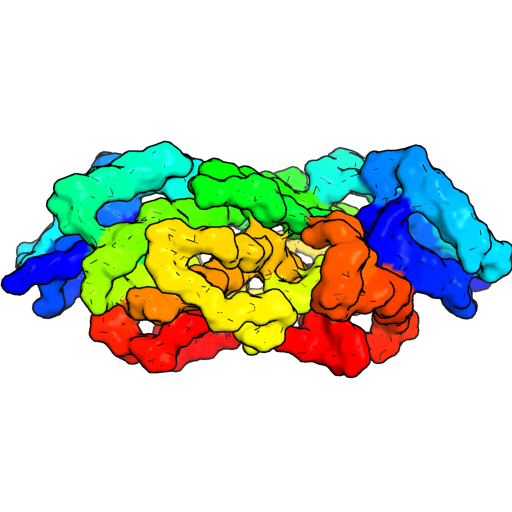. SER B 1 36 ? -2.828 -24.719 0.519 1 98.5 36 SER B N 1
ATOM 2277 C CA . SER B 1 36 ? -3.836 -24.516 1.553 1 98.5 36 SER B CA 1
ATOM 2278 C C . SER B 1 36 ? -3.207 -24.5 2.943 1 98.5 36 SER B C 1
ATOM 2280 O O . SER B 1 36 ? -2.146 -25.078 3.156 1 98.5 36 SER B O 1
ATOM 2282 N N . ARG B 1 37 ? -3.814 -23.812 3.873 1 96.25 37 ARG B N 1
ATOM 2283 C CA . ARG B 1 37 ? -3.312 -23.75 5.242 1 96.25 37 ARG B CA 1
ATOM 2284 C C . ARG B 1 37 ? -3.426 -25.094 5.93 1 96.25 37 ARG B C 1
ATOM 2286 O O . ARG B 1 37 ? -2.625 -25.422 6.809 1 96.25 37 ARG B O 1
ATOM 2293 N N . SER B 1 38 ? -4.398 -25.812 5.469 1 96.25 38 SER B N 1
ATOM 2294 C CA . SER B 1 38 ? -4.641 -27.125 6.039 1 96.25 38 SER B CA 1
ATOM 2295 C C . SER B 1 38 ? -4.645 -28.203 4.957 1 96.25 38 SER B C 1
ATOM 2297 O O . SER B 1 38 ? -5.23 -28.016 3.889 1 96.25 38 SER B O 1
ATOM 2299 N N . MET B 1 39 ? -4.008 -29.391 5.324 1 97.44 39 MET B N 1
ATOM 2300 C CA . MET B 1 39 ? -3.979 -30.5 4.371 1 97.44 39 MET B CA 1
ATOM 2301 C C . MET B 1 39 ? -5.367 -31.109 4.199 1 97.44 39 MET B C 1
ATOM 2303 O O . MET B 1 39 ? -5.715 -31.578 3.117 1 97.44 39 MET B O 1
ATOM 2307 N N . SER B 1 40 ? -6.176 -31.047 5.223 1 98.19 40 SER B N 1
ATOM 2308 C CA . SER B 1 40 ? -7.539 -31.562 5.133 1 98.19 40 SER B CA 1
ATOM 2309 C C . SER B 1 40 ? -8.375 -30.75 4.16 1 98.19 40 SER B C 1
ATOM 2311 O O . SER B 1 40 ? -9.125 -31.297 3.355 1 98.19 40 SER B O 1
ATOM 2313 N N . LYS B 1 41 ? -8.234 -29.406 4.191 1 97.75 41 LYS B N 1
ATOM 2314 C CA . LYS B 1 41 ? -8.953 -28.547 3.268 1 97.75 41 LYS B CA 1
ATOM 2315 C C . LYS B 1 41 ? -8.469 -28.75 1.833 1 97.75 41 LYS B C 1
ATOM 2317 O O . LYS B 1 41 ? -9.266 -28.703 0.892 1 97.75 41 LYS B O 1
ATOM 2322 N N . ALA B 1 42 ? -7.172 -28.953 1.728 1 98.38 42 ALA B N 1
ATOM 2323 C CA . ALA B 1 42 ? -6.629 -29.25 0.402 1 98.38 42 ALA B CA 1
ATOM 2324 C C . ALA B 1 42 ? -7.215 -30.531 -0.161 1 98.38 42 ALA B C 1
ATOM 2326 O O . ALA B 1 42 ? -7.609 -30.594 -1.328 1 98.38 42 ALA B O 1
ATOM 2327 N N . ALA B 1 43 ? -7.277 -31.547 0.645 1 98.38 43 ALA B N 1
ATOM 2328 C CA . ALA B 1 43 ? -7.805 -32.844 0.216 1 98.38 43 ALA B CA 1
ATOM 2329 C C . ALA B 1 43 ? -9.266 -32.719 -0.21 1 98.38 43 ALA B C 1
ATOM 2331 O O . ALA B 1 43 ? -9.672 -33.281 -1.233 1 98.38 43 ALA B O 1
ATOM 2332 N N . ASP B 1 44 ? -10.023 -31.984 0.58 1 98.38 44 ASP B N 1
ATOM 2333 C CA . ASP B 1 44 ? -11.43 -31.766 0.245 1 98.38 44 ASP B CA 1
ATOM 2334 C C . ASP B 1 44 ? -11.562 -31.031 -1.085 1 98.38 44 ASP B C 1
ATOM 2336 O O . ASP B 1 44 ? -12.406 -31.375 -1.913 1 98.38 44 ASP B O 1
ATOM 2340 N N . ALA B 1 45 ? -10.758 -30.016 -1.275 1 98.5 45 ALA B N 1
ATOM 2341 C CA . ALA B 1 45 ? -10.789 -29.234 -2.502 1 98.5 45 ALA B CA 1
ATOM 2342 C C . ALA B 1 45 ? -10.43 -30.078 -3.715 1 98.5 45 ALA B C 1
ATOM 2344 O O . ALA B 1 45 ? -11.055 -29.984 -4.77 1 98.5 45 ALA B O 1
ATOM 2345 N N . ILE B 1 46 ? -9.445 -30.922 -3.564 1 98.56 46 ILE B N 1
ATOM 2346 C CA . ILE B 1 46 ? -8.977 -31.781 -4.652 1 98.56 46 ILE B CA 1
ATOM 2347 C C . ILE B 1 46 ? -10.055 -32.812 -5.004 1 98.56 46 ILE B C 1
ATOM 2349 O O . ILE B 1 46 ? -10.289 -33.094 -6.184 1 98.56 46 ILE B O 1
ATOM 2353 N N . ALA B 1 47 ? -10.727 -33.344 -4.02 1 98.19 47 ALA B N 1
ATOM 2354 C CA . ALA B 1 47 ? -11.805 -34.312 -4.273 1 98.19 47 ALA B CA 1
ATOM 2355 C C . ALA B 1 47 ? -12.898 -33.656 -5.129 1 98.19 47 ALA B C 1
ATOM 2357 O O . ALA B 1 47 ? -13.391 -34.281 -6.078 1 98.19 47 ALA B O 1
ATOM 2358 N N . LYS B 1 48 ? -13.211 -32.438 -4.809 1 98 48 LYS B N 1
ATOM 2359 C CA . LYS B 1 48 ? -14.219 -31.719 -5.582 1 98 48 LYS B CA 1
ATOM 2360 C C . LYS B 1 48 ? -13.727 -31.438 -7 1 98 48 LYS B C 1
ATOM 2362 O O . LYS B 1 48 ? -14.5 -31.5 -7.953 1 98 48 LYS B O 1
ATOM 2367 N N . LEU B 1 49 ? -12.445 -31.141 -7.125 1 98.06 49 LEU B N 1
ATOM 2368 C CA . LEU B 1 49 ? -11.859 -30.875 -8.438 1 98.06 49 LEU B CA 1
ATOM 2369 C C . LEU B 1 49 ? -11.984 -32.125 -9.336 1 98.06 49 LEU B C 1
ATOM 2371 O O . LEU B 1 49 ? -12.367 -32 -10.5 1 98.06 49 LEU B O 1
ATOM 2375 N N . VAL B 1 50 ? -11.664 -33.25 -8.797 1 95.25 50 VAL B N 1
ATOM 2376 C CA . VAL B 1 50 ? -11.68 -34.5 -9.547 1 95.25 50 VAL B CA 1
ATOM 2377 C C . VAL B 1 50 ? -13.102 -34.812 -9.984 1 95.25 50 VAL B C 1
ATOM 2379 O O . VAL B 1 50 ? -13.32 -35.375 -11.07 1 95.25 50 VAL B O 1
ATOM 2382 N N . GLU B 1 51 ? -14.016 -34.469 -9.164 1 97.06 51 GLU B N 1
ATOM 2383 C CA . GLU B 1 51 ? -15.422 -34.688 -9.516 1 97.06 51 GLU B CA 1
ATOM 2384 C C . GLU B 1 51 ? -15.82 -33.812 -10.703 1 97.06 51 GLU B C 1
ATOM 2386 O O . GLU B 1 51 ? -16.578 -34.219 -11.57 1 97.06 51 GLU B O 1
ATOM 2391 N N . HIS B 1 52 ? -15.281 -32.625 -10.766 1 96.62 52 HIS B N 1
ATOM 2392 C CA . HIS B 1 52 ? -15.664 -31.656 -11.781 1 96.62 52 HIS B CA 1
ATOM 2393 C C . HIS B 1 52 ? -14.883 -31.891 -13.078 1 96.62 52 HIS B C 1
ATOM 2395 O O . HIS B 1 52 ? -15.32 -31.469 -14.148 1 96.62 52 HIS B O 1
ATOM 2401 N N . VAL B 1 53 ? -13.672 -32.438 -12.875 1 96.88 53 VAL B N 1
ATOM 2402 C CA . VAL B 1 53 ? -12.812 -32.719 -14.023 1 96.88 53 VAL B CA 1
ATOM 2403 C C . VAL B 1 53 ? -12.375 -34.156 -14.008 1 96.88 53 VAL B C 1
ATOM 2405 O O . VAL B 1 53 ? -11.195 -34.469 -13.805 1 96.88 53 VAL B O 1
ATOM 2408 N N . PRO B 1 54 ? -13.273 -35.062 -14.422 1 92.81 54 PRO B N 1
ATOM 2409 C CA . PRO B 1 54 ? -13 -36.5 -14.281 1 92.81 54 PRO B CA 1
ATOM 2410 C C . PRO B 1 54 ? -11.938 -37 -15.258 1 92.81 54 PRO B C 1
ATOM 2412 O O . PRO B 1 54 ? -11.281 -38 -14.992 1 92.81 54 PRO B O 1
ATOM 2415 N N . THR B 1 55 ? -11.805 -36.406 -16.453 1 95.19 55 THR B N 1
ATOM 2416 C CA . THR B 1 55 ? -10.781 -36.781 -17.422 1 95.19 55 THR B CA 1
ATOM 2417 C C . THR B 1 55 ? -9.82 -35.594 -17.656 1 95.19 55 THR B C 1
ATOM 2419 O O . THR B 1 55 ? -10.25 -34.5 -18.016 1 95.19 55 THR B O 1
ATOM 2422 N N . THR B 1 56 ? -8.562 -35.812 -17.328 1 96 56 THR B N 1
ATOM 2423 C CA . THR B 1 56 ? -7.531 -34.812 -17.5 1 96 56 THR B CA 1
ATOM 2424 C C . THR B 1 56 ? -6.156 -35.438 -17.625 1 96 56 THR B C 1
ATOM 2426 O O . THR B 1 56 ? -5.914 -36.531 -17.078 1 96 56 THR B O 1
ATOM 2429 N N . GLN B 1 57 ? -5.312 -34.844 -18.453 1 97 57 GLN B N 1
ATOM 2430 C CA . GLN B 1 57 ? -3.926 -35.312 -18.547 1 97 57 GLN B CA 1
ATOM 2431 C C . GLN B 1 57 ? -3.076 -34.656 -17.453 1 97 57 GLN B C 1
ATOM 2433 O O . GLN B 1 57 ? -1.938 -35.062 -17.219 1 97 57 GLN B O 1
ATOM 2438 N N . ASN B 1 58 ? -3.621 -33.688 -16.75 1 98.06 58 ASN B N 1
ATOM 2439 C CA . ASN B 1 58 ? -2.906 -32.938 -15.727 1 98.06 58 ASN B CA 1
ATOM 2440 C C . ASN B 1 58 ? -3.086 -33.562 -14.352 1 98.06 58 ASN B C 1
ATOM 2442 O O . ASN B 1 58 ? -3.918 -34.438 -14.172 1 98.06 58 ASN B O 1
ATOM 2446 N N . THR B 1 59 ? -2.211 -33.219 -13.398 1 97.94 59 THR B N 1
ATOM 2447 C CA . THR B 1 59 ? -2.244 -33.75 -12.047 1 97.94 59 THR B CA 1
ATOM 2448 C C . THR B 1 59 ? -2.285 -32.625 -11.016 1 97.94 59 THR B C 1
ATOM 2450 O O . THR B 1 59 ? -1.865 -31.516 -11.297 1 97.94 59 THR B O 1
ATOM 2453 N N . VAL B 1 60 ? -2.881 -32.906 -9.844 1 98.44 60 VAL B N 1
ATOM 2454 C CA . VAL B 1 60 ? -2.998 -31.953 -8.758 1 98.44 60 VAL B CA 1
ATOM 2455 C C . VAL B 1 60 ? -2.654 -32.625 -7.434 1 98.44 60 VAL B C 1
ATOM 2457 O O . VAL B 1 60 ? -3.014 -33.781 -7.203 1 98.44 60 VAL B O 1
ATOM 2460 N N . GLU B 1 61 ? -1.865 -31.953 -6.629 1 97.94 61 GLU B N 1
ATOM 2461 C CA . GLU B 1 61 ? -1.501 -32.375 -5.281 1 97.94 61 GLU B CA 1
ATOM 2462 C C . GLU B 1 61 ? -1.59 -31.219 -4.293 1 97.94 61 GLU B C 1
ATOM 2464 O O . GLU B 1 61 ? -1.293 -30.078 -4.645 1 97.94 61 GLU B O 1
ATOM 2469 N N . GLY B 1 62 ? -1.992 -31.594 -3.041 1 98.5 62 GLY B N 1
ATOM 2470 C CA . GLY B 1 62 ? -2.047 -30.562 -2.006 1 98.5 62 GLY B CA 1
ATOM 2471 C C . GLY B 1 62 ? -0.692 -30.266 -1.399 1 98.5 62 GLY B C 1
ATOM 2472 O O . GLY B 1 62 ? 0.139 -31.156 -1.235 1 98.5 62 GLY B O 1
ATOM 2473 N N . ILE B 1 63 ? -0.487 -29.016 -1.061 1 98.62 63 ILE B N 1
ATOM 2474 C CA . ILE B 1 63 ? 0.689 -28.609 -0.299 1 98.62 63 ILE B CA 1
ATOM 2475 C C . ILE B 1 63 ? 0.279 -27.641 0.802 1 98.62 63 ILE B C 1
ATOM 2477 O O . ILE B 1 63 ? -0.548 -26.75 0.579 1 98.62 63 ILE B O 1
ATOM 2481 N N . GLN B 1 64 ? 0.778 -27.891 2.004 1 98.5 64 GLN B N 1
ATOM 2482 C CA . GLN B 1 64 ? 0.454 -27.031 3.129 1 98.5 64 GLN B CA 1
ATOM 2483 C C . GLN B 1 64 ? 1.286 -25.75 3.09 1 98.5 64 GLN B C 1
ATOM 2485 O O . GLN B 1 64 ? 2.518 -25.797 3.121 1 98.5 64 GLN B O 1
ATOM 2490 N N . ILE B 1 65 ? 0.596 -24.609 2.996 1 98.31 65 ILE B N 1
ATOM 2491 C CA . ILE B 1 65 ? 1.256 -23.312 3 1 98.31 65 ILE B CA 1
ATOM 2492 C C . ILE B 1 65 ? 0.371 -22.297 3.707 1 98.31 65 ILE B C 1
ATOM 2494 O O . ILE B 1 65 ? -0.783 -22.094 3.322 1 98.31 65 ILE B O 1
ATOM 2498 N N . ASP B 1 66 ? 0.878 -21.734 4.762 1 98.31 66 ASP B N 1
ATOM 2499 C CA . ASP B 1 66 ? 0.319 -20.547 5.414 1 98.31 66 ASP B CA 1
ATOM 2500 C C . ASP B 1 66 ? 1.208 -19.328 5.191 1 98.31 66 ASP B C 1
ATOM 2502 O O . ASP B 1 66 ? 2.275 -19.219 5.801 1 98.31 66 ASP B O 1
ATOM 2506 N N . ILE B 1 67 ? 0.677 -18.375 4.359 1 98.06 67 ILE B N 1
ATOM 2507 C CA . ILE B 1 67 ? 1.554 -17.281 3.953 1 98.06 67 ILE B CA 1
ATOM 2508 C C . ILE B 1 67 ? 1.72 -16.312 5.109 1 98.06 67 ILE B C 1
ATOM 2510 O O . ILE B 1 67 ? 2.521 -15.375 5.031 1 98.06 67 ILE B O 1
ATOM 2514 N N . ALA B 1 68 ? 1.009 -16.469 6.227 1 97.5 68 ALA B N 1
ATOM 2515 C CA . ALA B 1 68 ? 1.188 -15.664 7.43 1 97.5 68 ALA B CA 1
ATOM 2516 C C . ALA B 1 68 ? 2.297 -16.234 8.312 1 97.5 68 ALA B C 1
ATOM 2518 O O . ALA B 1 68 ? 2.68 -15.609 9.312 1 97.5 68 ALA B O 1
ATOM 2519 N N . ASP B 1 69 ? 2.852 -17.422 7.945 1 97.56 69 ASP B N 1
ATOM 2520 C CA . ASP B 1 69 ? 3.863 -18.109 8.734 1 97.56 69 ASP B CA 1
ATOM 2521 C C . ASP B 1 69 ? 5.098 -18.422 7.887 1 97.56 69 ASP B C 1
ATOM 2523 O O . ASP B 1 69 ? 5.105 -19.391 7.117 1 97.56 69 ASP B O 1
ATOM 2527 N N . ASP B 1 70 ? 6.184 -17.781 8.172 1 96.62 70 ASP B N 1
ATOM 2528 C CA . ASP B 1 70 ? 7.391 -17.891 7.359 1 96.62 70 ASP B CA 1
ATOM 2529 C C . ASP B 1 70 ? 7.977 -19.312 7.426 1 96.62 70 ASP B C 1
ATOM 2531 O O . ASP B 1 70 ? 8.562 -19.781 6.453 1 96.62 70 ASP B O 1
ATOM 2535 N N . LYS B 1 71 ? 7.82 -19.938 8.523 1 97 71 LYS B N 1
ATOM 2536 C CA . LYS B 1 71 ? 8.297 -21.312 8.625 1 97 71 LYS B CA 1
ATOM 2537 C C . LYS B 1 71 ? 7.5 -22.234 7.703 1 97 71 LYS B C 1
ATOM 2539 O O . LYS B 1 71 ? 8.055 -23.156 7.109 1 97 71 LYS B O 1
ATOM 2544 N N . SER B 1 72 ? 6.195 -22 7.641 1 98.12 72 SER B N 1
ATOM 2545 C CA . SER B 1 72 ? 5.348 -22.75 6.719 1 98.12 72 SER B CA 1
ATOM 2546 C C . SER B 1 72 ? 5.789 -22.562 5.273 1 98.12 72 SER B C 1
ATOM 2548 O O . SER B 1 72 ? 5.891 -23.516 4.516 1 98.12 72 SER B O 1
ATOM 2550 N N . ILE B 1 73 ? 6.137 -21.359 4.887 1 98 73 ILE B N 1
ATOM 2551 C CA . ILE B 1 73 ? 6.582 -21.031 3.537 1 98 73 ILE B CA 1
ATOM 2552 C C . ILE B 1 73 ? 7.891 -21.75 3.232 1 98 73 ILE B C 1
ATOM 2554 O O . ILE B 1 73 ? 8.031 -22.375 2.18 1 98 73 ILE B O 1
ATOM 2558 N N . GLN B 1 74 ? 8.781 -21.703 4.18 1 97.25 74 GLN B N 1
ATOM 2559 C CA . GLN B 1 74 ? 10.078 -22.344 3.996 1 97.25 74 GLN B CA 1
ATOM 2560 C C . GLN B 1 74 ? 9.938 -23.859 3.854 1 97.25 74 GLN B C 1
ATOM 2562 O O . GLN B 1 74 ? 10.586 -24.469 3.008 1 97.25 74 GLN B O 1
ATOM 2567 N N . ARG B 1 75 ? 9.125 -24.438 4.664 1 98.12 75 ARG B N 1
ATOM 2568 C CA . ARG B 1 75 ? 8.898 -25.875 4.586 1 98.12 75 ARG B CA 1
ATOM 2569 C C . ARG B 1 75 ? 8.328 -26.266 3.229 1 98.12 75 ARG B C 1
ATOM 2571 O O . ARG B 1 75 ? 8.75 -27.266 2.633 1 98.12 75 ARG B O 1
ATOM 2578 N N . ALA B 1 76 ? 7.387 -25.516 2.775 1 98.38 76 ALA B N 1
ATOM 2579 C CA . ALA B 1 76 ? 6.797 -25.781 1.466 1 98.38 76 ALA B CA 1
ATOM 2580 C C . ALA B 1 76 ? 7.844 -25.656 0.361 1 98.38 76 ALA B C 1
ATOM 2582 O O . ALA B 1 76 ? 7.91 -26.516 -0.533 1 98.38 76 ALA B O 1
ATOM 2583 N N . ALA B 1 77 ? 8.664 -24.641 0.42 1 98.06 77 ALA B N 1
ATOM 2584 C CA . ALA B 1 77 ? 9.711 -24.438 -0.581 1 98.06 77 ALA B CA 1
ATOM 2585 C C . ALA B 1 77 ? 10.695 -25.594 -0.591 1 98.06 77 ALA B C 1
ATOM 2587 O O . ALA B 1 77 ? 11.094 -26.062 -1.657 1 98.06 77 ALA B O 1
ATOM 2588 N N . HIS B 1 78 ? 11.016 -26.016 0.572 1 98.12 78 HIS B N 1
ATOM 2589 C CA . HIS B 1 78 ? 11.93 -27.141 0.689 1 98.12 78 HIS B CA 1
ATOM 2590 C C . HIS B 1 78 ? 11.328 -28.406 0.087 1 98.12 78 HIS B C 1
ATOM 2592 O O . HIS B 1 78 ? 12.008 -29.156 -0.619 1 98.12 78 HIS B O 1
ATOM 2598 N N . MET B 1 79 ? 10.141 -28.625 0.36 1 98.19 79 MET B N 1
ATOM 2599 C CA . MET B 1 79 ? 9.445 -29.781 -0.193 1 98.19 79 MET B CA 1
ATOM 2600 C C . MET B 1 79 ? 9.414 -29.719 -1.716 1 98.19 79 MET B C 1
ATOM 2602 O O . MET B 1 79 ? 9.688 -30.719 -2.387 1 98.19 79 MET B O 1
ATOM 2606 N N . ILE B 1 80 ? 9.125 -28.578 -2.285 1 98.5 80 ILE B N 1
ATOM 2607 C CA . ILE B 1 80 ? 9.031 -28.391 -3.73 1 98.5 80 ILE B CA 1
ATOM 2608 C C . ILE B 1 80 ? 10.406 -28.609 -4.359 1 98.5 80 ILE B C 1
ATOM 2610 O O . ILE B 1 80 ? 10.531 -29.281 -5.383 1 98.5 80 ILE B O 1
ATOM 2614 N N . GLU B 1 81 ? 11.375 -28.031 -3.719 1 98.12 81 GLU B N 1
ATOM 2615 C CA . GLU B 1 81 ? 12.734 -28.188 -4.223 1 98.12 81 GLU B CA 1
ATOM 2616 C C . GLU B 1 81 ? 13.133 -29.656 -4.277 1 98.12 81 GLU B C 1
ATOM 2618 O O . GLU B 1 81 ? 13.688 -30.125 -5.277 1 98.12 81 GLU B O 1
ATOM 2623 N N . ASN B 1 82 ? 12.828 -30.406 -3.275 1 98 82 ASN B N 1
ATOM 2624 C CA . ASN B 1 82 ? 13.234 -31.797 -3.17 1 98 82 ASN B CA 1
ATOM 2625 C C . ASN B 1 82 ? 12.453 -32.688 -4.137 1 98 82 ASN B C 1
ATOM 2627 O O . ASN B 1 82 ? 13.016 -33.594 -4.742 1 98 82 ASN B O 1
ATOM 2631 N N . LYS B 1 83 ? 11.211 -32.406 -4.301 1 97.75 83 LYS B N 1
ATOM 2632 C CA . LYS B 1 83 ? 10.359 -33.281 -5.07 1 97.75 83 LYS B CA 1
ATOM 2633 C C . LYS B 1 83 ? 10.375 -32.938 -6.555 1 97.75 83 LYS B C 1
ATOM 2635 O O . LYS B 1 83 ? 10.359 -33.812 -7.414 1 97.75 83 LYS B O 1
ATOM 2640 N N . TRP B 1 84 ? 10.367 -31.656 -6.848 1 96.88 84 TRP B N 1
ATOM 2641 C CA . TRP B 1 84 ? 10.18 -31.266 -8.234 1 96.88 84 TRP B CA 1
ATOM 2642 C C . TRP B 1 84 ? 11.352 -30.422 -8.727 1 96.88 84 TRP B C 1
ATOM 2644 O O . TRP B 1 84 ? 11.578 -30.312 -9.938 1 96.88 84 TRP B O 1
ATOM 2654 N N . GLY B 1 85 ? 12.07 -29.719 -7.805 1 97.31 85 GLY B N 1
ATOM 2655 C CA . GLY B 1 85 ? 13.312 -29.031 -8.133 1 97.31 85 GLY B CA 1
ATOM 2656 C C . GLY B 1 85 ? 13.102 -27.641 -8.664 1 97.31 85 GLY B C 1
ATOM 2657 O O . GLY B 1 85 ? 14.047 -26.844 -8.711 1 97.31 85 GLY B O 1
ATOM 2658 N N . ARG B 1 86 ? 11.859 -27.297 -9.047 1 97.44 86 ARG B N 1
ATOM 2659 C CA . ARG B 1 86 ? 11.586 -25.984 -9.602 1 97.44 86 ARG B CA 1
ATOM 2660 C C . ARG B 1 86 ? 10.109 -25.625 -9.477 1 97.44 86 ARG B C 1
ATOM 2662 O O . ARG B 1 86 ? 9.297 -26.469 -9.07 1 97.44 86 ARG B O 1
ATOM 2669 N N . VAL B 1 87 ? 9.766 -24.422 -9.742 1 98.56 87 VAL B N 1
ATOM 2670 C CA . VAL B 1 87 ? 8.422 -23.891 -9.961 1 98.56 87 VAL B CA 1
ATOM 2671 C C . VAL B 1 87 ? 8.375 -23.125 -11.281 1 98.56 87 VAL B C 1
ATOM 2673 O O . VAL B 1 87 ? 9.219 -22.25 -11.523 1 98.56 87 VAL B O 1
ATOM 2676 N N . ASP B 1 88 ? 7.438 -23.484 -12.094 1 98.81 88 ASP B N 1
ATOM 2677 C CA . ASP B 1 88 ? 7.332 -22.797 -13.383 1 98.81 88 ASP B CA 1
ATOM 2678 C C . ASP B 1 88 ? 6.426 -21.578 -13.281 1 98.81 88 ASP B C 1
ATOM 2680 O O . ASP B 1 88 ? 6.66 -20.562 -13.945 1 98.81 88 ASP B O 1
ATOM 2684 N N . VAL B 1 89 ? 5.379 -21.703 -12.5 1 98.94 89 VAL B N 1
ATOM 2685 C CA . VAL B 1 89 ? 4.414 -20.625 -12.32 1 98.94 89 VAL B CA 1
ATOM 2686 C C . VAL B 1 89 ? 4.066 -20.484 -10.836 1 98.94 89 VAL B C 1
ATOM 2688 O O . VAL B 1 89 ? 3.711 -21.469 -10.18 1 98.94 89 VAL B O 1
ATOM 2691 N N . LEU B 1 90 ? 4.281 -19.328 -10.281 1 98.94 90 LEU B N 1
ATOM 2692 C CA . LEU B 1 90 ? 3.811 -18.984 -8.945 1 98.94 90 LEU B CA 1
ATOM 2693 C C . LEU B 1 90 ? 2.621 -18.031 -9.008 1 98.94 90 LEU B C 1
ATOM 2695 O O . LEU B 1 90 ? 2.746 -16.906 -9.5 1 98.94 90 LEU B O 1
ATOM 2699 N N . VAL B 1 91 ? 1.446 -18.5 -8.602 1 98.94 91 VAL B N 1
ATOM 2700 C CA . VAL B 1 91 ? 0.243 -17.688 -8.484 1 98.94 91 VAL B CA 1
ATOM 2701 C C . VAL B 1 91 ? 0.027 -17.281 -7.027 1 98.94 91 VAL B C 1
ATOM 2703 O O . VAL B 1 91 ? -0.505 -18.062 -6.234 1 98.94 91 VAL B O 1
ATOM 2706 N N . ASN B 1 92 ? 0.436 -16.078 -6.711 1 98.88 92 ASN B N 1
ATOM 2707 C CA . ASN B 1 92 ? 0.144 -15.492 -5.402 1 98.88 92 ASN B CA 1
ATOM 2708 C C . ASN B 1 92 ? -1.322 -15.094 -5.281 1 98.88 92 ASN B C 1
ATOM 2710 O O . ASN B 1 92 ? -1.663 -13.922 -5.441 1 98.88 92 ASN B O 1
ATOM 2714 N N . ASN B 1 93 ? -2.09 -16.062 -4.922 1 98.56 93 ASN B N 1
ATOM 2715 C CA . ASN B 1 93 ? -3.539 -15.898 -4.91 1 98.56 93 ASN B CA 1
ATOM 2716 C C . ASN B 1 93 ? -4.062 -15.664 -3.494 1 98.56 93 ASN B C 1
ATOM 2718 O O . ASN B 1 93 ? -5.066 -14.977 -3.309 1 98.56 93 ASN B O 1
ATOM 2722 N N . ALA B 1 94 ? -3.383 -16.234 -2.49 1 98 94 ALA B N 1
ATOM 2723 C CA . ALA B 1 94 ? -3.867 -16.141 -1.115 1 98 94 ALA B CA 1
ATOM 2724 C C . ALA B 1 94 ? -4.012 -14.68 -0.684 1 98 94 ALA B C 1
ATOM 2726 O O . ALA B 1 94 ? -3.164 -13.844 -1.003 1 98 94 ALA B O 1
ATOM 2727 N N . GLY B 1 95 ? -5.031 -14.359 -0.039 1 96 95 GLY B N 1
ATOM 2728 C CA . GLY B 1 95 ? -5.316 -13.023 0.477 1 96 95 GLY B CA 1
ATOM 2729 C C . GLY B 1 95 ? -6.578 -12.969 1.315 1 96 95 GLY B C 1
ATOM 2730 O O . GLY B 1 95 ? -7.316 -13.953 1.404 1 96 95 GLY B O 1
ATOM 2731 N N . VAL B 1 96 ? -6.77 -11.828 1.976 1 94.88 96 VAL B N 1
ATOM 2732 C CA . VAL B 1 96 ? -7.926 -11.648 2.846 1 94.88 96 VAL B CA 1
ATOM 2733 C C . VAL B 1 96 ? -8.461 -10.227 2.721 1 94.88 96 VAL B C 1
ATOM 2735 O O . VAL B 1 96 ? -7.766 -9.336 2.215 1 94.88 96 VAL B O 1
ATOM 2738 N N . ALA B 1 97 ? -9.672 -10.047 3.01 1 92.06 97 ALA B N 1
ATOM 2739 C CA . ALA B 1 97 ? -10.328 -8.766 3.254 1 92.06 97 ALA B CA 1
ATOM 2740 C C . ALA B 1 97 ? -11.055 -8.773 4.598 1 92.06 97 ALA B C 1
ATOM 2742 O O . ALA B 1 97 ? -12.094 -9.414 4.75 1 92.06 97 ALA B O 1
ATOM 2743 N N . PHE B 1 98 ? -10.57 -8.016 5.605 1 88.56 98 PHE B N 1
ATOM 2744 C CA . PHE B 1 98 ? -11.117 -8.047 6.957 1 88.56 98 PHE B CA 1
ATOM 2745 C C . PHE B 1 98 ? -11.922 -6.789 7.242 1 88.56 98 PHE B C 1
ATOM 2747 O O . PHE B 1 98 ? -12.297 -6.531 8.391 1 88.56 98 PHE B O 1
ATOM 2754 N N . ASP B 1 99 ? -12.227 -5.996 6.258 1 87.25 99 ASP B N 1
ATOM 2755 C CA . ASP B 1 99 ? -12.812 -4.676 6.441 1 87.25 99 ASP B CA 1
ATOM 2756 C C . ASP B 1 99 ? -14.172 -4.773 7.133 1 87.25 99 ASP B C 1
ATOM 2758 O O . ASP B 1 99 ? -14.586 -3.846 7.836 1 87.25 99 ASP B O 1
ATOM 2762 N N . ILE B 1 100 ? -14.859 -5.906 6.945 1 78.25 100 ILE B N 1
ATOM 2763 C CA . ILE B 1 100 ? -16.188 -6.082 7.531 1 78.25 100 ILE B CA 1
ATOM 2764 C C . ILE B 1 100 ? -16.078 -6.078 9.055 1 78.25 100 ILE B C 1
ATOM 2766 O O . ILE B 1 100 ? -17.062 -5.863 9.75 1 78.25 100 ILE B O 1
ATOM 2770 N N . LEU B 1 101 ? -14.922 -6.273 9.539 1 76.19 101 LEU B N 1
ATOM 2771 C CA . LEU B 1 101 ? -14.711 -6.355 10.977 1 76.19 101 LEU B CA 1
ATOM 2772 C C . LEU B 1 101 ? -14.578 -4.965 11.586 1 76.19 101 LEU B C 1
ATOM 2774 O O . LEU B 1 101 ? -14.648 -4.809 12.812 1 76.19 101 LEU B O 1
ATOM 2778 N N . VAL B 1 102 ? -14.391 -3.969 10.664 1 76.12 102 VAL B N 1
ATOM 2779 C CA . VAL B 1 102 ? -14.227 -2.625 11.211 1 76.12 102 VAL B CA 1
ATOM 2780 C C . VAL B 1 102 ? -15.562 -2.131 11.773 1 76.12 102 VAL B C 1
ATOM 2782 O O . VAL B 1 102 ? -16.562 -2.09 11.055 1 76.12 102 VAL B O 1
ATOM 2785 N N . GLY B 1 103 ? -15.586 -2.023 13.07 1 66.5 103 GLY B N 1
ATOM 2786 C CA . GLY B 1 103 ? -16.797 -1.51 13.703 1 66.5 103 GLY B CA 1
ATOM 2787 C C . GLY B 1 103 ? -17.047 -0.049 13.391 1 66.5 103 GLY B C 1
ATOM 2788 O O . GLY B 1 103 ? -16.219 0.621 12.789 1 66.5 103 GLY B O 1
ATOM 2789 N N . THR B 1 104 ? -18.234 0.343 13.758 1 63.06 104 THR B N 1
ATOM 2790 C CA . THR B 1 104 ? -18.672 1.713 13.523 1 63.06 104 THR B CA 1
ATOM 2791 C C . THR B 1 104 ? -17.766 2.703 14.25 1 63.06 104 THR B C 1
ATOM 2793 O O . THR B 1 104 ? -17.562 3.826 13.781 1 63.06 104 THR B O 1
ATOM 2796 N N . ASP B 1 105 ? -17.109 2.193 15.328 1 63.84 105 ASP B N 1
ATOM 2797 C CA . ASP B 1 105 ? -16.312 3.111 16.125 1 63.84 105 ASP B CA 1
ATOM 2798 C C . ASP B 1 105 ? -14.844 3.076 15.688 1 63.84 105 ASP B C 1
ATOM 2800 O O . ASP B 1 105 ? -14.016 3.83 16.203 1 63.84 105 ASP B O 1
ATOM 2804 N N . ALA B 1 106 ? -14.555 2.268 14.703 1 69.19 106 ALA B N 1
ATOM 2805 C CA . ALA B 1 106 ? -13.258 2.168 14.039 1 69.19 106 ALA B CA 1
ATOM 2806 C C . ALA B 1 106 ? -12.141 1.918 15.047 1 69.19 106 ALA B C 1
ATOM 2808 O O . ALA B 1 106 ? -10.969 2.199 14.766 1 69.19 106 ALA B O 1
ATOM 2809 N N . THR B 1 107 ? -12.531 1.396 16.312 1 78.25 107 THR B N 1
ATOM 2810 C CA . THR B 1 107 ? -11.523 1.152 17.328 1 78.25 107 THR B CA 1
ATOM 2811 C C . THR B 1 107 ? -10.578 0.03 16.922 1 78.25 107 THR B C 1
ATOM 2813 O O . THR B 1 107 ? -9.445 -0.043 17.391 1 78.25 107 THR B O 1
ATOM 2816 N N . ASN B 1 108 ? -11.016 -0.718 15.969 1 87.38 108 ASN B N 1
ATOM 2817 C CA . ASN B 1 108 ? -10.18 -1.838 15.562 1 87.38 108 ASN B CA 1
ATOM 2818 C C . ASN B 1 108 ? -9.602 -1.63 14.164 1 87.38 108 ASN B C 1
ATOM 2820 O O . ASN B 1 108 ? -9.078 -2.566 13.555 1 87.38 108 ASN B O 1
ATOM 2824 N N . ALA B 1 109 ? -9.688 -0.449 13.68 1 91.25 109 ALA B N 1
ATOM 2825 C CA . ALA B 1 109 ? -9.242 -0.173 12.312 1 91.25 109 ALA B CA 1
ATOM 2826 C C . ALA B 1 109 ? -7.754 -0.479 12.148 1 91.25 109 ALA B C 1
ATOM 2828 O O . ALA B 1 109 ? -7.344 -1.091 11.164 1 91.25 109 ALA B O 1
ATOM 2829 N N . ARG B 1 110 ? -6.969 -0.144 13.156 1 95.94 110 ARG B N 1
ATOM 2830 C CA . ARG B 1 110 ? -5.535 -0.392 13.07 1 95.94 110 ARG B CA 1
ATOM 2831 C C . ARG B 1 110 ? -5.246 -1.883 12.93 1 95.94 110 ARG B C 1
ATOM 2833 O O . ARG B 1 110 ? -4.461 -2.293 12.078 1 95.94 110 ARG B O 1
ATOM 2840 N N . SER B 1 111 ? -5.848 -2.65 13.766 1 95.69 111 SER B N 1
ATOM 2841 C CA . SER B 1 111 ? -5.629 -4.094 13.727 1 95.69 111 SER B CA 1
ATOM 2842 C C . SER B 1 111 ? -6.066 -4.688 12.398 1 95.69 111 SER B C 1
ATOM 2844 O O . SER B 1 111 ? -5.391 -5.555 11.844 1 95.69 111 SER B O 1
ATOM 2846 N N . VAL B 1 112 ? -7.172 -4.219 11.844 1 94.88 112 VAL B N 1
ATOM 2847 C CA . VAL B 1 112 ? -7.691 -4.719 10.578 1 94.88 112 VAL B CA 1
ATOM 2848 C C . VAL B 1 112 ? -6.73 -4.355 9.445 1 94.88 112 VAL B C 1
ATOM 2850 O O . VAL B 1 112 ? -6.402 -5.199 8.609 1 94.88 112 VAL B O 1
ATOM 2853 N N . PHE B 1 113 ? -6.246 -3.07 9.445 1 97.5 113 PHE B N 1
ATOM 2854 C CA . PHE B 1 113 ? -5.273 -2.645 8.453 1 97.5 113 PHE B CA 1
ATOM 2855 C C . PHE B 1 113 ? -4.016 -3.506 8.516 1 97.5 113 PHE B C 1
ATOM 2857 O O . PHE B 1 113 ? -3.562 -4.031 7.496 1 97.5 113 PHE B O 1
ATOM 2864 N N . ASN B 1 114 ? -3.523 -3.713 9.727 1 98.38 114 ASN B N 1
ATOM 2865 C CA . ASN B 1 114 ? -2.256 -4.414 9.906 1 98.38 114 ASN B CA 1
ATOM 2866 C C . ASN B 1 114 ? -2.381 -5.895 9.562 1 98.38 114 ASN B C 1
ATOM 2868 O O . ASN B 1 114 ? -1.496 -6.465 8.922 1 98.38 114 ASN B O 1
ATOM 2872 N N . GLU B 1 115 ? -3.422 -6.516 9.992 1 97.5 115 GLU B N 1
ATOM 2873 C CA . GLU B 1 115 ? -3.596 -7.938 9.719 1 97.5 115 GLU B CA 1
ATOM 2874 C C . GLU B 1 115 ? -3.803 -8.195 8.227 1 97.5 115 GLU B C 1
ATOM 2876 O O . GLU B 1 115 ? -3.246 -9.141 7.672 1 97.5 115 GLU B O 1
ATOM 2881 N N . THR B 1 116 ? -4.609 -7.363 7.594 1 97.75 116 THR B N 1
ATOM 2882 C CA . THR B 1 116 ? -4.82 -7.473 6.156 1 97.75 116 THR B CA 1
ATOM 2883 C C . THR B 1 116 ? -3.5 -7.336 5.402 1 97.75 116 THR B C 1
ATOM 2885 O O . THR B 1 116 ? -3.199 -8.141 4.516 1 97.75 116 THR B O 1
ATOM 2888 N N . TYR B 1 117 ? -2.697 -6.383 5.816 1 98.75 117 TYR B N 1
ATOM 2889 C CA . TYR B 1 117 ? -1.42 -6.125 5.16 1 98.75 117 TYR B CA 1
ATOM 2890 C C . TYR B 1 117 ? -0.444 -7.27 5.398 1 98.75 117 TYR B C 1
ATOM 2892 O O . TYR B 1 117 ? 0.293 -7.664 4.492 1 98.75 117 TYR B O 1
ATOM 2900 N N . ASN B 1 118 ? -0.391 -7.77 6.598 1 98.75 118 ASN B N 1
ATOM 2901 C CA . ASN B 1 118 ? 0.498 -8.875 6.945 1 98.75 118 ASN B CA 1
ATOM 2902 C C . ASN B 1 118 ? 0.279 -10.078 6.035 1 98.75 118 ASN B C 1
ATOM 2904 O O . ASN B 1 118 ? 1.24 -10.695 5.57 1 98.75 118 ASN B O 1
ATOM 2908 N N . ILE B 1 119 ? -0.908 -10.352 5.758 1 98.38 119 ILE B N 1
ATOM 2909 C CA . ILE B 1 119 ? -1.238 -11.516 4.938 1 98.38 119 ILE B CA 1
ATOM 2910 C C . ILE B 1 119 ? -1.073 -11.164 3.461 1 98.38 119 ILE B C 1
ATOM 2912 O O . ILE B 1 119 ? -0.293 -11.805 2.75 1 98.38 119 ILE B O 1
ATOM 2916 N N . ASN B 1 120 ? -1.724 -10.109 3.004 1 98.62 120 ASN B N 1
ATOM 2917 C CA . ASN B 1 120 ? -1.816 -9.812 1.578 1 98.62 120 ASN B CA 1
ATOM 2918 C C . ASN B 1 120 ? -0.468 -9.391 1.005 1 98.62 120 ASN B C 1
ATOM 2920 O O . ASN B 1 120 ? -0.123 -9.758 -0.12 1 98.62 120 ASN B O 1
ATOM 2924 N N . VAL B 1 121 ? 0.256 -8.609 1.81 1 98.81 121 VAL B N 1
ATOM 2925 C CA . VAL B 1 121 ? 1.442 -7.988 1.229 1 98.81 121 VAL B CA 1
ATOM 2926 C C . VAL B 1 121 ? 2.699 -8.656 1.784 1 98.81 121 VAL B C 1
ATOM 2928 O O . VAL B 1 121 ? 3.475 -9.258 1.034 1 98.81 121 VAL B O 1
ATOM 2931 N N . SER B 1 122 ? 2.865 -8.648 3.107 1 98.44 122 SER B N 1
ATOM 2932 C CA . SER B 1 122 ? 4.074 -9.211 3.701 1 98.44 122 SER B CA 1
ATOM 2933 C C . SER B 1 122 ? 4.184 -10.711 3.414 1 98.44 122 SER B C 1
ATOM 2935 O O . SER B 1 122 ? 5.266 -11.203 3.094 1 98.44 122 SER B O 1
ATOM 2937 N N . GLY B 1 123 ? 3.068 -11.406 3.57 1 98.5 123 GLY B N 1
ATOM 2938 C CA . GLY B 1 123 ? 3.064 -12.828 3.266 1 98.5 123 GLY B CA 1
ATOM 2939 C C . GLY B 1 123 ? 3.402 -13.133 1.816 1 98.5 123 GLY B C 1
ATOM 2940 O O . GLY B 1 123 ? 4.199 -14.023 1.533 1 98.5 123 GLY B O 1
ATOM 2941 N N . THR B 1 124 ? 2.814 -12.367 0.911 1 98.62 124 THR B N 1
ATOM 2942 C CA . THR B 1 124 ? 3.066 -12.523 -0.517 1 98.62 124 THR B CA 1
ATOM 2943 C C . THR B 1 124 ? 4.523 -12.219 -0.847 1 98.62 124 THR B C 1
ATOM 2945 O O . THR B 1 124 ? 5.145 -12.914 -1.652 1 98.62 124 THR B O 1
ATOM 2948 N N . ASN B 1 125 ? 5.059 -11.164 -0.233 1 96.75 125 ASN B N 1
ATOM 2949 C CA . ASN B 1 125 ? 6.469 -10.852 -0.429 1 96.75 125 ASN B CA 1
ATOM 2950 C C . ASN B 1 125 ? 7.367 -12 0.005 1 96.75 125 ASN B C 1
ATOM 2952 O O . ASN B 1 125 ? 8.305 -12.367 -0.71 1 96.75 125 ASN B O 1
ATOM 2956 N N . MET B 1 126 ? 7.082 -12.539 1.154 1 96.44 126 MET B N 1
ATOM 2957 C CA . MET B 1 126 ? 7.895 -13.641 1.673 1 96.44 126 MET B CA 1
ATOM 2958 C C . MET B 1 126 ? 7.777 -14.867 0.782 1 96.44 126 MET B C 1
ATOM 2960 O O . MET B 1 126 ? 8.773 -15.547 0.521 1 96.44 126 MET B O 1
ATOM 2964 N N . MET B 1 127 ? 6.574 -15.148 0.334 1 97.31 127 MET B N 1
ATOM 2965 C CA . MET B 1 127 ? 6.363 -16.25 -0.605 1 97.31 127 MET B CA 1
ATOM 2966 C C . MET B 1 127 ? 7.254 -16.094 -1.834 1 97.31 127 MET B C 1
ATOM 2968 O O . MET B 1 127 ? 7.945 -17.031 -2.225 1 97.31 127 MET B O 1
ATOM 2972 N N . THR B 1 128 ? 7.234 -14.93 -2.412 1 96.12 128 THR B N 1
ATOM 2973 C CA . THR B 1 128 ? 7.984 -14.656 -3.633 1 96.12 128 THR B CA 1
ATOM 2974 C C . THR B 1 128 ? 9.484 -14.727 -3.373 1 96.12 128 THR B C 1
ATOM 2976 O O . THR B 1 128 ? 10.234 -15.328 -4.148 1 96.12 128 THR B O 1
ATOM 2979 N N . PHE B 1 129 ? 9.867 -14.133 -2.262 1 92.69 129 PHE B N 1
ATOM 2980 C CA . PHE B 1 129 ? 11.281 -14.125 -1.903 1 92.69 129 PHE B CA 1
ATOM 2981 C C . PHE B 1 129 ? 11.812 -15.547 -1.782 1 92.69 129 PHE B C 1
ATOM 2983 O O . PHE B 1 129 ? 12.844 -15.875 -2.371 1 92.69 129 PHE B O 1
ATOM 2990 N N . VAL B 1 130 ? 11.133 -16.359 -1.079 1 94 130 VAL B N 1
ATOM 2991 C CA . VAL B 1 130 ? 11.594 -17.703 -0.765 1 94 130 VAL B CA 1
ATOM 2992 C C . VAL B 1 130 ? 11.547 -18.562 -2.02 1 94 130 VAL B C 1
ATOM 2994 O O . VAL B 1 130 ? 12.438 -19.391 -2.246 1 94 130 VAL B O 1
ATOM 2997 N N . LEU B 1 131 ? 10.602 -18.375 -2.912 1 95.94 131 LEU B N 1
ATOM 2998 C CA . LEU B 1 131 ? 10.391 -19.25 -4.055 1 95.94 131 LEU B CA 1
ATOM 2999 C C . LEU B 1 131 ? 11.125 -18.734 -5.285 1 95.94 131 LEU B C 1
ATOM 3001 O O . LEU B 1 131 ? 11.188 -19.406 -6.312 1 95.94 131 LEU B O 1
ATOM 3005 N N . ALA B 1 132 ? 11.711 -17.562 -5.207 1 93.69 132 ALA B N 1
ATOM 3006 C CA . ALA B 1 132 ? 12.352 -16.938 -6.359 1 93.69 132 ALA B CA 1
ATOM 3007 C C . ALA B 1 132 ? 13.43 -17.844 -6.949 1 93.69 132 ALA B C 1
ATOM 3009 O O . ALA B 1 132 ? 13.539 -17.969 -8.172 1 93.69 132 ALA B O 1
ATOM 3010 N N . SER B 1 133 ? 14.211 -18.469 -6.098 1 93.12 133 SER B N 1
ATOM 3011 C CA . SER B 1 133 ? 15.281 -19.328 -6.594 1 93.12 133 SER B CA 1
ATOM 3012 C C . SER B 1 133 ? 14.719 -20.531 -7.359 1 93.12 133 SER B C 1
ATOM 3014 O O . SER B 1 133 ? 15.32 -20.984 -8.336 1 93.12 133 SER B O 1
ATOM 3016 N N . LEU B 1 134 ? 13.617 -21.031 -6.926 1 96.81 134 LEU B N 1
ATOM 3017 C CA . LEU B 1 134 ? 12.969 -22.156 -7.609 1 96.81 134 LEU B CA 1
ATOM 3018 C C . LEU B 1 134 ? 12.344 -21.688 -8.922 1 96.81 134 LEU B C 1
ATOM 3020 O O . LEU B 1 134 ? 12.336 -22.422 -9.906 1 96.81 134 LEU B O 1
ATOM 3024 N N . LEU B 1 135 ? 11.812 -20.484 -8.922 1 96.81 135 LEU B N 1
ATOM 3025 C CA . LEU B 1 135 ? 11.227 -19.891 -10.117 1 96.81 135 LEU B CA 1
ATOM 3026 C C . LEU B 1 135 ? 12.281 -19.703 -11.203 1 96.81 135 LEU B C 1
ATOM 3028 O O . LEU B 1 135 ? 12.023 -19.969 -12.375 1 96.81 135 LEU B O 1
ATOM 3032 N N . LEU B 1 136 ? 13.469 -19.328 -10.812 1 95.38 136 LEU B N 1
ATOM 3033 C CA . LEU B 1 136 ? 14.539 -19.016 -11.75 1 95.38 136 LEU B CA 1
ATOM 3034 C C . LEU B 1 136 ? 15.07 -20.297 -12.414 1 95.38 136 LEU B C 1
ATOM 3036 O O . LEU B 1 136 ? 15.781 -20.219 -13.414 1 95.38 136 LEU B O 1
ATOM 3040 N N . LYS B 1 137 ? 14.742 -21.438 -11.875 1 96.44 137 LYS B N 1
ATOM 3041 C CA . LYS B 1 137 ? 15.148 -22.703 -12.461 1 96.44 137 LYS B CA 1
ATOM 3042 C C . LYS B 1 137 ? 14.227 -23.109 -13.609 1 96.44 137 LYS B C 1
ATOM 3044 O O . LYS B 1 137 ? 14.531 -24.031 -14.367 1 96.44 137 LYS B O 1
ATOM 3049 N N . SER B 1 138 ? 13.109 -22.438 -13.766 1 97.12 138 SER B N 1
ATOM 3050 C CA . SER B 1 138 ? 12.172 -22.703 -14.844 1 97.12 138 SER B CA 1
ATOM 3051 C C . SER B 1 138 ? 12.664 -22.125 -16.172 1 97.12 138 SER B C 1
ATOM 3053 O O . SER B 1 138 ? 13.211 -21.016 -16.203 1 97.12 138 SER B O 1
ATOM 3055 N N . PRO B 1 139 ? 12.477 -22.797 -17.281 1 96.12 139 PRO B N 1
ATOM 3056 C CA . PRO B 1 139 ? 12.844 -22.219 -18.578 1 96.12 139 PRO B CA 1
ATOM 3057 C C . PRO B 1 139 ? 11.914 -21.094 -19 1 96.12 139 PRO B C 1
ATOM 3059 O O . PRO B 1 139 ? 12.266 -20.281 -19.875 1 96.12 139 PRO B O 1
ATOM 3062 N N . SER B 1 140 ? 10.703 -21.047 -18.453 1 96.81 140 SER B N 1
ATOM 3063 C CA . SER B 1 140 ? 9.734 -20.016 -18.781 1 96.81 140 SER B CA 1
ATOM 3064 C C . SER B 1 140 ? 8.945 -19.594 -17.531 1 96.81 140 SER B C 1
ATOM 3066 O O . SER B 1 140 ? 7.734 -19.812 -17.469 1 96.81 140 SER B O 1
ATOM 3068 N N . PRO B 1 141 ? 9.609 -18.953 -16.531 1 98.31 141 PRO B N 1
ATOM 3069 C CA . PRO B 1 141 ? 8.992 -18.641 -15.234 1 98.31 141 PRO B CA 1
ATOM 3070 C C . PRO B 1 141 ? 7.941 -17.531 -15.336 1 98.31 141 PRO B C 1
ATOM 3072 O O . PRO B 1 141 ? 8.133 -16.562 -16.062 1 98.31 141 PRO B O 1
ATOM 3075 N N . ARG B 1 142 ? 6.793 -17.766 -14.672 1 98.88 142 ARG B N 1
ATOM 3076 C CA . ARG B 1 142 ? 5.703 -16.797 -14.594 1 98.88 142 ARG B CA 1
ATOM 3077 C C . ARG B 1 142 ? 5.312 -16.516 -13.148 1 98.88 142 ARG B C 1
ATOM 3079 O O . ARG B 1 142 ? 5.242 -17.438 -12.336 1 98.88 142 ARG B O 1
ATOM 3086 N N . LEU B 1 143 ? 5.184 -15.281 -12.805 1 98.88 143 LEU B N 1
ATOM 3087 C CA . LEU B 1 143 ? 4.871 -14.805 -11.469 1 98.88 143 LEU B CA 1
ATOM 3088 C C . LEU B 1 143 ? 3.629 -13.914 -11.477 1 98.88 143 LEU B C 1
ATOM 3090 O O . LEU B 1 143 ? 3.629 -12.852 -12.094 1 98.88 143 LEU B O 1
ATOM 3094 N N . LEU B 1 144 ? 2.525 -14.398 -10.875 1 98.94 144 LEU B N 1
ATOM 3095 C CA . LEU B 1 144 ? 1.259 -13.672 -10.867 1 98.94 144 LEU B CA 1
ATOM 3096 C C . LEU B 1 144 ? 0.897 -13.227 -9.461 1 98.94 144 LEU B C 1
ATOM 3098 O O . LEU B 1 144 ? 0.962 -14.016 -8.516 1 98.94 144 LEU B O 1
ATOM 3102 N N . PHE B 1 145 ? 0.618 -11.969 -9.312 1 98.94 145 PHE B N 1
ATOM 3103 C CA . PHE B 1 145 ? 0.097 -11.406 -8.078 1 98.94 145 PHE B CA 1
ATOM 3104 C C . PHE B 1 145 ? -1.395 -11.117 -8.195 1 98.94 145 PHE B C 1
ATOM 3106 O O . PHE B 1 145 ? -1.811 -10.328 -9.055 1 98.94 145 PHE B O 1
ATOM 3113 N N . LEU B 1 146 ? -2.223 -11.727 -7.367 1 98.5 146 LEU B N 1
ATOM 3114 C CA . LEU B 1 146 ? -3.643 -11.398 -7.387 1 98.5 146 LEU B CA 1
ATOM 3115 C C . LEU B 1 146 ? -3.906 -10.094 -6.641 1 98.5 146 LEU B C 1
ATOM 3117 O O . LEU B 1 146 ? -3.65 -10 -5.438 1 98.5 146 LEU B O 1
ATOM 3121 N N . THR B 1 147 ? -4.352 -9.156 -7.379 1 97.75 147 THR B N 1
ATOM 3122 C CA . THR B 1 147 ? -4.766 -7.871 -6.824 1 97.75 147 THR B CA 1
ATOM 3123 C C . THR B 1 147 ? -6.277 -7.699 -6.934 1 97.75 147 THR B C 1
ATOM 3125 O O . THR B 1 147 ? -7.039 -8.609 -6.602 1 97.75 147 THR B O 1
ATOM 3128 N N . SER B 1 148 ? -6.773 -6.512 -7.289 1 93.94 148 SER B N 1
ATOM 3129 C CA . SER B 1 148 ? -8.203 -6.234 -7.336 1 93.94 148 SER B CA 1
ATOM 3130 C C . SER B 1 148 ? -8.5 -4.996 -8.18 1 93.94 148 SER B C 1
ATOM 3132 O O . SER B 1 148 ? -7.652 -4.113 -8.305 1 93.94 148 SER B O 1
ATOM 3134 N N . GLY B 1 149 ? -9.711 -5.074 -8.734 1 91.69 149 GLY B N 1
ATOM 3135 C CA . GLY B 1 149 ? -10.203 -3.844 -9.336 1 91.69 149 GLY B CA 1
ATOM 3136 C C . GLY B 1 149 ? -10.289 -2.689 -8.352 1 91.69 149 GLY B C 1
ATOM 3137 O O . GLY B 1 149 ? -10.312 -1.525 -8.758 1 91.69 149 GLY B O 1
ATOM 3138 N N . LEU B 1 150 ? -10.281 -2.951 -7.074 1 90.56 150 LEU B N 1
ATOM 3139 C CA . LEU B 1 150 ? -10.375 -1.934 -6.035 1 90.56 150 LEU B CA 1
ATOM 3140 C C . LEU B 1 150 ? -9.008 -1.319 -5.754 1 90.56 150 LEU B C 1
ATOM 3142 O O . LEU B 1 150 ? -8.898 -0.36 -4.988 1 90.56 150 LEU B O 1
ATOM 3146 N N . SER B 1 151 ? -7.973 -1.83 -6.426 1 94.62 151 SER B N 1
ATOM 3147 C CA . SER B 1 151 ? -6.617 -1.35 -6.168 1 94.62 151 SER B CA 1
ATOM 3148 C C . SER B 1 151 ? -6.27 -0.174 -7.074 1 94.62 151 SER B C 1
ATOM 3150 O O . SER B 1 151 ? -5.203 0.428 -6.934 1 94.62 151 SER B O 1
ATOM 3152 N N . THR B 1 152 ? -7.145 0.193 -8.055 1 94.25 152 THR B N 1
ATOM 3153 C CA . THR B 1 152 ? -6.844 1.23 -9.039 1 94.25 152 THR B CA 1
ATOM 3154 C C . THR B 1 152 ? -6.957 2.617 -8.406 1 94.25 152 THR B C 1
ATOM 3156 O O . THR B 1 152 ? -7.941 2.916 -7.727 1 94.25 152 THR B O 1
ATOM 3159 N N . MET B 1 153 ? -5.949 3.402 -8.602 1 94.06 153 MET B N 1
ATOM 3160 C CA . MET B 1 153 ? -5.98 4.793 -8.156 1 94.06 153 MET B CA 1
ATOM 3161 C C . MET B 1 153 ? -6.484 5.711 -9.266 1 94.06 153 MET B C 1
ATOM 3163 O O . MET B 1 153 ? -7.305 6.594 -9.016 1 94.06 153 MET B O 1
ATOM 3167 N N . GLY B 1 154 ? -5.992 5.383 -10.477 1 92.5 154 GLY B N 1
ATOM 3168 C CA . GLY B 1 154 ? -6.461 6.145 -11.625 1 92.5 154 GLY B CA 1
ATOM 3169 C C . GLY B 1 154 ? -7.926 5.918 -11.93 1 92.5 154 GLY B C 1
ATOM 3170 O O . GLY B 1 154 ? -8.57 6.754 -12.57 1 92.5 154 GLY B O 1
ATOM 3171 N N . GLY B 1 155 ? -8.461 4.801 -11.492 1 89.38 155 GLY B N 1
ATOM 3172 C CA . GLY B 1 155 ? -9.852 4.449 -11.695 1 89.38 155 GLY B CA 1
ATOM 3173 C C . GLY B 1 155 ? -10.672 4.477 -10.422 1 89.38 155 GLY B C 1
ATOM 3174 O O . GLY B 1 155 ? -11.727 3.844 -10.336 1 89.38 155 GLY B O 1
ATOM 3175 N N . PHE B 1 156 ? -10.203 5.172 -9.422 1 88.12 156 PHE B N 1
ATOM 3176 C CA . PHE B 1 156 ? -10.773 5.121 -8.078 1 88.12 156 PHE B CA 1
ATOM 3177 C C . PHE B 1 156 ? -12.258 5.477 -8.109 1 88.12 156 PHE B C 1
ATOM 3179 O O . PHE B 1 156 ? -13.07 4.809 -7.473 1 88.12 156 PHE B O 1
ATOM 3186 N N . THR B 1 157 ? -12.617 6.504 -8.867 1 76.38 157 THR B N 1
ATOM 3187 C CA . THR B 1 157 ? -14 6.965 -8.836 1 76.38 157 THR B CA 1
ATOM 3188 C C . THR B 1 157 ? -14.883 6.078 -9.703 1 76.38 157 THR B C 1
ATOM 3190 O O . THR B 1 157 ? -16.109 6.109 -9.586 1 76.38 157 THR B O 1
ATOM 3193 N N . GLN B 1 158 ? -14.18 5.406 -10.68 1 68.5 158 GLN B N 1
ATOM 3194 C CA . GLN B 1 158 ? -14.953 4.504 -11.531 1 68.5 158 GLN B CA 1
ATOM 3195 C C . GLN B 1 158 ? -15.211 3.17 -10.828 1 68.5 158 GLN B C 1
ATOM 3197 O O . GLN B 1 158 ? -16.156 2.459 -11.164 1 68.5 158 GLN B O 1
ATOM 3202 N N . SER B 1 159 ? -14.281 2.77 -10.047 1 55.22 159 SER B N 1
ATOM 3203 C CA . SER B 1 159 ? -14.312 1.462 -9.398 1 55.22 159 SER B CA 1
ATOM 3204 C C . SER B 1 159 ? -15.344 1.424 -8.281 1 55.22 159 SER B C 1
ATOM 3206 O O . SER B 1 159 ? -15.758 0.347 -7.844 1 55.22 159 SER B O 1
ATOM 3208 N N . HIS B 1 160 ? -15.586 2.68 -7.641 1 49.75 160 HIS B N 1
ATOM 3209 C CA . HIS B 1 160 ? -16.328 2.783 -6.387 1 49.75 160 HIS B CA 1
ATOM 3210 C C . HIS B 1 160 ? -17.719 2.16 -6.512 1 49.75 160 HIS B C 1
ATOM 3212 O O . HIS B 1 160 ? -18.344 2.252 -7.566 1 49.75 160 HIS B O 1
ATOM 3218 N N . ILE B 1 161 ? -17.734 0.996 -5.816 1 48.31 161 ILE B N 1
ATOM 3219 C CA . ILE B 1 161 ? -19.125 0.785 -5.41 1 48.31 161 ILE B CA 1
ATOM 3220 C C . ILE B 1 161 ? -19.828 2.131 -5.223 1 48.31 161 ILE B C 1
ATOM 3222 O O . ILE B 1 161 ? -19.281 3.031 -4.574 1 48.31 161 ILE B O 1
ATOM 3226 N N . PRO B 1 162 ? -20.516 2.537 -6.184 1 44.66 162 PRO B N 1
ATO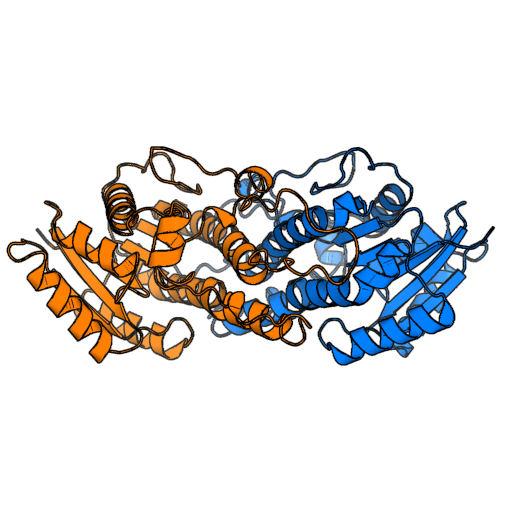M 3227 C CA . PRO B 1 162 ? -21.172 3.848 -6.188 1 44.66 162 PRO B CA 1
ATOM 3228 C C . PRO B 1 162 ? -21.344 4.422 -4.781 1 44.66 162 PRO B C 1
ATOM 3230 O O . PRO B 1 162 ? -22.234 3.982 -4.039 1 44.66 162 PRO B O 1
ATOM 3233 N N . VAL B 1 163 ? -20.406 4.406 -3.945 1 46.34 163 VAL B N 1
ATOM 3234 C CA . VAL B 1 163 ? -20.875 5.254 -2.855 1 46.34 163 VAL B CA 1
ATOM 3235 C C . VAL B 1 163 ? -21.172 6.656 -3.381 1 46.34 163 VAL B C 1
ATOM 3237 O O . VAL B 1 163 ? -20.25 7.406 -3.715 1 46.34 163 VAL B O 1
ATOM 3240 N N . GLN B 1 164 ? -22.062 6.848 -4.297 1 46.25 164 GLN B N 1
ATOM 3241 C CA . GLN B 1 164 ? -22.453 8.125 -4.895 1 46.25 164 GLN B CA 1
ATOM 3242 C C . GLN B 1 164 ? -22.422 9.25 -3.863 1 46.25 164 GLN B C 1
ATOM 3244 O O . GLN B 1 164 ? -22 10.367 -4.176 1 46.25 164 GLN B O 1
ATOM 3249 N N . ASN B 1 165 ? -23.203 9.195 -2.76 1 49.5 165 ASN B N 1
ATOM 3250 C CA . ASN B 1 165 ? -23.359 10.32 -1.84 1 49.5 165 ASN B CA 1
ATOM 3251 C C . ASN B 1 165 ? -22.844 9.977 -0.446 1 49.5 165 ASN B C 1
ATOM 3253 O O . ASN B 1 165 ? -23.281 9 0.166 1 49.5 165 ASN B O 1
ATOM 3257 N N . VAL B 1 166 ? -21.469 10.188 -0.283 1 54.44 166 VAL B N 1
ATOM 3258 C CA . VAL B 1 166 ? -21.031 10.047 1.104 1 54.44 166 VAL B CA 1
ATOM 3259 C C . VAL B 1 166 ? -21.812 11.016 1.987 1 54.44 166 VAL B C 1
ATOM 3261 O O . VAL B 1 166 ? -21.984 12.188 1.632 1 54.44 166 VAL B O 1
ATOM 3264 N N . GLU B 1 167 ? -22.531 10.359 2.857 1 57.56 167 GLU B N 1
ATOM 3265 C CA . GLU B 1 167 ? -23.297 11.195 3.783 1 57.56 167 GLU B CA 1
ATOM 3266 C C . GLU B 1 167 ? -22.422 12.305 4.363 1 57.56 167 GLU B C 1
ATOM 3268 O O . GLU B 1 167 ? -21.234 12.109 4.602 1 57.56 167 GLU B O 1
ATOM 3273 N N . LEU B 1 168 ? -23.016 13.422 4.312 1 55.69 168 LEU B N 1
ATOM 3274 C CA . LEU B 1 168 ? -22.375 14.586 4.906 1 55.69 168 LEU B CA 1
ATOM 3275 C C . LEU B 1 168 ? -22.188 14.398 6.41 1 55.69 168 LEU B C 1
ATOM 3277 O O . LEU B 1 168 ? -22.906 13.602 7.027 1 55.69 168 LEU B O 1
ATOM 3281 N N . GLY B 1 169 ? -21.297 14.875 6.988 1 57.28 169 GLY B N 1
ATOM 3282 C CA . GLY B 1 169 ? -21.078 14.938 8.422 1 57.28 169 GLY B CA 1
ATOM 3283 C C . GLY B 1 169 ? -20.422 13.688 8.977 1 57.28 169 GLY B C 1
ATOM 3284 O O . GLY B 1 169 ? -19.828 12.906 8.234 1 57.28 169 GLY B O 1
ATOM 3285 N N . ARG B 1 170 ? -20.094 13.648 10.219 1 63.16 170 ARG B N 1
ATOM 3286 C CA . ARG B 1 170 ? -19.609 12.492 10.977 1 63.16 170 ARG B CA 1
ATOM 3287 C C . ARG B 1 170 ? -20.562 12.133 12.102 1 63.16 170 ARG B C 1
ATOM 3289 O O . ARG B 1 170 ? -21.234 13.008 12.656 1 63.16 170 ARG B O 1
ATOM 3296 N N . PRO B 1 171 ? -20.75 10.883 12.391 1 58.09 171 PRO B N 1
ATOM 3297 C CA . PRO B 1 171 ? -20.062 9.719 11.82 1 58.09 171 PRO B CA 1
ATOM 3298 C C . PRO B 1 171 ? -20.625 9.297 10.469 1 58.09 171 PRO B C 1
ATOM 3300 O O . PRO B 1 171 ? -21.828 9.461 10.219 1 58.09 171 PRO B O 1
ATOM 3303 N N . LYS B 1 172 ? -19.734 8.938 9.57 1 60.09 172 LYS B N 1
ATOM 3304 C CA . LYS B 1 172 ? -20.188 8.414 8.289 1 60.09 172 LYS B CA 1
ATOM 3305 C C . LYS B 1 172 ? -20.547 6.934 8.391 1 60.09 172 LYS B C 1
ATOM 3307 O O . LYS B 1 172 ? -19.797 6.145 8.961 1 60.09 172 LYS B O 1
ATOM 3312 N N . LYS B 1 173 ? -21.828 6.594 8.32 1 54.22 173 LYS B N 1
ATOM 3313 C CA . LYS B 1 173 ? -22.297 5.223 8.453 1 54.22 173 LYS B CA 1
ATOM 3314 C C . LYS B 1 173 ? -21.594 4.293 7.473 1 54.22 173 LYS B C 1
ATOM 3316 O O . LYS B 1 173 ? -21.328 3.129 7.785 1 54.22 173 LYS B O 1
ATOM 3321 N N . ASP B 1 174 ? -21.516 4.738 6.305 1 50.44 174 ASP B N 1
ATOM 3322 C CA . ASP B 1 174 ? -21.078 3.818 5.262 1 50.44 174 ASP B CA 1
ATOM 3323 C C . ASP B 1 174 ? -19.609 4.059 4.902 1 50.44 174 ASP B C 1
ATOM 3325 O O . ASP B 1 174 ? -19.234 3.936 3.736 1 50.44 174 ASP B O 1
ATOM 3329 N N . PHE B 1 175 ? -18.844 4.461 5.895 1 52.09 175 PHE B N 1
ATOM 3330 C CA . PHE B 1 175 ? -17.438 4.777 5.617 1 52.09 175 PHE B CA 1
ATOM 3331 C C . PHE B 1 175 ? -16.672 3.525 5.227 1 52.09 175 PHE B C 1
ATOM 3333 O O . PHE B 1 175 ? -15.492 3.602 4.859 1 52.09 175 PHE B O 1
ATOM 3340 N N . ALA B 1 176 ? -17.391 2.324 5.133 1 54.41 176 ALA B N 1
ATOM 3341 C CA . ALA B 1 176 ? -16.531 1.15 5.059 1 54.41 176 ALA B CA 1
ATOM 3342 C C . ALA B 1 176 ? -16.234 0.771 3.611 1 54.41 176 ALA B C 1
ATOM 3344 O O . ALA B 1 176 ? -16.875 -0.123 3.055 1 54.41 176 ALA B O 1
ATOM 3345 N N . THR B 1 177 ? -15.469 1.717 2.914 1 63.47 177 THR B N 1
ATOM 3346 C CA . THR B 1 177 ? -15.023 1.544 1.535 1 63.47 177 THR B CA 1
ATOM 3347 C C . THR B 1 177 ? -13.852 0.574 1.464 1 63.47 177 THR B C 1
ATOM 3349 O O . THR B 1 177 ? -12.875 0.82 0.748 1 63.47 177 THR B O 1
ATOM 3352 N N . ALA B 1 178 ? -13.906 -0.499 2.227 1 85 178 ALA B N 1
ATOM 3353 C CA . ALA B 1 178 ? -12.867 -1.524 2.189 1 85 178 ALA B CA 1
ATOM 3354 C C . ALA B 1 178 ? -11.477 -0.897 2.215 1 85 178 ALA B C 1
ATOM 3356 O O . ALA B 1 178 ? -10.625 -1.22 1.38 1 85 178 ALA B O 1
ATOM 3357 N N . GLN B 1 179 ? -11.242 0.006 3.152 1 90.75 179 GLN B N 1
ATOM 3358 C CA . GLN B 1 179 ? -10.039 0.83 3.188 1 90.75 179 GLN B CA 1
ATOM 3359 C C . GLN B 1 179 ? -8.789 -0.033 3.322 1 90.75 179 GLN B C 1
ATOM 3361 O O . GLN B 1 179 ? -7.82 0.145 2.578 1 90.75 179 GLN B O 1
ATOM 3366 N N . ALA B 1 180 ? -8.875 -0.966 4.285 1 94.44 180 ALA B N 1
ATOM 3367 C CA . ALA B 1 180 ? -7.711 -1.817 4.535 1 94.44 180 ALA B CA 1
ATOM 3368 C C . ALA B 1 180 ? -7.383 -2.666 3.311 1 94.44 180 ALA B C 1
ATOM 3370 O O . ALA B 1 180 ? -6.215 -2.793 2.932 1 94.44 180 ALA B O 1
ATOM 3371 N N . TYR B 1 181 ? -8.43 -3.189 2.674 1 94.25 181 TYR B N 1
ATOM 3372 C CA . TYR B 1 181 ? -8.258 -4.043 1.505 1 94.25 181 TYR B CA 1
ATOM 3373 C C . TYR B 1 181 ? -7.703 -3.252 0.327 1 94.25 181 TYR B C 1
ATOM 3375 O O . TYR B 1 181 ? -6.73 -3.67 -0.306 1 94.25 181 TYR B O 1
ATOM 3383 N N . ARG B 1 182 ? -8.258 -2.074 0.05 1 94.56 182 ARG B N 1
ATOM 3384 C CA . ARG B 1 182 ? -7.801 -1.226 -1.047 1 94.56 182 ARG B CA 1
ATOM 3385 C C . ARG B 1 182 ? -6.336 -0.844 -0.873 1 94.56 182 ARG B C 1
ATOM 3387 O O . ARG B 1 182 ? -5.551 -0.923 -1.82 1 94.56 182 ARG B O 1
ATOM 3394 N N . CYS B 1 183 ? -5.996 -0.41 0.337 1 97.62 183 CYS B N 1
ATOM 3395 C CA . CYS B 1 183 ? -4.613 -0.025 0.603 1 97.62 183 CYS B CA 1
ATOM 3396 C C . CYS B 1 183 ? -3.674 -1.208 0.417 1 97.62 183 CYS B C 1
ATOM 3398 O O . CYS B 1 183 ? -2.604 -1.068 -0.18 1 97.62 183 CYS B O 1
ATOM 3400 N N . SER B 1 184 ? -4.066 -2.377 0.896 1 98.31 184 SER B N 1
ATOM 3401 C CA . SER B 1 184 ? -3.225 -3.562 0.755 1 98.31 184 SER B CA 1
ATOM 3402 C C . SER B 1 184 ? -3.043 -3.941 -0.71 1 98.31 184 SER B C 1
ATOM 3404 O O . SER B 1 184 ? -1.946 -4.32 -1.127 1 98.31 184 SER B O 1
ATOM 3406 N N . LYS B 1 185 ? -4.121 -3.844 -1.479 1 97.69 185 LYS B N 1
ATOM 3407 C CA . LYS B 1 185 ? -4.035 -4.258 -2.877 1 97.69 185 LYS B CA 1
ATOM 3408 C C . LYS B 1 185 ? -3.293 -3.219 -3.715 1 97.69 185 LYS B C 1
ATOM 3410 O O . LYS B 1 185 ? -2.619 -3.564 -4.688 1 97.69 185 LYS B O 1
ATOM 3415 N N . ALA B 1 186 ? -3.355 -1.972 -3.312 1 98 186 ALA B N 1
ATOM 3416 C CA . ALA B 1 186 ? -2.467 -0.987 -3.924 1 98 186 ALA B CA 1
ATOM 3417 C C . ALA B 1 186 ? -1.003 -1.328 -3.656 1 98 186 ALA B C 1
ATOM 3419 O O . ALA B 1 186 ? -0.161 -1.224 -4.551 1 98 186 ALA B O 1
ATOM 3420 N N . ALA B 1 187 ? -0.739 -1.697 -2.441 1 98.75 187 ALA B N 1
ATOM 3421 C CA . ALA B 1 187 ? 0.616 -2.107 -2.082 1 98.75 187 ALA B CA 1
ATOM 3422 C C . ALA B 1 187 ? 1.044 -3.34 -2.871 1 98.75 187 ALA B C 1
ATOM 3424 O O . ALA B 1 187 ? 2.215 -3.477 -3.234 1 98.75 187 ALA B O 1
ATOM 3425 N N . ILE B 1 188 ? 0.122 -4.258 -3.17 1 98.75 188 ILE B N 1
ATOM 3426 C CA . ILE B 1 188 ? 0.406 -5.441 -3.973 1 98.75 188 ILE B CA 1
ATOM 3427 C C . ILE B 1 188 ? 0.84 -5.023 -5.375 1 98.75 188 ILE B C 1
ATOM 3429 O O . ILE B 1 188 ? 1.772 -5.598 -5.941 1 98.75 188 ILE B O 1
ATOM 3433 N N . ASN B 1 189 ? 0.14 -4.027 -5.969 1 98.31 189 ASN B N 1
ATOM 3434 C CA . ASN B 1 189 ? 0.555 -3.529 -7.277 1 98.31 189 ASN B CA 1
ATOM 3435 C C . ASN B 1 189 ? 2.006 -3.057 -7.262 1 98.31 189 ASN B C 1
ATOM 3437 O O . ASN B 1 189 ? 2.773 -3.369 -8.172 1 98.31 189 ASN B O 1
ATOM 3441 N N . MET B 1 190 ? 2.371 -2.322 -6.199 1 97.31 190 MET B N 1
ATOM 3442 C CA . MET B 1 190 ? 3.75 -1.858 -6.078 1 97.31 190 MET B CA 1
ATOM 3443 C C . MET B 1 190 ? 4.703 -3.031 -5.883 1 97.31 190 MET B C 1
ATOM 3445 O O . MET B 1 190 ? 5.777 -3.068 -6.484 1 97.31 190 MET B O 1
ATOM 3449 N N . LEU B 1 191 ? 4.316 -3.945 -5.051 1 97.12 191 LEU B N 1
ATOM 3450 C CA . LEU B 1 191 ? 5.133 -5.129 -4.812 1 97.12 191 LEU B CA 1
ATOM 3451 C C . LEU B 1 191 ? 5.383 -5.887 -6.113 1 97.12 191 LEU B C 1
ATOM 3453 O O . LEU B 1 191 ? 6.508 -6.324 -6.375 1 97.12 191 LEU B O 1
ATOM 3457 N N . MET B 1 192 ? 4.336 -6.023 -6.887 1 97.5 192 MET B N 1
ATOM 3458 C CA . MET B 1 192 ? 4.457 -6.68 -8.188 1 97.5 192 MET B CA 1
ATOM 3459 C C . MET B 1 192 ? 5.477 -5.965 -9.062 1 97.5 192 MET B C 1
ATOM 3461 O O . MET B 1 192 ? 6.32 -6.605 -9.695 1 97.5 192 MET B O 1
ATOM 3465 N N . LEU B 1 193 ? 5.43 -4.652 -9.086 1 95.31 193 LEU B N 1
ATOM 3466 C CA . LEU B 1 193 ? 6.371 -3.883 -9.891 1 95.31 193 LEU B CA 1
ATOM 3467 C C . LEU B 1 193 ? 7.801 -4.094 -9.406 1 95.31 193 LEU B C 1
ATOM 3469 O O . LEU B 1 193 ? 8.727 -4.219 -10.211 1 95.31 193 LEU B O 1
ATOM 3473 N N . ILE B 1 194 ? 7.961 -4.113 -8.094 1 92.81 194 ILE B N 1
ATOM 3474 C CA . ILE B 1 194 ? 9.273 -4.32 -7.488 1 92.81 194 ILE B CA 1
ATOM 3475 C C . ILE B 1 194 ? 9.828 -5.676 -7.926 1 92.81 194 ILE B C 1
ATOM 3477 O O . ILE B 1 194 ? 10.977 -5.77 -8.367 1 92.81 194 ILE B O 1
ATOM 3481 N N . TRP B 1 195 ? 9.039 -6.676 -7.848 1 93.62 195 TRP B N 1
ATOM 3482 C CA . TRP B 1 195 ? 9.508 -8.008 -8.203 1 93.62 195 TRP B CA 1
ATOM 3483 C C . TRP B 1 195 ? 9.688 -8.141 -9.719 1 93.62 195 TRP B C 1
ATOM 3485 O O . TRP B 1 195 ? 10.578 -8.852 -10.18 1 93.62 195 TRP B O 1
ATOM 3495 N N . ASN B 1 196 ? 8.781 -7.512 -10.5 1 94.62 196 ASN B N 1
ATOM 3496 C CA . ASN B 1 196 ? 9.016 -7.453 -11.938 1 94.62 196 ASN B CA 1
ATOM 3497 C C . ASN B 1 196 ? 10.383 -6.863 -12.258 1 94.62 196 ASN B C 1
ATOM 3499 O O . ASN B 1 196 ? 11.141 -7.434 -13.055 1 94.62 196 ASN B O 1
ATOM 3503 N N . PHE B 1 197 ? 10.656 -5.777 -11.633 1 89.38 197 PHE B N 1
ATOM 3504 C CA . PHE B 1 197 ? 11.945 -5.125 -11.836 1 89.38 197 PHE B CA 1
ATOM 3505 C C . PHE B 1 197 ? 13.086 -6.031 -11.398 1 89.38 197 PHE B C 1
ATOM 3507 O O . PHE B 1 197 ? 14.117 -6.109 -12.07 1 89.38 197 PHE B O 1
ATOM 3514 N N . THR B 1 198 ? 12.914 -6.719 -10.352 1 88 198 THR B N 1
ATOM 3515 C CA . THR B 1 198 ? 13.953 -7.527 -9.719 1 88 198 THR B CA 1
ATOM 3516 C C . THR B 1 198 ? 14.25 -8.773 -10.555 1 88 198 THR B C 1
ATOM 3518 O O . THR B 1 198 ? 15.398 -9.211 -10.641 1 88 198 THR B O 1
ATOM 3521 N N . LEU B 1 199 ? 13.242 -9.305 -11.273 1 91.31 199 LEU B N 1
ATOM 3522 C CA . LEU B 1 199 ? 13.414 -10.633 -11.844 1 91.31 199 LEU B CA 1
ATOM 3523 C C . LEU B 1 199 ? 13.312 -10.594 -13.367 1 91.31 199 LEU B C 1
ATOM 3525 O O . LEU B 1 199 ? 13.578 -11.594 -14.031 1 91.31 199 LEU B O 1
ATOM 3529 N N . LYS B 1 200 ? 12.969 -9.469 -13.969 1 90.69 200 LYS B N 1
ATOM 3530 C CA . LYS B 1 200 ? 12.672 -9.422 -15.398 1 90.69 200 LYS B CA 1
ATOM 3531 C C . LYS B 1 200 ? 13.891 -9.805 -16.219 1 90.69 200 LYS B C 1
ATOM 3533 O O . LYS B 1 200 ? 13.766 -10.438 -17.266 1 90.69 200 LYS B O 1
ATOM 3538 N N . GLN B 1 201 ? 15.055 -9.43 -15.727 1 88.81 201 GLN B N 1
ATOM 3539 C CA . GLN B 1 201 ? 16.266 -9.727 -16.484 1 88.81 201 GLN B CA 1
ATOM 3540 C C . GLN B 1 201 ? 16.594 -11.219 -16.422 1 88.81 201 GLN B C 1
ATOM 3542 O O . GLN B 1 201 ? 17.359 -11.727 -17.25 1 88.81 201 GLN B O 1
ATOM 3547 N N . ASP B 1 202 ? 16.062 -11.828 -15.438 1 90.75 202 ASP B N 1
ATOM 3548 C CA . ASP B 1 202 ? 16.25 -13.266 -15.305 1 90.75 202 ASP B CA 1
ATOM 3549 C C . ASP B 1 202 ? 15.219 -14.031 -16.141 1 90.75 202 ASP B C 1
ATOM 3551 O O . ASP B 1 202 ? 15.164 -15.258 -16.094 1 90.75 202 ASP B O 1
ATOM 3555 N N . GLY B 1 203 ? 14.344 -13.305 -16.812 1 93.5 203 GLY B N 1
ATOM 3556 C CA . GLY B 1 203 ? 13.406 -13.93 -17.734 1 93.5 203 GLY B CA 1
ATOM 3557 C C . GLY B 1 203 ? 12.047 -14.195 -17.109 1 93.5 203 GLY B C 1
ATOM 3558 O O . GLY B 1 203 ? 11.18 -14.805 -17.734 1 93.5 203 GLY B O 1
ATOM 3559 N N . VAL B 1 204 ? 11.836 -13.727 -15.898 1 96.75 204 VAL B N 1
ATOM 3560 C CA . VAL B 1 204 ? 10.555 -13.961 -15.234 1 96.75 204 VAL B CA 1
ATOM 3561 C C . VAL B 1 204 ? 9.516 -12.969 -15.758 1 96.75 204 VAL B C 1
ATOM 3563 O O . VAL B 1 204 ? 9.75 -11.758 -15.781 1 96.75 204 VAL B O 1
ATOM 3566 N N . LYS B 1 205 ? 8.359 -13.469 -16.297 1 98.5 205 LYS B N 1
ATOM 3567 C CA . LYS B 1 205 ? 7.223 -12.617 -16.641 1 98.5 205 LYS B CA 1
ATOM 3568 C C . LYS B 1 205 ? 6.301 -12.43 -15.43 1 98.5 205 LYS B C 1
ATOM 3570 O O . LYS B 1 205 ? 5.918 -13.398 -14.781 1 98.5 205 LYS B O 1
ATOM 3575 N N . THR B 1 206 ? 5.996 -11.18 -15.102 1 98.38 206 THR B N 1
ATOM 3576 C CA . THR B 1 206 ? 5.266 -10.852 -13.883 1 98.38 206 THR B CA 1
ATOM 3577 C C . THR B 1 206 ? 4.051 -9.984 -14.195 1 98.38 206 THR B C 1
ATOM 3579 O O . THR B 1 206 ? 4.133 -9.062 -15.008 1 98.38 206 THR B O 1
ATOM 3582 N N . TRP B 1 207 ? 2.865 -10.32 -13.562 1 98.75 207 TRP B N 1
ATOM 3583 C CA . TRP B 1 207 ? 1.646 -9.523 -13.68 1 98.75 207 TRP B CA 1
ATOM 3584 C C . TRP B 1 207 ? 0.983 -9.344 -12.32 1 98.75 207 TRP B C 1
ATOM 3586 O O . TRP B 1 207 ? 1.14 -10.18 -11.43 1 98.75 207 TRP B O 1
ATOM 3596 N N . ALA B 1 208 ? 0.302 -8.258 -12.211 1 98.81 208 ALA B N 1
ATOM 3597 C CA . ALA B 1 208 ? -0.795 -8.211 -11.242 1 98.81 208 ALA B CA 1
ATOM 3598 C C . ALA B 1 208 ? -2.133 -8.5 -11.922 1 98.81 208 ALA B C 1
ATOM 3600 O O . ALA B 1 208 ? -2.398 -8.008 -13.016 1 98.81 208 ALA B O 1
ATOM 3601 N N . ILE B 1 209 ? -2.969 -9.328 -11.281 1 98.62 209 ILE B N 1
ATOM 3602 C CA . ILE B 1 209 ? -4.227 -9.797 -11.859 1 98.62 209 ILE B CA 1
ATOM 3603 C C . ILE B 1 209 ? -5.398 -9.211 -11.07 1 98.62 209 ILE B C 1
ATOM 3605 O O . ILE B 1 209 ? -5.504 -9.414 -9.859 1 98.62 209 ILE B O 1
ATOM 3609 N N . ALA B 1 210 ? -6.242 -8.484 -11.695 1 97.19 210 ALA B N 1
ATOM 3610 C CA . ALA B 1 210 ? -7.535 -8.07 -11.156 1 97.19 210 ALA B CA 1
ATOM 3611 C C . ALA B 1 210 ? -8.672 -8.883 -11.766 1 97.19 210 ALA B C 1
ATOM 3613 O O . ALA B 1 210 ? -9.195 -8.531 -12.828 1 97.19 210 ALA B O 1
ATOM 3614 N N . PRO B 1 211 ? -9.086 -9.883 -11.086 1 94.06 211 PRO B N 1
ATOM 3615 C CA . PRO B 1 211 ? -10.016 -10.82 -11.711 1 94.06 211 PRO B CA 1
ATOM 3616 C C . PRO B 1 211 ? -11.43 -10.25 -11.852 1 94.06 211 PRO B C 1
ATOM 3618 O O . PRO B 1 211 ? -12.25 -10.812 -12.586 1 94.06 211 PRO B O 1
ATOM 3621 N N . GLY B 1 212 ? -11.719 -9.164 -11.133 1 88.31 212 GLY B N 1
ATOM 3622 C CA . GLY B 1 212 ? -13.055 -8.586 -11.156 1 88.31 212 GLY B CA 1
ATOM 3623 C C . GLY B 1 212 ? -13.875 -8.922 -9.93 1 88.31 212 GLY B C 1
ATOM 3624 O O . GLY B 1 212 ? -13.383 -9.578 -9.008 1 88.31 212 GLY B O 1
ATOM 3625 N N . LEU B 1 213 ? -15.07 -8.352 -9.891 1 83.75 213 LEU B N 1
ATOM 3626 C CA . LEU B 1 213 ? -16 -8.656 -8.812 1 83.75 213 LEU B CA 1
ATOM 3627 C C . LEU B 1 213 ? -16.641 -10.031 -9.016 1 83.75 213 LEU B C 1
ATOM 3629 O O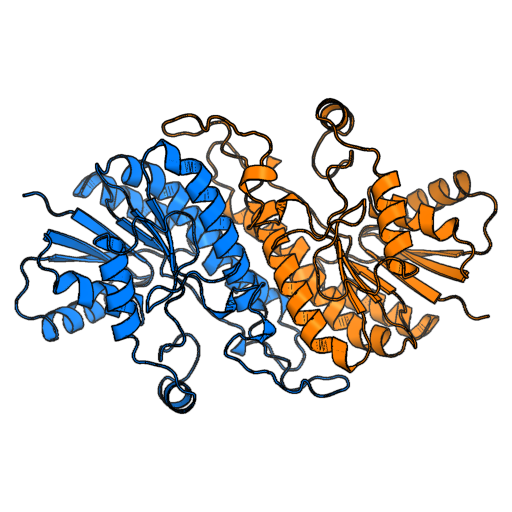 . LEU B 1 213 ? -17.562 -10.18 -9.812 1 83.75 213 LEU B O 1
ATOM 3633 N N . LEU B 1 214 ? -16.125 -10.938 -8.273 1 87.44 214 LEU B N 1
ATOM 3634 C CA . LEU B 1 214 ? -16.562 -12.32 -8.406 1 87.44 214 LEU B CA 1
ATOM 3635 C C . LEU B 1 214 ? -17.219 -12.812 -7.117 1 87.44 214 LEU B C 1
ATOM 3637 O O . LEU B 1 214 ? -16.859 -12.375 -6.027 1 87.44 214 LEU B O 1
ATOM 3641 N N . ALA B 1 215 ? -18.188 -13.633 -7.246 1 83.75 215 ALA B N 1
ATOM 3642 C CA . ALA B 1 215 ? -18.969 -14.125 -6.113 1 83.75 215 ALA B CA 1
ATOM 3643 C C . ALA B 1 215 ? -18.172 -15.172 -5.324 1 83.75 215 ALA B C 1
ATOM 3645 O O . ALA B 1 215 ? -18.344 -16.375 -5.543 1 83.75 215 ALA B O 1
ATOM 3646 N N . THR B 1 216 ? -17.328 -14.672 -4.461 1 82.88 216 THR B N 1
ATOM 3647 C CA . THR B 1 216 ? -16.547 -15.539 -3.578 1 82.88 216 THR B CA 1
ATOM 3648 C C . THR B 1 216 ? -16.906 -15.281 -2.117 1 82.88 216 THR B C 1
ATOM 3650 O O . THR B 1 216 ? -17.625 -14.328 -1.807 1 82.88 216 THR B O 1
ATOM 3653 N N . THR B 1 217 ? -16.5 -16.109 -1.277 1 73.12 217 THR B N 1
ATOM 3654 C CA . THR B 1 217 ? -16.781 -15.977 0.146 1 73.12 217 THR B CA 1
ATOM 3655 C C . THR B 1 217 ? -15.875 -14.93 0.782 1 73.12 217 THR B C 1
ATOM 3657 O O . THR B 1 217 ? -16.094 -14.523 1.926 1 73.12 217 THR B O 1
ATOM 3660 N N . MET B 1 218 ? -14.93 -14.414 0.111 1 70.75 218 MET B N 1
ATOM 3661 C CA . MET B 1 218 ? -13.953 -13.484 0.667 1 70.75 218 MET B CA 1
ATOM 3662 C C . MET B 1 218 ? -14.609 -12.148 1.004 1 70.75 218 MET B C 1
ATOM 3664 O O . MET B 1 218 ? -14.305 -11.547 2.035 1 70.75 218 MET B O 1
ATOM 3668 N N . VAL B 1 219 ? -15.477 -11.648 0.15 1 64.38 219 VAL B N 1
ATOM 3669 C CA . VAL B 1 219 ? -15.953 -10.273 0.278 1 64.38 219 VAL B CA 1
ATOM 3670 C C . VAL B 1 219 ? -17.328 -10.266 0.937 1 64.38 219 VAL B C 1
ATOM 3672 O O . VAL B 1 219 ? -17.781 -9.234 1.435 1 64.38 219 VAL B O 1
ATOM 3675 N N . GLY B 1 220 ? -17.906 -11.414 0.985 1 67.88 220 GLY B N 1
ATOM 3676 C CA . GLY B 1 220 ? -19.234 -11.461 1.562 1 67.88 220 GLY B CA 1
ATOM 3677 C C . GLY B 1 220 ? -20.031 -12.688 1.144 1 67.88 220 GLY B C 1
ATOM 3678 O O . GLY B 1 220 ? -19.453 -13.664 0.654 1 67.88 220 GLY B O 1
ATOM 3679 N N . ASP B 1 221 ? -21.234 -12.578 1.469 1 75.12 221 ASP B N 1
ATOM 3680 C CA . ASP B 1 221 ? -22.141 -13.641 1.053 1 75.12 221 ASP B CA 1
ATOM 3681 C C . ASP B 1 221 ? -22.266 -13.695 -0.469 1 75.12 221 ASP B C 1
ATOM 3683 O O . ASP B 1 221 ? -22.719 -12.734 -1.097 1 75.12 221 ASP B O 1
ATOM 3687 N N . PRO B 1 222 ? -21.859 -14.82 -1.071 1 78.25 222 PRO B N 1
ATOM 3688 C CA . PRO B 1 222 ? -21.859 -14.914 -2.533 1 78.25 222 PRO B CA 1
ATOM 3689 C C . PRO B 1 222 ? -23.219 -14.617 -3.15 1 78.25 222 PRO B C 1
ATOM 3691 O O . PRO B 1 222 ? -23.297 -14.023 -4.227 1 78.25 222 PRO B O 1
ATOM 3694 N N . GLU B 1 223 ? -24.25 -14.93 -2.436 1 78.25 223 GLU B N 1
ATOM 3695 C CA . GLU B 1 223 ? -25.594 -14.688 -2.967 1 78.25 223 GLU B CA 1
ATOM 3696 C C . GLU B 1 223 ? -25.906 -13.195 -2.988 1 78.25 223 GLU B C 1
ATOM 3698 O O . GLU B 1 223 ? -26.531 -12.703 -3.934 1 78.25 223 GLU B O 1
ATOM 3703 N N . ILE B 1 224 ? -25.438 -12.562 -2.027 1 75.62 224 ILE B N 1
ATOM 3704 C CA . ILE B 1 224 ? -25.656 -11.125 -1.949 1 75.62 224 ILE B CA 1
ATOM 3705 C C . ILE B 1 224 ? -24.797 -10.422 -3.01 1 75.62 224 ILE B C 1
ATOM 3707 O O . ILE B 1 224 ? -25.266 -9.484 -3.666 1 75.62 224 ILE B O 1
ATOM 3711 N N . LEU B 1 225 ? -23.656 -10.977 -3.23 1 77.44 225 LEU B N 1
ATOM 3712 C CA . LEU B 1 225 ? -22.75 -10.383 -4.211 1 77.44 225 LEU B CA 1
ATOM 3713 C C . LEU B 1 225 ? -23.297 -10.547 -5.625 1 77.44 225 LEU B C 1
ATOM 3715 O O . LEU B 1 225 ? -23.188 -9.641 -6.445 1 77.44 225 LEU B O 1
ATOM 3719 N N . LYS B 1 226 ? -23.953 -11.695 -5.816 1 79.94 226 LYS B N 1
ATOM 3720 C CA . LYS B 1 226 ? -24.547 -11.93 -7.129 1 79.94 226 LYS B CA 1
ATOM 3721 C C . LYS B 1 226 ? -25.641 -10.906 -7.426 1 79.94 226 LYS B C 1
ATOM 3723 O O . LYS B 1 226 ? -25.766 -10.43 -8.555 1 79.94 226 LYS B O 1
ATOM 3728 N N . GLN B 1 227 ? -26.266 -10.57 -6.344 1 77.25 227 GLN B N 1
ATOM 3729 C CA . GLN B 1 227 ? -27.328 -9.578 -6.48 1 77.25 227 GLN B CA 1
ATOM 3730 C C . GLN B 1 227 ? -26.766 -8.195 -6.785 1 77.25 227 GLN B C 1
ATOM 3732 O O . GLN B 1 227 ? -27.422 -7.367 -7.406 1 77.25 227 GLN B O 1
ATOM 3737 N N . ARG B 1 228 ? -25.5 -8.133 -6.445 1 74.44 228 ARG B N 1
ATOM 3738 C CA . ARG B 1 228 ? -24.844 -6.848 -6.664 1 74.44 228 ARG B CA 1
ATOM 3739 C C . ARG B 1 228 ? -24.047 -6.855 -7.957 1 74.44 228 ARG B C 1
ATOM 3741 O O . ARG B 1 228 ? -23.188 -5.992 -8.164 1 74.44 228 ARG B O 1
ATOM 3748 N N . GLY B 1 229 ? -24.172 -7.934 -8.805 1 80.19 229 GLY B N 1
ATOM 3749 C CA . GLY B 1 229 ? -23.578 -7.945 -10.125 1 80.19 229 GLY B CA 1
ATOM 3750 C C . GLY B 1 229 ? -22.266 -8.711 -10.18 1 80.19 229 GLY B C 1
ATOM 3751 O O . GLY B 1 229 ? -21.562 -8.664 -11.188 1 80.19 229 GLY B O 1
ATOM 3752 N N . ALA B 1 230 ? -22.031 -9.359 -9.047 1 85.94 230 ALA B N 1
ATOM 3753 C CA . ALA B 1 230 ? -20.812 -10.18 -9.055 1 85.94 230 ALA B CA 1
ATOM 3754 C C . ALA B 1 230 ? -20.906 -11.305 -10.086 1 85.94 230 ALA B C 1
ATOM 3756 O O . ALA B 1 230 ? -21.984 -11.891 -10.258 1 85.94 230 ALA B O 1
ATOM 3757 N N . GLN B 1 231 ? -19.828 -11.586 -10.789 1 90.56 231 GLN B N 1
ATOM 3758 C CA . GLN B 1 231 ? -19.766 -12.656 -11.781 1 90.56 231 GLN B CA 1
ATOM 3759 C C . GLN B 1 231 ? -19.266 -13.953 -11.156 1 90.56 231 GLN B C 1
ATOM 3761 O O . GLN B 1 231 ? -18.766 -13.953 -10.031 1 90.56 231 GLN B O 1
ATOM 3766 N N . PRO B 1 232 ? -19.547 -15.102 -11.867 1 92.31 232 PRO B N 1
ATOM 3767 C CA . PRO B 1 232 ? -19.062 -16.375 -11.328 1 92.31 232 PRO B CA 1
ATOM 3768 C C . PRO B 1 232 ? -17.547 -16.438 -11.195 1 92.31 232 PRO B C 1
ATOM 3770 O O . PRO B 1 232 ? -16.828 -15.953 -12.078 1 92.31 232 PRO B O 1
ATOM 3773 N N . PRO B 1 233 ? -17.031 -17.047 -10.125 1 93.38 233 PRO B N 1
ATOM 3774 C CA . PRO B 1 233 ? -15.578 -17.141 -9.891 1 93.38 233 PRO B CA 1
ATOM 3775 C C . PRO B 1 233 ? -14.859 -17.906 -10.992 1 93.38 233 PRO B C 1
ATOM 3777 O O . PRO B 1 233 ? -13.656 -17.734 -11.195 1 93.38 233 PRO B O 1
ATOM 3780 N N . SER B 1 234 ? -15.602 -18.734 -11.773 1 96.31 234 SER B N 1
ATOM 3781 C CA . SER B 1 234 ? -15.008 -19.516 -12.859 1 96.31 234 SER B CA 1
ATOM 3782 C C . SER B 1 234 ? -14.398 -18.594 -13.914 1 96.31 234 SER B C 1
ATOM 3784 O O . SER B 1 234 ? -13.406 -18.953 -14.555 1 96.31 234 SER B O 1
ATOM 3786 N N . LEU B 1 235 ? -14.961 -17.391 -14.039 1 96 235 LEU B N 1
ATOM 3787 C CA . LEU B 1 235 ? -14.414 -16.438 -15 1 96 235 LEU B CA 1
ATOM 3788 C C . LEU B 1 235 ? -13.016 -16 -14.594 1 96 235 LEU B C 1
ATOM 3790 O O . LEU B 1 235 ? -12.156 -15.781 -15.445 1 96 235 LEU B O 1
ATOM 3794 N N . GLY B 1 236 ? -12.82 -15.914 -13.312 1 96.75 236 GLY B N 1
ATOM 3795 C CA . GLY B 1 236 ? -11.492 -15.594 -12.812 1 96.75 236 GLY B CA 1
ATOM 3796 C C . GLY B 1 236 ? -10.477 -16.688 -13.07 1 96.75 236 GLY B C 1
ATOM 3797 O O . GLY B 1 236 ? -9.359 -16.406 -13.508 1 96.75 236 GLY B O 1
ATOM 3798 N N . GLY B 1 237 ? -10.883 -17.922 -12.797 1 98.25 237 GLY B N 1
ATOM 3799 C CA . GLY B 1 237 ? -10.008 -19.047 -13.062 1 98.25 237 GLY B CA 1
ATOM 3800 C C . GLY B 1 237 ? -9.586 -19.156 -14.516 1 98.25 237 GLY B C 1
ATOM 3801 O O . GLY B 1 237 ? -8.414 -19.391 -14.812 1 98.25 237 GLY B O 1
ATOM 3802 N N . GLN B 1 238 ? -10.562 -18.922 -15.406 1 98.19 238 GLN B N 1
ATOM 3803 C CA . GLN B 1 238 ? -10.281 -18.969 -16.844 1 98.19 238 GLN B CA 1
ATOM 3804 C C . GLN B 1 238 ? -9.336 -17.844 -17.25 1 98.19 238 GLN B C 1
ATOM 3806 O O . GLN B 1 238 ? -8.453 -18.047 -18.078 1 98.19 238 GLN B O 1
ATOM 3811 N N . PHE B 1 239 ? -9.531 -16.734 -16.656 1 98.56 239 PHE B N 1
ATOM 3812 C CA . PHE B 1 239 ? -8.672 -15.586 -16.953 1 98.56 239 PHE B CA 1
ATOM 3813 C C . PHE B 1 239 ? -7.238 -15.867 -16.531 1 98.56 239 PHE B C 1
ATOM 3815 O O . PHE B 1 239 ? -6.309 -15.688 -17.328 1 98.56 239 PHE B O 1
ATOM 3822 N N . ILE B 1 240 ? -7.035 -16.375 -15.32 1 98.81 240 ILE B N 1
ATOM 3823 C CA . ILE B 1 240 ? -5.699 -16.656 -14.812 1 98.81 240 ILE B CA 1
ATOM 3824 C C . ILE B 1 240 ? -5.031 -17.719 -15.664 1 98.81 240 ILE B C 1
ATOM 3826 O O . ILE B 1 240 ? -3.857 -17.609 -16.016 1 98.81 240 ILE B O 1
ATOM 3830 N N . ARG B 1 241 ? -5.777 -18.797 -16.078 1 98.88 241 ARG B N 1
ATOM 3831 C CA . ARG B 1 241 ? -5.23 -19.797 -16.984 1 98.88 241 ARG B CA 1
ATOM 3832 C C . ARG B 1 241 ? -4.758 -19.156 -18.281 1 98.88 241 ARG B C 1
ATOM 3834 O O . ARG B 1 241 ? -3.67 -19.469 -18.781 1 98.88 241 ARG B O 1
ATOM 3841 N N . SER B 1 242 ? -5.605 -18.266 -18.844 1 98.75 242 SER B N 1
ATOM 3842 C CA . SER B 1 242 ? -5.246 -17.641 -20.125 1 98.75 242 SER B CA 1
ATOM 3843 C C . SER B 1 242 ? -3.945 -16.859 -20.016 1 98.75 242 SER B C 1
ATOM 3845 O O . SER B 1 242 ? -3.148 -16.828 -20.953 1 98.75 242 SER B O 1
ATOM 3847 N N . VAL B 1 243 ? -3.676 -16.219 -18.859 1 98.81 243 VAL B N 1
ATOM 3848 C CA . VAL B 1 243 ? -2.436 -15.477 -18.625 1 98.81 243 VAL B CA 1
ATOM 3849 C C . VAL B 1 243 ? -1.268 -16.453 -18.516 1 98.81 243 VAL B C 1
ATOM 3851 O O . VAL B 1 243 ? -0.221 -16.25 -19.141 1 98.81 243 VAL B O 1
ATOM 3854 N N . ILE B 1 244 ? -1.467 -17.547 -17.766 1 98.81 244 ILE B N 1
ATOM 3855 C CA . ILE B 1 244 ? -0.44 -18.578 -17.594 1 98.81 244 ILE B CA 1
ATOM 3856 C C . ILE B 1 244 ? -0.071 -19.172 -18.953 1 98.81 244 ILE B C 1
ATOM 3858 O O . ILE B 1 244 ? 1.1 -19.469 -19.203 1 98.81 244 ILE B O 1
ATOM 3862 N N . GLU B 1 245 ? -1.024 -19.25 -19.812 1 98.69 245 GLU B N 1
ATOM 3863 C CA . GLU B 1 245 ? -0.807 -19.906 -21.109 1 98.69 245 GLU B CA 1
ATOM 3864 C C . GLU B 1 245 ? -0.341 -18.906 -22.156 1 98.69 245 GLU B C 1
ATOM 3866 O O . GLU B 1 245 ? -0.171 -19.266 -23.328 1 98.69 245 GLU B O 1
ATOM 3871 N N . GLY B 1 246 ? -0.27 -17.641 -21.844 1 98.44 246 GLY B N 1
ATOM 3872 C CA . GLY B 1 246 ? 0.521 -16.734 -22.688 1 98.44 246 GLY B CA 1
ATOM 3873 C C . GLY B 1 246 ? -0.315 -15.688 -23.391 1 98.44 246 GLY B C 1
ATOM 3874 O O . GLY B 1 246 ? 0.22 -14.844 -24.109 1 98.44 246 GLY B O 1
ATOM 3875 N N . GLU B 1 247 ? -1.634 -15.656 -23.125 1 98.38 247 GLU B N 1
ATOM 3876 C CA . GLU B 1 247 ? -2.51 -14.75 -23.859 1 98.38 247 GLU B CA 1
ATOM 3877 C C . GLU B 1 247 ? -2.174 -13.289 -23.547 1 98.38 247 GLU B C 1
ATOM 3879 O O . GLU B 1 247 ? -2.518 -12.391 -24.328 1 98.38 247 GLU B O 1
ATOM 3884 N N . ARG B 1 248 ? -1.475 -13.07 -22.453 1 98.56 248 ARG B N 1
ATOM 3885 C CA . ARG B 1 248 ? -1.212 -11.695 -22.047 1 98.56 248 ARG B CA 1
ATOM 3886 C C . ARG B 1 248 ? 0.285 -11.438 -21.922 1 98.56 248 ARG B C 1
ATOM 3888 O O . ARG B 1 248 ? 0.711 -10.578 -21.141 1 98.56 248 ARG B O 1
ATOM 3895 N N . ASP B 1 249 ? 1.126 -12.078 -22.656 1 98.38 249 ASP B N 1
ATOM 3896 C CA . ASP B 1 249 ? 2.578 -11.938 -22.594 1 98.38 249 ASP B CA 1
ATOM 3897 C C . ASP B 1 249 ? 3.016 -10.531 -23 1 98.38 249 ASP B C 1
ATOM 3899 O O . ASP B 1 249 ? 4.066 -10.055 -22.578 1 98.38 249 ASP B O 1
ATOM 3903 N N . ALA B 1 250 ? 2.178 -9.828 -23.734 1 98.06 250 ALA B N 1
ATOM 3904 C CA . ALA B 1 250 ? 2.502 -8.477 -24.172 1 98.06 250 ALA B CA 1
ATOM 3905 C C . ALA B 1 250 ? 2.283 -7.473 -23.031 1 98.06 250 ALA B C 1
ATOM 3907 O O . ALA B 1 250 ? 2.727 -6.324 -23.125 1 98.06 250 ALA B O 1
ATOM 3908 N N . ASP B 1 251 ? 1.665 -7.918 -21.938 1 98.44 251 ASP B N 1
ATOM 3909 C CA . ASP B 1 251 ? 1.271 -7.004 -20.859 1 98.44 251 ASP B CA 1
ATOM 3910 C C . ASP B 1 251 ? 2.076 -7.266 -19.594 1 98.44 251 ASP B C 1
ATOM 3912 O O . ASP B 1 251 ? 1.608 -6.984 -18.484 1 98.44 251 ASP B O 1
ATOM 3916 N N . VAL B 1 252 ? 3.23 -7.84 -19.734 1 98 252 VAL B N 1
ATOM 3917 C CA . VAL B 1 252 ? 4.105 -8.102 -18.594 1 98 252 VAL B CA 1
ATOM 3918 C C . VAL B 1 252 ? 4.395 -6.801 -17.844 1 98 252 VAL B C 1
ATOM 3920 O O . VAL B 1 252 ? 4.641 -5.766 -18.469 1 98 252 VAL B O 1
ATOM 3923 N N . GLY B 1 253 ? 4.363 -6.809 -16.562 1 96.5 253 GLY B N 1
ATOM 3924 C CA . GLY B 1 253 ? 4.699 -5.664 -15.734 1 96.5 253 GLY B CA 1
ATOM 3925 C C . GLY B 1 253 ? 3.523 -4.734 -15.492 1 96.5 253 GLY B C 1
ATOM 3926 O O . GLY B 1 253 ? 3.693 -3.639 -14.953 1 96.5 253 GLY B O 1
ATOM 3927 N N . LYS B 1 254 ? 2.273 -5.195 -15.898 1 97.75 254 LYS B N 1
ATOM 3928 C CA . LYS B 1 254 ? 1.088 -4.355 -15.766 1 97.75 254 LYS B CA 1
ATOM 3929 C C . LYS B 1 254 ? 0.046 -5.008 -14.859 1 97.75 254 LYS B C 1
ATOM 3931 O O . LYS B 1 254 ? 0.167 -6.184 -14.516 1 97.75 254 LYS B O 1
ATOM 3936 N N . VAL B 1 255 ? -0.858 -4.195 -14.398 1 98.12 255 VAL B N 1
ATOM 3937 C CA . VAL B 1 255 ? -2.082 -4.719 -13.805 1 98.12 255 VAL B CA 1
ATOM 3938 C C . VAL B 1 255 ? -3.104 -5.016 -14.898 1 98.12 255 VAL B C 1
ATOM 3940 O O . VAL B 1 255 ? -3.533 -4.109 -15.617 1 98.12 255 VAL B O 1
ATOM 3943 N N . ILE B 1 256 ? -3.512 -6.277 -14.984 1 98.56 256 ILE B N 1
ATOM 3944 C CA . ILE B 1 256 ? -4.398 -6.645 -16.078 1 98.56 256 ILE B CA 1
ATOM 3945 C C . ILE B 1 256 ? -5.703 -7.211 -15.523 1 98.56 256 ILE B C 1
ATOM 3947 O O . ILE B 1 256 ? -5.727 -7.766 -14.422 1 98.56 256 ILE B O 1
ATOM 3951 N N . ALA B 1 257 ? -6.789 -7.027 -16.266 1 97.25 257 ALA B N 1
ATOM 3952 C CA . ALA B 1 257 ? -8.117 -7.539 -15.961 1 97.25 257 ALA B CA 1
ATOM 3953 C C . ALA B 1 257 ? -8.719 -8.266 -17.172 1 97.25 257 ALA B C 1
ATOM 3955 O O . ALA B 1 257 ? -8.094 -8.336 -18.234 1 97.25 257 ALA B O 1
ATOM 3956 N N . ARG B 1 258 ? -9.852 -8.914 -16.953 1 95.5 258 ARG B N 1
ATOM 3957 C CA . ARG B 1 258 ? -10.508 -9.688 -18 1 95.5 258 ARG B CA 1
ATOM 3958 C C . ARG B 1 258 ? -10.844 -8.805 -19.203 1 95.5 258 ARG B C 1
ATOM 3960 O O . ARG B 1 258 ? -10.797 -7.578 -19.109 1 95.5 258 ARG B O 1
ATOM 3967 N N . ASP B 1 259 ? -11.039 -9.43 -20.328 1 91.94 259 ASP B N 1
ATOM 3968 C CA . ASP B 1 259 ? -11.508 -8.828 -21.562 1 91.94 259 ASP B CA 1
ATOM 3969 C C . ASP B 1 259 ? -10.492 -7.82 -22.094 1 91.94 259 ASP B C 1
ATOM 3971 O O . ASP B 1 259 ? -10.859 -6.746 -22.578 1 91.94 259 ASP B O 1
ATOM 3975 N N . GLY B 1 260 ? -9.227 -8.102 -21.906 1 94.06 260 GLY B N 1
ATOM 3976 C CA . GLY B 1 260 ? -8.148 -7.344 -22.516 1 94.06 260 GLY B CA 1
ATOM 3977 C C . GLY B 1 260 ? -7.863 -6.035 -21.812 1 94.06 260 GLY B C 1
ATOM 3978 O O . GLY B 1 260 ? -7.113 -5.195 -22.312 1 94.06 260 GLY B O 1
ATOM 3979 N N . VAL B 1 261 ? -8.289 -5.883 -20.656 1 95.75 261 VAL B N 1
ATOM 3980 C CA . VAL B 1 261 ? -8.188 -4.613 -19.953 1 95.75 261 VAL B CA 1
ATOM 3981 C C . VAL B 1 261 ? -6.824 -4.512 -19.266 1 95.75 261 VAL B C 1
ATOM 3983 O O . VAL B 1 261 ? -6.352 -5.477 -18.656 1 95.75 261 VAL B O 1
ATOM 3986 N N . ILE B 1 262 ? -6.168 -3.373 -19.484 1 97.44 262 ILE B N 1
ATOM 3987 C CA . ILE B 1 262 ? -5.066 -2.947 -18.625 1 97.44 262 ILE B CA 1
ATOM 3988 C C . ILE B 1 262 ? -5.578 -1.95 -17.578 1 97.44 262 ILE B C 1
ATOM 3990 O O . ILE B 1 262 ? -6.039 -0.861 -17.938 1 97.44 262 ILE B O 1
ATOM 3994 N N . GLN B 1 263 ? -5.566 -2.352 -16.391 1 95.38 263 GLN B N 1
ATOM 3995 C CA . GLN B 1 263 ? -6.074 -1.492 -15.328 1 95.38 263 GLN B CA 1
ATOM 3996 C C . GLN B 1 263 ? -5.145 -0.309 -15.086 1 95.38 263 GLN B C 1
ATOM 3998 O O . GLN B 1 263 ? -3.93 -0.484 -14.961 1 95.38 263 GLN B O 1
ATOM 4003 N N . LEU B 1 264 ? -5.742 0.894 -15.07 1 94.25 264 LEU B N 1
ATOM 4004 C CA . LEU B 1 264 ? -4.941 2.041 -14.656 1 94.25 264 LEU B CA 1
ATOM 4005 C C . LEU B 1 264 ? -4.375 1.828 -13.258 1 94.25 264 LEU B C 1
ATOM 4007 O O . LEU B 1 264 ? -5.004 1.175 -12.422 1 94.25 264 LEU B O 1
ATOM 4011 N N . TRP B 1 265 ? -3.262 2.385 -13.102 1 93.38 265 TRP B N 1
ATOM 4012 C CA . TRP B 1 265 ? -2.729 2.26 -11.75 1 93.38 265 TRP B CA 1
ATOM 4013 C C . TRP B 1 265 ? -3.725 2.785 -10.719 1 93.38 265 TRP B C 1
ATOM 4015 O O . TRP B 1 265 ? -4.402 3.787 -10.961 1 93.38 265 TRP B O 1
#

InterPro domains:
  IPR002347 Short-chain dehydrogenase/reductase SDR [PF00106] (5-158)
  IPR002347 Short-chain dehydrogenase/reductase SDR [PF00106] (173-220)
  IPR002347 Short-chain dehydrogenase/reductase SDR [PR00081] (5-22)
  IPR002347 Short-chain dehydrogenase/reductase SDR [PR00081] (85-96)
  IPR002347 Short-chain dehydrogenase/reductase SDR [PR00081] (202-219)
  IPR036291 NAD(P)-binding domain superfamily [SSF51735] (2-260)
  IPR051468 Fungal Secondary Metabolite SDRs [PTHR43544] (1-257)

Secondary structure (DSSP, 8-state):
-PPEEEEETT-SSHHHHHHHHHHHT-SS-EEEEEEES-HHHHHHHHHHHHHH--S-S-EEEEEE--TT-HHHHHHHHHHHHHHTS--SEEEE------GGG--TT-TTHHHHHHHHHIIIIIIHHHHHHHHHHHHTTSSS-EEEEE--GGG-STTTTTSSS----PPSSSS-TT--S-HHHHHHHHHHHHHHHHHHHHHGGGT-EEEEEE--SB--TTTS-HHHHHHTTPBPHHHHHHHHHHHHTTTTGGGTTSEEETTTEE---/-PPEEEEETT-SSHHHHHHHHHHHT-SS-EEEEEEES-HHHHHHHHHHHHHH--S-S-EEEEEE--TT-HHHHHHHHHHHHHHTS--SEEEE------GGG--TT-TTHHHHHHHHHIIIIIIHHHHHHHHHHHHTTSSS-EEEEE--GGG-STTHHHHS----SPPSSSS-TT--S-HHHHHHHHHHHHHHHHHHHHHGGGT-EEEEEE--SB--TTTS-HHHHHHTTPBPHHHHHHHHHHHHTTTTGGGTTSEEETTTEE---

pLDDT: mean 91.04, std 13.06, range [43.91, 98.94]

Nearest PDB structures (foldseek):
  2cfc-assembly1_D  TM=8.250E-01  e=9.423E-15  Xanthobacter autotrophicus Py2
  8cxa-assembly1_D  TM=8.154E-01  e=2.803E-12  Klebsiella pneumoniae
  8cxa-assembly1_C  TM=7.943E-01  e=6.890E-12  Klebsiella pneumoniae
  2c7v-assembly1_B  TM=7.515E-01  e=6.180E-10  Trypanosoma brucei brucei
  3bmq-assembly1_B  TM=7.476E-01  e=1.613E-09  Trypanosoma brucei brucei

Organism: NCBI:txid173218

Radius of gyration: 23.99 Å; Cα contacts (8 Å, |Δi|>4): 1122; chains: 2; bounding box: 54×74×49 Å